Protein AF-A0A7Y5J4I4-F1 (afdb_monomer_lite)

Sequence (490 aa):
MITSNKYSQIALLFSLLIPLLLHSCRKENPEIPDNSFVAFSLREAQQILQSPHPEKDSALQQLGGITRVVGTVIDRENQDIILIGKKSSQLPTARFDDLLIALRSRFVHNDLPMVSIDAPSDPNYPEQQEVRFGGKIENTPFGNDFLQADILLKKYSLEIERQIQQVDSYRKLLLNHEIGQLQKQGITVTNTRIIDPEELTTFQGKSLASEGSIQSRFWFNYRDPYKVRTDGTVFCILSLDLVVIKETKNSTRQATKTVNSMGPDDQFSQLFSNNYYALCKHFPVLQRLKLLFDLVALAEGLKGIRDLPQIDYLLHDCPVQKLETPKTYNLIKRCTALRRSDGKTSLVQLSGGIEPSVELEFLNAGNISYLQKFVLNSRPHANALSWQVPISLWDMPNAEGMSEVAAKNTAQKDKSSSGFSINVSQSVVFDRLAVNVSSIGTFQGFPVSKPLEPFKTGGVRMHMVVDSIASFHLVDSLIRVKGRILSDHD

Radius of gyration: 31.09 Å; chains: 1; bounding box: 87×101×101 Å

Secondary structure (DSSP, 8-state):
--SSHHHHHHHHHHHHHHHHHHTTT--PPP-PPTT-EEEEEHHHHHHHHTSS-GGG-HHHHTGGG-SEEEEEEEETTTTEEEEEEE--TTSPPPPHHHHHHHHHHHHTS----EEEEPPPS-TT-TTEEEEEEETT-TTSHHHHHHHHHHHHHHHHHTT-SPPBTTB--HHHHHHHHHHHHHHHTT--EEEEEEE-GGGGGGGTT-EEEEEEEEEEEEEEEEPSSPEEEE-SSEEEEEE--EEEEEEEEE-S--------PPPHHHHHHHHHHHTHHHHTTT-HHHHHHHHHHHHHHHHHHHHT-TTPPP-HIIIIIS--------SEEEPEEEEEEEEETTSEEEEEEEEES----TTSSSGGGT--TTHHHHHHHT-SSTT-S----S-TT---S----------------------EEEEEEEEEEE-S-----TTPEE---PPPPPPPP-------PPP---------------------------

Foldseek 3Di:
DPDDPPVVVVVVVVVVVVVVVVPPDPPPDPPDDAFDKDKAKLVVLVVLLPDPDNPPDPCSQQVNQFQAWWWWFQDPVVLIIITMGHHHPLGDTDGNLLLLLLLLLCPVVVKFWAWAFFQDQDPVCRFKTFIDTHSPCAQAPNNVLRVVVLVVLLCQLQVNDDDDPQADHLVVQVVVVVQVVCVVVVKHFPDKDWDDPVCVVVQFQFFFPDKAKKKKFKHKDWPPPFDWDDPLRIIGRPGTAIFIDMDIDGDDDPDPPDDDDQGSNNSNRFSCRVCLVVVCVVDSSSSVVNRSVSSNVNSNRQVPHPPRRDPVCSNPPRDHDGHHDDRIATKDKIWMWGQIPVQKIKIKIKIFTHDPPVVPPVVVVDDDPCVVVQVVVQQPDPPDPDDDRPPVPDDDPDDDDDDDDDDDDDDDDDDDDDGYMMMMMMIMGHDDDDDPDPDTDGPNDTDSDHGDDGDPPPDDDDDDDDPPDDDDDDDDDDDDDDDDDDDDDD

Structure (mmCIF, N/CA/C/O backbone):
data_AF-A0A7Y5J4I4-F1
#
_entry.id   AF-A0A7Y5J4I4-F1
#
loop_
_atom_site.group_PDB
_atom_site.id
_atom_site.type_symbol
_atom_site.label_atom_id
_atom_site.label_alt_id
_atom_site.label_comp_id
_atom_site.label_asym_id
_atom_site.label_entity_id
_atom_site.label_seq_id
_atom_site.pdbx_PDB_ins_code
_atom_site.Cartn_x
_atom_site.Cartn_y
_atom_site.Cartn_z
_atom_site.occupancy
_atom_site.B_iso_or_equiv
_atom_site.auth_seq_id
_atom_site.auth_comp_id
_atom_site.auth_asym_id
_atom_site.auth_atom_id
_atom_site.pdbx_PDB_model_num
ATOM 1 N N . MET A 1 1 ? -55.796 35.065 53.795 1.00 49.81 1 MET A N 1
ATOM 2 C CA . MET A 1 1 ? -54.633 35.514 52.993 1.00 49.81 1 MET A CA 1
ATOM 3 C C . MET A 1 1 ? -53.377 35.093 53.739 1.00 49.81 1 MET A C 1
ATOM 5 O O . MET A 1 1 ? -53.418 35.151 54.954 1.00 49.81 1 MET A O 1
ATOM 9 N N . ILE A 1 2 ? -52.306 34.685 53.049 1.00 49.62 2 ILE A N 1
ATOM 10 C CA . ILE A 1 2 ? -51.093 34.008 53.577 1.00 49.62 2 ILE A CA 1
ATOM 11 C C . ILE A 1 2 ? -51.226 32.471 53.640 1.00 49.62 2 ILE A C 1
ATOM 13 O O . ILE A 1 2 ? -51.320 31.906 54.716 1.00 49.62 2 ILE A O 1
ATOM 17 N N . THR A 1 3 ? -51.181 31.791 52.488 1.00 50.16 3 THR A N 1
ATOM 18 C CA . THR A 1 3 ? -50.686 30.390 52.387 1.00 50.16 3 THR A CA 1
ATOM 19 C C . THR A 1 3 ? -50.259 29.958 50.973 1.00 50.16 3 THR A C 1
ATOM 21 O O . THR A 1 3 ? -49.630 28.913 50.848 1.00 50.16 3 THR A O 1
ATOM 24 N N . SER A 1 4 ? -50.489 30.728 49.898 1.00 52.44 4 SER A N 1
ATOM 25 C CA . SER A 1 4 ? -50.190 30.244 48.530 1.00 52.44 4 SER A CA 1
ATOM 26 C C . SER A 1 4 ? -48.782 30.543 47.986 1.00 52.44 4 SER A C 1
ATOM 28 O O . SER A 1 4 ? -48.456 30.083 46.897 1.00 52.44 4 SER A O 1
ATOM 30 N N . ASN A 1 5 ? -47.913 31.259 48.712 1.00 55.53 5 ASN A N 1
ATOM 31 C CA . ASN A 1 5 ? -46.656 31.761 48.126 1.00 55.53 5 ASN A CA 1
ATOM 32 C C . ASN A 1 5 ? -45.418 30.858 48.332 1.00 55.53 5 ASN A C 1
ATOM 34 O O . ASN A 1 5 ? -44.372 31.102 47.741 1.00 55.53 5 ASN A O 1
ATOM 38 N N . LYS A 1 6 ? -45.506 29.796 49.149 1.00 54.44 6 LYS A N 1
ATOM 39 C CA . LYS A 1 6 ? -44.345 28.921 49.427 1.00 54.44 6 LYS A CA 1
ATOM 40 C C . LYS A 1 6 ? -44.142 27.807 48.393 1.00 54.44 6 LYS A C 1
ATOM 42 O O . LYS A 1 6 ? -43.004 27.452 48.108 1.00 54.44 6 LYS A O 1
ATOM 47 N N . TYR A 1 7 ? -45.212 27.302 47.776 1.00 56.53 7 TYR A N 1
ATOM 48 C CA . TYR A 1 7 ? -45.102 26.231 46.776 1.00 56.53 7 TYR A CA 1
ATOM 49 C C . TYR A 1 7 ? -44.533 26.722 45.435 1.00 56.53 7 TYR A C 1
ATOM 51 O O . TYR A 1 7 ? -43.788 25.992 44.785 1.00 56.53 7 TYR A O 1
ATOM 59 N N . SER A 1 8 ? -44.787 27.983 45.064 1.00 57.19 8 SER A N 1
ATOM 60 C CA . SER A 1 8 ? -44.249 28.562 43.825 1.00 57.19 8 SER A CA 1
ATOM 61 C C . SER A 1 8 ? -42.736 28.802 43.880 1.00 57.19 8 SER A C 1
ATOM 63 O O . SER A 1 8 ? -42.076 28.695 42.852 1.00 57.19 8 SER A O 1
ATOM 65 N N . GLN A 1 9 ? -42.168 29.096 45.056 1.00 57.22 9 GLN A N 1
ATOM 66 C CA . GLN A 1 9 ? -40.720 29.297 45.198 1.00 57.22 9 GLN A CA 1
ATOM 67 C C . GLN A 1 9 ? -39.941 27.973 45.201 1.00 57.22 9 GLN A C 1
ATOM 69 O O . GLN A 1 9 ? -38.841 27.916 44.659 1.00 57.22 9 GLN A O 1
ATOM 74 N N . ILE A 1 10 ? -40.522 26.893 45.737 1.00 62.12 10 ILE A N 1
ATOM 75 C CA . ILE A 1 10 ? -39.895 25.559 45.730 1.00 62.12 10 ILE A CA 1
ATOM 76 C C . ILE A 1 10 ? -39.908 24.952 44.318 1.00 62.12 10 ILE A C 1
ATOM 78 O O . ILE A 1 10 ? -38.907 24.376 43.894 1.00 62.12 10 ILE A O 1
ATOM 82 N N . ALA A 1 11 ? -40.994 25.135 43.559 1.00 61.78 11 ALA A N 1
ATOM 83 C CA . ALA A 1 11 ? -41.078 24.661 42.176 1.00 61.78 11 ALA A CA 1
ATOM 84 C C . ALA A 1 11 ? -40.064 25.360 41.248 1.00 61.78 11 ALA A C 1
ATOM 86 O O . ALA A 1 11 ? -39.452 24.704 40.407 1.00 61.78 11 ALA A O 1
ATOM 87 N N . LEU A 1 12 ? -39.826 26.664 41.446 1.00 59.31 12 LEU A N 1
ATOM 88 C CA . LEU A 1 12 ? -38.855 27.433 40.658 1.00 59.31 12 LEU A CA 1
ATOM 89 C C . LEU A 1 12 ? -37.398 27.058 40.988 1.00 59.31 12 LEU A C 1
ATOM 91 O O . LEU A 1 12 ? -36.546 27.031 40.102 1.00 59.31 12 LEU A O 1
ATOM 95 N N . LEU A 1 13 ? -37.113 26.717 42.251 1.00 55.38 13 LEU A N 1
ATOM 96 C CA . LEU A 1 13 ? -35.808 26.200 42.676 1.00 55.38 13 LEU A CA 1
ATOM 97 C C . LEU A 1 13 ? -35.530 24.808 42.094 1.00 55.38 13 LEU A C 1
ATOM 99 O O . LEU A 1 13 ? -34.422 24.563 41.624 1.00 55.38 13 LEU A O 1
ATOM 103 N N . PHE A 1 14 ? -36.532 23.924 42.039 1.00 55.47 14 PHE A N 1
ATOM 104 C CA . PHE A 1 14 ? -36.385 22.607 41.410 1.00 55.47 14 PHE A CA 1
ATOM 105 C C . PHE A 1 14 ? -36.220 22.690 39.883 1.00 55.47 14 PHE A C 1
ATOM 107 O O . PHE A 1 14 ? -35.389 21.971 39.333 1.00 55.47 14 PHE A O 1
ATOM 114 N N . SER A 1 15 ? -36.918 23.597 39.187 1.00 56.69 15 SER A N 1
ATOM 115 C CA . SER A 1 15 ? -36.756 23.749 37.730 1.00 56.69 15 SER A CA 1
ATOM 116 C C . SER A 1 15 ? -35.413 24.363 37.316 1.00 56.69 15 SER A C 1
ATOM 118 O O . SER A 1 15 ? -34.986 24.161 36.185 1.00 56.69 15 SER A O 1
ATOM 120 N N . LEU A 1 16 ? -34.741 25.100 38.211 1.00 54.69 16 LEU A N 1
ATOM 121 C CA . LEU A 1 16 ? -33.394 25.646 37.988 1.00 54.69 16 LEU A CA 1
ATOM 122 C C . LEU A 1 16 ? -32.276 24.671 38.393 1.00 54.69 16 LEU A C 1
ATOM 124 O O . LEU A 1 16 ? -31.217 24.680 37.770 1.00 54.69 16 LEU A O 1
ATOM 128 N N . LEU A 1 17 ? -32.504 23.795 39.377 1.00 52.62 17 LEU A N 1
ATOM 129 C CA . LEU A 1 17 ? -31.521 22.790 39.807 1.00 52.62 17 LEU A CA 1
ATOM 130 C C . LEU A 1 17 ? -31.444 21.568 38.881 1.00 52.62 17 LEU A C 1
ATOM 132 O O . LEU A 1 17 ? -30.365 21.003 38.725 1.00 52.62 17 LEU A O 1
ATOM 136 N N . ILE A 1 18 ? -32.541 21.174 38.225 1.00 57.69 18 ILE A N 1
ATOM 137 C CA . ILE A 1 18 ? -32.552 20.009 37.320 1.00 57.69 18 ILE A CA 1
ATOM 138 C C . ILE A 1 18 ? -31.645 20.212 36.081 1.00 57.69 18 ILE A C 1
ATOM 140 O O . ILE A 1 18 ? -30.859 19.312 35.787 1.00 57.69 18 ILE A O 1
ATOM 144 N N . PRO A 1 19 ? -31.629 21.375 35.392 1.00 53.34 19 PRO A N 1
ATOM 145 C CA . PRO A 1 19 ? -30.684 21.626 34.298 1.00 53.34 19 PRO A CA 1
ATOM 146 C C . PRO A 1 19 ? -29.224 21.729 34.759 1.00 53.34 19 PRO A C 1
ATOM 148 O O . PRO A 1 19 ? -28.327 21.355 34.008 1.00 53.34 19 PRO A O 1
ATOM 151 N N . LEU A 1 20 ? -28.981 22.212 35.985 1.00 50.25 20 LEU A N 1
ATOM 152 C CA . LEU A 1 20 ? -27.644 22.355 36.579 1.00 50.25 20 LEU A CA 1
ATOM 153 C C . LEU A 1 20 ? -27.063 21.014 37.057 1.00 50.25 20 LEU A C 1
ATOM 155 O O . LEU A 1 20 ? -25.856 20.807 36.962 1.00 50.25 20 LEU A O 1
ATOM 159 N N . LEU A 1 21 ? -27.909 20.075 37.493 1.00 49.62 21 LEU A N 1
ATOM 160 C CA . LEU A 1 21 ? -27.509 18.696 37.795 1.00 49.62 21 LEU A CA 1
ATOM 161 C C . LEU A 1 21 ? -27.343 17.843 36.525 1.00 49.62 21 LEU A C 1
ATOM 163 O O . LEU A 1 21 ? -26.492 16.960 36.507 1.00 49.62 21 LEU A O 1
ATOM 167 N N . LEU A 1 22 ? -28.068 18.151 35.442 1.00 50.56 22 LEU A N 1
ATOM 168 C CA . LEU A 1 22 ? -27.875 17.528 34.122 1.00 50.56 22 LEU A CA 1
ATOM 169 C C . LEU A 1 22 ? -26.724 18.149 33.303 1.00 50.56 22 LEU A C 1
ATOM 171 O O . LEU A 1 22 ? -26.279 17.545 32.332 1.00 50.56 22 LEU A O 1
ATOM 175 N N . HIS A 1 23 ? -26.210 19.322 33.695 1.00 46.72 23 HIS A N 1
ATOM 176 C CA . HIS A 1 23 ? -24.956 19.890 33.171 1.00 46.72 23 HIS A CA 1
ATOM 177 C C . HIS A 1 23 ? -23.703 19.351 33.881 1.00 46.72 23 HIS A C 1
ATOM 179 O O . HIS A 1 23 ? -22.582 19.715 33.518 1.00 46.72 23 HIS A O 1
ATOM 185 N N . SER A 1 24 ? -23.868 18.489 34.889 1.00 41.81 24 SER A N 1
ATOM 186 C CA . SER A 1 24 ? -22.750 17.915 35.625 1.00 41.81 24 SER A CA 1
ATOM 187 C C . SER A 1 24 ? -22.128 16.745 34.858 1.00 41.81 24 SER A C 1
ATOM 189 O O . SER A 1 24 ? -22.799 15.782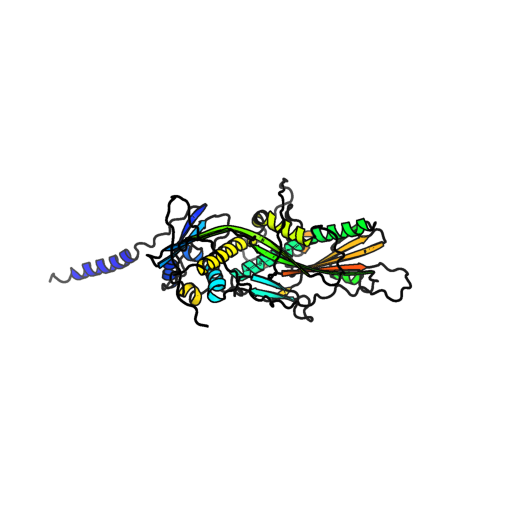 34.497 1.00 41.81 24 SER A O 1
ATOM 191 N N . CYS A 1 25 ? -20.814 16.847 34.655 1.00 44.97 25 CYS A N 1
ATOM 192 C CA . CYS A 1 25 ? -19.912 15.805 34.164 1.00 44.97 25 CYS A CA 1
ATOM 193 C C . CYS A 1 25 ? -19.957 15.473 32.665 1.00 44.97 25 CYS A C 1
ATOM 195 O O . CYS A 1 25 ? -19.840 14.307 32.290 1.00 44.97 25 CYS A O 1
ATOM 197 N N . ARG A 1 26 ? -19.896 16.480 31.783 1.00 48.59 26 ARG A N 1
ATOM 198 C CA . ARG A 1 26 ? -19.100 16.279 30.559 1.00 48.59 26 ARG A CA 1
ATOM 199 C C . ARG A 1 26 ? -17.630 16.246 30.992 1.00 48.59 26 ARG A C 1
ATOM 201 O O . ARG A 1 26 ? -16.970 17.277 31.009 1.00 48.59 26 ARG A O 1
ATOM 208 N N . LYS A 1 27 ? -17.168 15.088 31.488 1.00 53.69 27 LYS A N 1
ATOM 209 C CA . LYS A 1 27 ? -15.754 14.841 31.799 1.00 53.69 27 LYS A CA 1
ATOM 210 C C . LYS A 1 27 ? -14.982 15.161 30.525 1.00 53.69 27 LYS A C 1
ATOM 212 O O . LYS A 1 27 ? -15.110 14.437 29.542 1.00 53.69 27 LYS A O 1
ATOM 217 N N . GLU A 1 28 ? -14.238 16.261 30.518 1.00 58.38 28 GLU A N 1
ATOM 218 C CA . GLU A 1 28 ? -13.196 16.439 29.516 1.00 58.38 28 GLU A CA 1
ATOM 219 C C . GLU A 1 28 ? -12.287 15.217 29.636 1.00 58.38 28 GLU A C 1
ATOM 221 O O . GLU A 1 28 ? -11.793 14.907 30.725 1.00 58.38 28 GLU A O 1
ATOM 226 N N . ASN A 1 29 ? -12.172 14.450 28.550 1.00 63.53 29 ASN A N 1
ATOM 227 C CA . ASN A 1 29 ? -11.291 13.294 28.536 1.00 63.53 29 ASN A CA 1
ATOM 228 C C . ASN A 1 29 ? -9.878 13.810 28.840 1.00 63.53 29 ASN A C 1
ATOM 230 O O . ASN A 1 29 ? -9.415 14.705 28.127 1.00 63.53 29 ASN A O 1
ATOM 234 N N . PRO A 1 30 ? -9.213 13.313 29.902 1.00 69.12 30 PRO A N 1
ATOM 235 C CA . PRO A 1 30 ? -7.895 13.799 30.276 1.00 69.12 30 PRO A CA 1
ATOM 236 C C . PRO A 1 30 ? -6.957 13.664 29.078 1.00 69.12 30 PRO A C 1
ATOM 238 O O . PRO A 1 30 ? -6.924 12.621 28.420 1.00 69.12 30 PRO A O 1
ATOM 241 N N . GLU A 1 31 ? -6.219 14.730 28.775 1.00 81.00 31 GLU A N 1
ATOM 242 C CA . GLU A 1 31 ? -5.296 14.732 27.649 1.00 81.00 31 GLU A CA 1
ATOM 243 C C . GLU A 1 31 ? -4.219 13.666 27.878 1.00 81.00 31 GLU A C 1
ATOM 245 O O . GLU A 1 31 ? -3.405 13.755 28.797 1.00 81.00 31 GLU A O 1
ATOM 250 N N . ILE A 1 32 ? -4.240 12.616 27.055 1.00 80.31 32 ILE A N 1
ATOM 251 C CA . 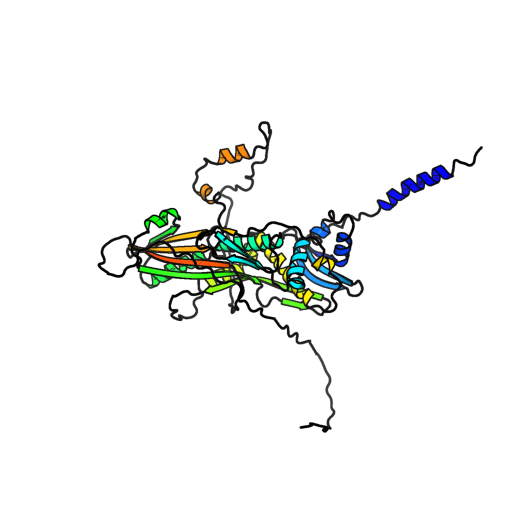ILE A 1 32 ? -3.275 11.525 27.159 1.00 80.31 32 ILE A CA 1
ATOM 252 C C . ILE A 1 32 ? -1.910 12.029 26.658 1.00 80.31 32 ILE A C 1
ATOM 254 O O . ILE A 1 32 ? -1.830 12.422 25.483 1.00 80.31 32 ILE A O 1
ATOM 258 N N . PRO A 1 33 ? -0.840 11.991 27.479 1.00 84.19 33 PRO A N 1
ATOM 259 C CA . PRO A 1 33 ? 0.479 12.472 27.083 1.00 84.19 33 PRO A CA 1
ATOM 260 C C . PRO A 1 33 ? 1.029 11.748 25.856 1.00 84.19 33 PRO A C 1
ATOM 262 O O . PRO A 1 33 ? 0.747 10.567 25.624 1.00 84.19 33 PRO A O 1
ATOM 265 N N . ASP A 1 34 ? 1.865 12.437 25.084 1.00 89.25 34 ASP A N 1
ATOM 266 C CA . ASP A 1 34 ? 2.561 11.809 23.967 1.00 89.25 34 ASP A CA 1
ATOM 267 C C . ASP A 1 34 ? 3.490 10.676 24.442 1.00 89.25 34 ASP A C 1
ATOM 269 O O . ASP A 1 34 ? 4.028 10.712 25.548 1.00 89.25 34 ASP A O 1
ATOM 273 N N . ASN A 1 35 ? 3.690 9.659 23.603 1.00 82.81 35 ASN A N 1
ATOM 274 C CA . ASN A 1 35 ? 4.486 8.458 23.894 1.00 82.81 35 ASN A CA 1
ATOM 275 C C . ASN A 1 35 ? 3.987 7.564 25.043 1.00 82.81 35 ASN A C 1
ATOM 277 O O . ASN A 1 35 ? 4.716 6.657 25.453 1.00 82.81 35 ASN A O 1
ATOM 281 N N . SER A 1 36 ? 2.756 7.754 25.516 1.00 80.12 36 SER A N 1
ATOM 282 C CA . SER A 1 36 ? 2.130 6.894 26.525 1.00 80.12 36 SER A CA 1
ATOM 283 C C . SER A 1 36 ? 1.321 5.741 25.909 1.00 80.12 36 SER A C 1
ATOM 285 O O . SER A 1 36 ? 1.015 5.729 24.709 1.00 80.12 36 SER A O 1
ATOM 287 N N . PHE A 1 37 ? 1.007 4.739 26.736 1.00 84.56 37 PHE A N 1
ATOM 288 C CA . PHE A 1 37 ? 0.092 3.661 26.367 1.00 84.56 37 PHE A CA 1
ATOM 289 C C . PHE A 1 37 ? -1.360 4.082 26.598 1.00 84.56 37 PHE A C 1
ATOM 291 O O . PHE A 1 37 ? -1.683 4.732 27.589 1.00 84.56 37 PHE A O 1
ATOM 298 N N . VAL A 1 38 ? -2.223 3.664 25.681 1.00 88.06 38 VAL A N 1
ATOM 299 C CA . VAL A 1 38 ? -3.660 3.920 25.663 1.00 88.06 38 VAL A CA 1
ATOM 300 C C . VAL A 1 38 ? -4.379 2.583 25.757 1.00 88.06 38 VAL A C 1
ATOM 302 O O . VAL A 1 38 ? -4.048 1.651 25.019 1.00 88.06 38 VAL A O 1
ATOM 305 N N . ALA A 1 39 ? -5.371 2.511 26.640 1.00 88.06 39 ALA A N 1
ATOM 306 C CA . ALA A 1 39 ? -6.365 1.450 26.659 1.00 88.06 39 ALA A CA 1
ATOM 307 C C . ALA A 1 39 ? -7.678 1.994 26.080 1.00 88.06 39 ALA A C 1
ATOM 309 O O . ALA A 1 39 ? -8.097 3.094 26.438 1.00 88.06 39 ALA A O 1
ATOM 310 N N . PHE A 1 40 ? -8.313 1.242 25.185 1.00 93.12 40 PHE A N 1
ATOM 311 C CA . PHE A 1 40 ? -9.547 1.643 24.513 1.00 93.12 40 PHE A CA 1
ATOM 312 C C . PHE A 1 40 ? -10.574 0.508 24.576 1.00 93.12 40 PHE A C 1
ATOM 314 O O . PHE A 1 40 ? -10.338 -0.569 24.032 1.00 93.12 40 PHE A O 1
ATOM 321 N N . SER A 1 41 ? -11.699 0.745 25.251 1.00 95.69 41 SER A N 1
ATOM 322 C CA . SER A 1 41 ? -12.781 -0.232 25.434 1.00 95.69 41 SER A CA 1
ATOM 323 C C . SER A 1 41 ? -13.694 -0.292 24.209 1.00 95.69 41 SER A C 1
ATOM 325 O O . SER A 1 41 ? -14.245 0.731 23.792 1.00 95.69 41 SER A O 1
ATOM 327 N N . LEU A 1 42 ? -13.896 -1.489 23.650 1.00 95.69 42 LEU A N 1
ATOM 328 C CA . LEU A 1 42 ? -14.853 -1.689 22.558 1.00 95.69 42 LEU A CA 1
ATOM 329 C C . LEU A 1 42 ? -16.299 -1.719 23.049 1.00 95.69 42 LEU A C 1
ATOM 331 O O . LEU A 1 42 ? -17.187 -1.271 22.321 1.00 95.69 42 LEU A O 1
ATOM 335 N N . ARG A 1 43 ? -16.545 -2.178 24.281 1.00 95.25 43 ARG A N 1
ATOM 336 C CA . ARG A 1 43 ? -17.873 -2.140 24.900 1.00 95.25 43 ARG A CA 1
ATOM 337 C C . ARG A 1 43 ? -18.365 -0.705 25.063 1.00 95.25 43 ARG A C 1
ATOM 339 O O . ARG A 1 43 ? -19.472 -0.396 24.632 1.00 95.25 43 ARG A O 1
ATOM 346 N N . GLU A 1 44 ? -17.546 0.175 25.640 1.00 93.06 44 GLU A N 1
ATOM 347 C CA . GLU A 1 44 ? -17.916 1.585 25.821 1.00 93.06 44 GLU A CA 1
ATOM 348 C C . GLU A 1 44 ? -18.060 2.296 24.469 1.00 93.06 44 GLU A C 1
ATOM 350 O O . GLU A 1 44 ? -19.016 3.041 24.260 1.00 93.06 44 GLU A O 1
ATOM 355 N N . ALA A 1 45 ? -17.176 2.011 23.503 1.00 93.56 45 ALA A N 1
ATOM 356 C CA . ALA A 1 45 ? -17.306 2.539 22.146 1.00 93.56 45 ALA A CA 1
ATOM 357 C C . ALA A 1 45 ? -18.648 2.146 21.503 1.00 93.56 45 ALA A C 1
ATOM 359 O O . ALA A 1 45 ? -19.335 2.996 20.939 1.00 93.56 45 ALA A O 1
ATOM 360 N N . GLN A 1 46 ? -19.055 0.879 21.632 1.00 93.81 46 GLN A N 1
ATOM 361 C CA . GLN A 1 46 ? -20.343 0.385 21.144 1.00 93.81 46 GLN A CA 1
ATOM 362 C C . GLN A 1 46 ? -21.523 1.091 21.827 1.00 93.81 46 GLN A C 1
ATOM 364 O O . GLN A 1 46 ? -22.451 1.512 21.138 1.00 93.81 46 GLN A O 1
ATOM 369 N N . GLN A 1 47 ? -21.471 1.293 23.147 1.00 91.38 47 GLN A N 1
ATOM 370 C CA . GLN A 1 47 ? -22.510 2.027 23.880 1.00 91.38 47 GLN A CA 1
ATOM 371 C C . GLN A 1 47 ? -22.627 3.487 23.417 1.00 91.38 47 GLN A C 1
ATOM 373 O O . GLN A 1 47 ? -23.735 3.980 23.205 1.00 91.38 47 GLN A O 1
ATOM 378 N N . ILE A 1 48 ? -21.497 4.173 23.205 1.00 90.62 48 ILE A N 1
ATOM 379 C CA . ILE A 1 48 ? -21.480 5.551 22.692 1.00 90.62 48 ILE A CA 1
ATOM 380 C C . ILE A 1 48 ? -22.073 5.602 21.281 1.00 90.62 48 ILE A C 1
ATOM 382 O O . ILE A 1 48 ? -22.906 6.465 21.005 1.00 90.62 48 ILE A O 1
ATOM 386 N N . LEU A 1 49 ? -21.694 4.671 20.402 1.00 91.06 49 LEU A N 1
ATOM 387 C CA . LEU A 1 49 ? -22.180 4.602 19.018 1.00 91.06 49 LEU A CA 1
ATOM 388 C C . LEU A 1 49 ? -23.681 4.322 18.914 1.00 91.06 49 LEU A C 1
ATOM 390 O O . LEU A 1 49 ? -24.314 4.772 17.965 1.00 91.06 49 LEU A O 1
ATOM 394 N N . GLN A 1 50 ? -24.237 3.589 19.877 1.00 90.44 50 GLN A N 1
ATOM 395 C CA . GLN A 1 50 ? -25.670 3.306 19.970 1.00 90.44 50 GLN A CA 1
ATOM 396 C C . GLN A 1 50 ? -26.455 4.436 20.657 1.00 90.44 50 GLN A C 1
ATOM 398 O O . GLN A 1 50 ? -27.687 4.408 20.682 1.00 90.44 50 GLN A O 1
ATOM 403 N N . SER A 1 51 ? -25.769 5.441 21.214 1.00 88.75 51 SER A N 1
ATOM 404 C CA . SER A 1 51 ? -26.418 6.605 21.814 1.00 88.75 51 SER A CA 1
ATOM 405 C C . SER A 1 51 ? -27.000 7.541 20.738 1.00 88.75 51 SER A C 1
ATOM 407 O O . SER A 1 51 ? -26.528 7.545 19.603 1.00 88.75 51 SER A O 1
ATOM 409 N N . PRO A 1 52 ? -27.990 8.395 21.060 1.00 83.19 52 PRO A N 1
ATOM 410 C CA . PRO A 1 52 ? -28.649 9.240 20.058 1.00 83.19 52 PRO A CA 1
ATOM 411 C C . PRO A 1 52 ? -27.760 10.327 19.418 1.00 83.19 52 PRO A C 1
ATOM 413 O O . PRO A 1 52 ? -28.184 10.950 18.450 1.00 83.19 52 PRO A O 1
ATOM 416 N N . HIS A 1 53 ? -26.563 10.603 19.961 1.00 77.81 53 HIS A N 1
ATOM 417 C CA . HIS A 1 53 ? -25.668 11.677 19.492 1.00 77.81 53 HIS A CA 1
ATOM 418 C C . HIS A 1 53 ? -24.181 11.249 19.487 1.00 77.81 53 HIS A C 1
ATOM 420 O O . HIS A 1 53 ? -23.367 11.856 20.190 1.00 77.81 53 HIS A O 1
ATOM 426 N N . PRO A 1 54 ? -23.792 10.234 18.697 1.00 71.75 54 PRO A N 1
ATOM 427 C CA . PRO A 1 54 ? -22.454 9.637 18.758 1.00 71.75 54 PRO A CA 1
ATOM 428 C C . PRO A 1 54 ? -21.355 10.523 18.139 1.00 71.75 54 PRO A C 1
ATOM 430 O O . PRO A 1 54 ? -20.175 10.370 18.443 1.00 71.75 54 PRO A O 1
ATOM 433 N N . GLU A 1 55 ? -21.722 11.479 17.280 1.00 65.12 55 GLU A N 1
ATOM 434 C CA . GLU A 1 55 ? -20.812 12.127 16.320 1.00 65.12 55 GLU A CA 1
ATOM 435 C C . GLU A 1 55 ? -19.787 13.118 16.908 1.00 65.12 55 GLU A C 1
ATOM 437 O O . GLU A 1 55 ? -19.003 13.701 16.161 1.00 65.12 55 GLU A O 1
ATOM 442 N N . LYS A 1 56 ? -19.765 13.342 18.228 1.00 68.94 56 LYS A N 1
ATOM 443 C CA . LYS A 1 56 ? -18.935 14.395 18.847 1.00 68.94 56 LYS A CA 1
ATOM 444 C C . LYS A 1 56 ? -17.782 13.898 19.716 1.00 68.94 56 LYS A C 1
ATOM 446 O O . LYS A 1 56 ? -17.105 14.738 20.310 1.00 68.94 56 LYS A O 1
ATOM 451 N N . ASP A 1 57 ? -17.550 12.592 19.810 1.00 83.75 57 ASP A N 1
ATOM 452 C CA . ASP A 1 57 ? -16.430 12.074 20.597 1.00 83.75 57 ASP A CA 1
ATOM 453 C C . ASP A 1 57 ? -15.183 11.868 19.719 1.00 83.75 57 ASP A C 1
ATOM 455 O O . ASP A 1 57 ? -15.068 10.904 18.958 1.00 83.75 57 ASP A O 1
ATOM 459 N N . SER A 1 58 ? -14.236 12.805 19.813 1.00 85.69 58 SER A N 1
ATOM 460 C CA . SER A 1 58 ? -12.965 12.732 19.087 1.00 85.69 58 SER A CA 1
ATOM 461 C C . SER A 1 58 ? -12.104 11.550 19.535 1.00 85.69 58 SER A C 1
ATOM 463 O O . SER A 1 58 ? -11.379 10.992 18.713 1.00 85.69 58 SER A O 1
ATOM 465 N N . ALA A 1 59 ? -12.199 11.128 20.802 1.00 88.19 59 ALA A N 1
ATOM 466 C CA . ALA A 1 59 ? -11.473 9.967 21.299 1.00 88.19 59 ALA A CA 1
ATOM 467 C C . ALA A 1 59 ? -12.031 8.680 20.686 1.00 88.19 59 ALA A C 1
ATOM 469 O O . ALA A 1 59 ? -11.249 7.810 20.317 1.00 88.19 59 ALA A O 1
ATOM 470 N N . LEU A 1 60 ? -13.347 8.577 20.486 1.00 92.31 60 LEU A N 1
ATOM 471 C CA . LEU A 1 60 ? -13.940 7.473 19.728 1.00 92.31 60 LEU A CA 1
ATOM 472 C C . LEU A 1 60 ? -13.409 7.451 18.290 1.00 92.31 60 LEU A C 1
ATOM 474 O O . LEU A 1 60 ? -12.819 6.456 17.880 1.00 92.31 60 LEU A O 1
ATOM 478 N N . GLN A 1 61 ? -13.542 8.561 17.555 1.00 92.50 61 GLN A N 1
ATOM 479 C CA . GLN A 1 61 ? -13.127 8.653 16.146 1.00 92.50 61 GLN A CA 1
ATOM 480 C C . GLN A 1 61 ? -11.643 8.316 15.934 1.00 92.50 61 GLN A C 1
ATOM 482 O O . GLN A 1 61 ? -11.281 7.740 14.907 1.00 92.50 61 GLN A O 1
ATOM 487 N N . GLN A 1 62 ? -10.798 8.658 16.908 1.00 94.44 62 GLN A N 1
ATOM 488 C CA . GLN A 1 62 ? -9.345 8.501 16.860 1.00 94.44 62 GLN A CA 1
ATOM 489 C C . GLN A 1 62 ? -8.814 7.313 17.680 1.00 94.44 62 GLN A C 1
ATOM 491 O O . GLN A 1 62 ? -7.617 7.269 17.970 1.00 94.44 62 GLN A O 1
ATOM 496 N N . LEU A 1 63 ? -9.672 6.377 18.111 1.00 94.19 63 LEU A N 1
ATOM 497 C CA . LEU A 1 63 ? -9.279 5.220 18.936 1.00 94.19 63 LEU A CA 1
ATOM 498 C C . LEU A 1 63 ? -8.409 5.615 20.147 1.00 94.19 63 LEU A C 1
ATOM 500 O O . LEU A 1 63 ? -7.337 5.063 20.383 1.00 94.19 63 LEU A O 1
ATOM 504 N N . GLY A 1 64 ? -8.820 6.646 20.883 1.00 90.88 64 GLY A N 1
ATOM 505 C CA . GLY A 1 64 ? -8.095 7.187 22.035 1.00 90.88 64 GLY A CA 1
ATOM 506 C C . GLY A 1 64 ? -6.750 7.835 21.685 1.00 90.88 64 GLY A C 1
ATOM 507 O O . GLY A 1 64 ? -5.903 8.013 22.558 1.00 90.88 64 GLY A O 1
ATOM 508 N N . GLY A 1 65 ? -6.513 8.169 20.414 1.00 93.69 65 GLY A N 1
ATOM 509 C CA . GLY A 1 65 ? -5.231 8.679 19.934 1.00 93.69 65 GLY A CA 1
ATOM 510 C C . GLY A 1 65 ? -4.181 7.589 19.701 1.00 93.69 65 GLY A C 1
ATOM 511 O O . GLY A 1 65 ? -3.000 7.914 19.568 1.00 93.69 65 GLY A O 1
ATOM 512 N N . ILE A 1 66 ? -4.571 6.308 19.661 1.00 93.38 66 ILE A N 1
ATOM 513 C CA . ILE A 1 66 ? -3.658 5.205 19.339 1.00 93.38 66 ILE A CA 1
ATOM 514 C C . ILE A 1 66 ? -3.072 5.434 17.945 1.00 93.38 66 ILE A C 1
ATOM 516 O O . ILE A 1 66 ? -3.795 5.605 16.970 1.00 93.38 66 ILE A O 1
ATOM 520 N N . THR A 1 67 ? -1.748 5.403 17.837 1.00 94.19 67 THR A N 1
ATOM 521 C CA . THR A 1 67 ? -1.034 5.493 16.553 1.00 94.19 67 THR A CA 1
ATOM 522 C C . THR A 1 67 ? -0.289 4.205 16.232 1.00 94.19 67 THR A C 1
ATOM 524 O O . THR A 1 67 ? 0.061 3.968 15.079 1.00 94.19 67 THR A O 1
ATOM 527 N N . ARG A 1 68 ? -0.078 3.333 17.230 1.00 92.44 68 ARG A N 1
ATOM 528 C CA . ARG A 1 68 ? 0.402 1.955 17.059 1.00 92.44 68 ARG A CA 1
ATOM 529 C C . ARG A 1 68 ? -0.349 1.003 17.969 1.00 92.44 68 ARG A C 1
ATOM 531 O O . ARG A 1 68 ? -0.411 1.212 19.175 1.00 92.44 68 ARG A O 1
ATOM 538 N N . VAL A 1 69 ? -0.872 -0.065 17.391 1.00 90.69 69 VAL A N 1
ATOM 539 C CA . VAL A 1 69 ? -1.569 -1.118 18.126 1.00 90.69 69 VAL A CA 1
ATOM 540 C C . VAL A 1 69 ? -0.551 -2.117 18.663 1.00 90.69 69 VAL A C 1
ATOM 542 O O . VAL A 1 69 ? 0.377 -2.507 17.956 1.00 90.69 69 VAL A O 1
ATOM 545 N N . VAL A 1 70 ? -0.723 -2.516 19.919 1.00 84.38 70 VAL A N 1
ATOM 546 C CA . VAL A 1 70 ? 0.150 -3.473 20.611 1.00 84.38 70 VAL A CA 1
ATOM 547 C C . VAL A 1 70 ? -0.568 -4.800 20.807 1.00 84.38 70 VAL A C 1
ATOM 549 O O . VAL A 1 70 ? 0.041 -5.856 20.668 1.00 84.38 70 VAL A O 1
ATOM 552 N N . GLY A 1 71 ? -1.864 -4.771 21.104 1.00 83.31 71 GLY A N 1
ATOM 553 C CA . GLY A 1 71 ? -2.618 -5.986 21.370 1.00 83.31 71 GLY A CA 1
ATOM 554 C C . GLY A 1 71 ? -4.001 -5.720 21.941 1.00 83.31 71 GLY A C 1
ATOM 555 O O . GLY A 1 71 ? -4.516 -4.605 21.859 1.00 83.31 71 GLY A O 1
ATOM 556 N N . THR A 1 72 ? -4.582 -6.754 22.539 1.00 91.62 72 THR A N 1
ATOM 557 C CA . THR A 1 72 ? -5.888 -6.722 23.196 1.00 91.62 72 THR A CA 1
ATOM 558 C C . THR A 1 72 ? -5.881 -7.505 24.496 1.00 91.62 72 THR A C 1
ATOM 560 O O . THR A 1 72 ? -5.176 -8.509 24.626 1.00 91.62 72 THR A O 1
ATOM 563 N N . VAL A 1 73 ? -6.740 -7.088 25.420 1.00 88.06 73 VAL A N 1
ATOM 564 C CA . VAL A 1 73 ? -7.109 -7.829 26.627 1.00 88.06 73 VAL A CA 1
ATOM 565 C C . VAL A 1 73 ? -8.601 -8.139 26.562 1.00 88.06 73 VAL A C 1
ATOM 567 O O . VAL A 1 73 ? -9.405 -7.265 26.249 1.00 88.06 73 VAL A O 1
ATOM 570 N N . ILE A 1 74 ? -8.958 -9.389 26.836 1.00 93.56 74 ILE A N 1
ATOM 571 C CA . ILE A 1 74 ? -10.333 -9.870 26.923 1.00 93.56 74 ILE A CA 1
ATOM 572 C C . ILE A 1 74 ? -10.744 -9.856 28.388 1.00 93.56 74 ILE A C 1
ATOM 574 O O . ILE A 1 74 ? -10.293 -10.686 29.182 1.00 93.56 74 ILE A O 1
ATOM 578 N N . ASP A 1 75 ? -11.612 -8.917 28.736 1.00 89.69 75 ASP A N 1
ATOM 579 C CA . ASP A 1 75 ? -12.212 -8.822 30.056 1.00 89.69 75 ASP A CA 1
ATOM 580 C C . ASP A 1 75 ? -13.541 -9.584 30.057 1.00 89.69 75 ASP A C 1
ATOM 582 O O . ASP A 1 75 ? -14.585 -9.084 29.638 1.00 89.69 75 ASP A O 1
ATOM 586 N N . ARG A 1 76 ? -13.495 -10.844 30.501 1.00 89.81 76 ARG A N 1
ATOM 587 C CA . ARG A 1 76 ? -14.677 -11.717 30.540 1.00 89.81 76 ARG A CA 1
ATOM 588 C C . ARG A 1 76 ? -15.674 -11.324 31.623 1.00 89.81 76 ARG A C 1
ATOM 590 O O . ARG A 1 76 ? -16.861 -11.582 31.454 1.00 89.81 76 ARG A O 1
ATOM 597 N N . GLU A 1 77 ? -15.217 -10.737 32.723 1.00 91.50 77 GLU A N 1
ATOM 598 C CA . GLU A 1 77 ? -16.109 -10.320 33.808 1.00 91.50 77 GLU A CA 1
ATOM 599 C C . GLU A 1 77 ? -17.002 -9.174 33.331 1.00 91.50 77 GLU A C 1
ATOM 601 O O . GLU A 1 77 ? -18.219 -9.203 33.504 1.00 91.50 77 GLU A O 1
ATOM 606 N N . ASN A 1 78 ? -16.398 -8.217 32.629 1.00 90.62 78 ASN A N 1
ATOM 607 C CA . ASN A 1 78 ? -17.081 -7.037 32.115 1.00 90.62 78 ASN A CA 1
ATOM 608 C C . ASN A 1 78 ? -17.598 -7.187 30.677 1.00 90.62 78 ASN A C 1
ATOM 610 O O . ASN A 1 78 ? -18.209 -6.247 30.161 1.00 90.62 78 ASN A O 1
ATOM 614 N N . GLN A 1 79 ? -17.381 -8.347 30.047 1.00 94.44 79 GLN A N 1
ATOM 615 C CA . GLN A 1 79 ? -17.741 -8.634 28.654 1.00 94.44 79 GLN A CA 1
ATOM 616 C C . GLN A 1 79 ? -17.196 -7.566 27.691 1.00 94.44 79 GLN A C 1
ATOM 618 O O . GLN A 1 79 ? -17.936 -6.984 26.898 1.00 94.44 79 GLN A O 1
ATOM 623 N N . ASP A 1 80 ? -15.893 -7.295 27.776 1.00 94.50 80 ASP A N 1
ATOM 624 C CA . ASP A 1 80 ? -15.232 -6.245 27.004 1.00 94.50 80 ASP A CA 1
ATOM 625 C C . ASP A 1 80 ? -13.956 -6.734 26.306 1.00 94.50 80 ASP A C 1
ATOM 627 O O . ASP A 1 80 ? -13.249 -7.635 26.765 1.00 94.50 80 ASP A O 1
ATOM 631 N N . ILE A 1 81 ? -13.659 -6.101 25.177 1.00 95.88 81 ILE A N 1
ATOM 632 C CA . ILE A 1 81 ? -12.394 -6.213 24.464 1.00 95.88 81 ILE A CA 1
ATOM 633 C C . ILE A 1 81 ? -11.704 -4.864 24.601 1.00 95.88 81 ILE A C 1
ATOM 635 O O . ILE A 1 81 ? -12.157 -3.855 24.062 1.00 95.88 81 ILE A O 1
ATOM 639 N N . ILE A 1 82 ? -10.575 -4.855 25.296 1.00 91.69 82 ILE A N 1
ATOM 640 C CA . ILE A 1 82 ? -9.798 -3.646 25.535 1.00 91.69 82 ILE A CA 1
ATOM 641 C C . ILE A 1 82 ? -8.608 -3.657 24.585 1.00 91.69 82 ILE A C 1
ATOM 643 O O . ILE A 1 82 ? -7.709 -4.493 24.702 1.00 91.69 82 ILE A O 1
ATOM 647 N N . LEU A 1 83 ? -8.586 -2.724 23.638 1.00 93.56 83 LEU A N 1
ATOM 648 C CA . LEU A 1 83 ? -7.432 -2.502 22.775 1.00 93.56 83 LEU A CA 1
ATOM 649 C C . LEU A 1 83 ? -6.332 -1.804 23.564 1.00 93.56 83 LEU A C 1
ATOM 651 O O . LEU A 1 83 ? -6.594 -0.829 24.265 1.00 93.56 83 LEU A O 1
ATOM 655 N N . ILE A 1 84 ? -5.096 -2.259 23.388 1.00 88.38 84 ILE A N 1
ATOM 656 C CA . ILE A 1 84 ? -3.911 -1.619 23.949 1.00 88.38 84 ILE A CA 1
ATOM 657 C C . ILE A 1 84 ? -3.052 -1.099 22.802 1.00 88.38 84 ILE A C 1
ATOM 659 O O . ILE A 1 84 ? -2.692 -1.839 21.880 1.00 88.38 84 ILE A O 1
ATOM 663 N N . GLY A 1 85 ? -2.694 0.178 22.868 1.00 88.69 85 GLY A N 1
ATOM 664 C CA . GLY A 1 85 ? -1.857 0.828 21.870 1.00 88.69 85 GLY A CA 1
ATOM 665 C C . GLY A 1 85 ? -0.947 1.891 22.465 1.00 88.69 85 GLY A C 1
ATOM 666 O O . GLY A 1 85 ? -1.017 2.206 23.647 1.00 88.69 85 GLY A O 1
ATOM 667 N N . LYS A 1 86 ? -0.069 2.445 21.635 1.00 87.38 86 LYS A N 1
ATOM 668 C CA . LYS A 1 86 ? 0.783 3.586 21.965 1.00 87.38 86 LYS A CA 1
ATOM 669 C C . LYS A 1 86 ? 0.304 4.812 21.194 1.00 87.38 86 LYS A C 1
ATOM 671 O O . LYS A 1 86 ? -0.009 4.704 20.006 1.00 87.38 86 LYS A O 1
ATOM 676 N N . LYS A 1 87 ? 0.292 5.967 21.858 1.00 89.88 87 LYS A N 1
ATOM 677 C CA . LYS A 1 87 ? 0.117 7.283 21.235 1.00 89.88 87 LYS A CA 1
ATOM 678 C C . LYS A 1 87 ? 1.484 7.868 20.888 1.00 89.88 87 LYS A C 1
ATOM 680 O O . LYS A 1 87 ? 2.415 7.791 21.685 1.00 89.88 87 LYS A O 1
ATOM 685 N N . SER A 1 88 ? 1.617 8.419 19.689 1.00 91.56 88 SER A N 1
ATOM 686 C CA . SER A 1 88 ? 2.827 9.110 19.237 1.00 91.56 88 SER A CA 1
ATOM 687 C C . SER A 1 88 ? 2.459 10.203 18.243 1.00 91.56 88 SER A C 1
ATOM 689 O O . SER A 1 88 ? 1.951 9.892 17.170 1.00 91.56 88 SER A O 1
ATOM 691 N N . SER A 1 89 ? 2.752 11.458 18.572 1.00 90.75 89 SER A N 1
ATOM 692 C CA . SER A 1 89 ? 2.488 12.645 17.745 1.00 90.75 89 SER A CA 1
ATOM 693 C C . SER A 1 89 ? 3.185 12.617 16.379 1.00 90.75 89 SER A C 1
ATOM 695 O O . SER A 1 89 ? 2.779 13.319 15.459 1.00 90.75 89 SER A O 1
ATOM 697 N N . GLN A 1 90 ? 4.217 11.784 16.235 1.00 91.69 90 GLN A N 1
ATOM 698 C CA . GLN A 1 90 ? 4.997 11.614 15.008 1.00 91.69 90 GLN A CA 1
ATOM 699 C C . GLN A 1 90 ? 4.394 10.594 14.033 1.00 91.69 90 GLN A C 1
ATOM 701 O O . GLN A 1 90 ? 4.925 10.417 12.938 1.00 91.69 90 GLN A O 1
ATOM 706 N N . LEU A 1 91 ? 3.346 9.875 14.440 1.00 92.75 91 LEU A N 1
ATOM 707 C CA . LEU A 1 91 ? 2.743 8.792 13.669 1.00 92.75 91 LEU A CA 1
ATOM 708 C C . LEU A 1 91 ? 1.269 9.091 13.380 1.00 92.75 91 LEU A C 1
ATOM 710 O O . LEU A 1 91 ? 0.609 9.754 14.181 1.00 92.75 91 LEU A O 1
ATOM 714 N N . PRO A 1 92 ? 0.723 8.580 12.263 1.00 94.50 92 PRO A N 1
ATOM 715 C CA . PRO A 1 92 ? -0.685 8.756 11.954 1.00 94.50 92 PRO A CA 1
ATOM 716 C C . PRO A 1 92 ? -1.550 8.074 13.012 1.00 94.50 92 PRO A C 1
ATOM 718 O O . PRO A 1 92 ? -1.297 6.938 13.413 1.00 94.50 92 PRO A O 1
ATOM 721 N N . THR A 1 93 ? -2.594 8.768 13.445 1.00 95.50 93 THR A N 1
ATOM 722 C CA . THR A 1 93 ? -3.577 8.230 14.383 1.00 95.50 93 THR A CA 1
ATOM 723 C C . THR A 1 93 ? -4.468 7.191 13.702 1.00 95.50 93 THR A C 1
ATOM 725 O O . THR A 1 93 ? -4.770 7.284 12.507 1.00 95.50 93 THR A O 1
ATOM 728 N N . ALA A 1 94 ? -4.869 6.170 14.453 1.00 95.25 94 ALA A N 1
ATOM 729 C CA . ALA A 1 94 ? -5.826 5.168 14.015 1.00 95.25 94 ALA A CA 1
ATOM 730 C C . ALA A 1 94 ? -7.229 5.770 13.977 1.00 95.25 94 ALA A C 1
ATOM 732 O O . ALA A 1 94 ? -7.626 6.484 14.894 1.00 95.25 94 ALA A O 1
ATOM 733 N N . ARG A 1 95 ? -7.983 5.478 12.916 1.00 96.69 95 ARG A N 1
ATOM 734 C CA . ARG A 1 95 ? -9.398 5.833 12.838 1.00 96.69 95 ARG A CA 1
ATOM 735 C C . ARG A 1 95 ? -10.210 4.654 13.339 1.00 96.69 95 ARG A C 1
ATOM 737 O O . ARG A 1 95 ? -9.872 3.508 13.042 1.00 96.69 95 ARG A O 1
ATOM 744 N N . PHE A 1 96 ? -11.310 4.929 14.026 1.00 96.81 96 PHE A N 1
ATOM 745 C CA . PHE A 1 96 ? -12.244 3.882 14.441 1.00 96.81 96 PHE A CA 1
ATOM 746 C C . PHE A 1 96 ? -12.714 3.026 13.259 1.00 96.81 96 PHE A C 1
ATOM 748 O O . PHE A 1 96 ? -12.689 1.799 13.320 1.00 96.81 96 PHE A O 1
ATOM 755 N N . ASP A 1 97 ? -13.015 3.670 12.134 1.00 96.50 97 ASP A N 1
ATOM 756 C CA . ASP A 1 97 ? -13.408 3.006 10.893 1.00 96.50 97 ASP A CA 1
ATOM 757 C C . ASP A 1 97 ? -12.365 2.011 10.383 1.00 96.50 97 ASP A C 1
ATOM 759 O O . ASP A 1 97 ? -12.728 0.982 9.816 1.00 96.50 97 ASP A O 1
ATOM 763 N N . ASP A 1 98 ? -11.073 2.265 10.616 1.00 97.56 98 ASP A N 1
ATOM 764 C CA . ASP A 1 98 ? -10.031 1.335 10.185 1.00 97.56 98 ASP A CA 1
ATOM 765 C C . ASP A 1 98 ? -10.118 0.009 10.932 1.00 97.56 98 ASP A C 1
ATOM 767 O O . ASP A 1 98 ? -9.935 -1.056 10.343 1.00 97.56 98 ASP A O 1
ATOM 771 N N . LEU A 1 99 ? -10.400 0.083 12.236 1.00 97.94 99 LEU A N 1
ATOM 772 C CA . LEU A 1 99 ? -10.614 -1.089 13.067 1.00 97.94 99 LEU A CA 1
ATOM 773 C C . LEU A 1 99 ? -11.855 -1.849 12.596 1.00 97.94 99 LEU A C 1
ATOM 775 O O . LEU A 1 99 ? -11.783 -3.065 12.437 1.00 97.94 99 LEU A O 1
ATOM 779 N N . LEU A 1 100 ? -12.966 -1.152 12.335 1.00 97.69 100 LEU A N 1
ATOM 780 C CA . LEU A 1 100 ? -14.197 -1.778 11.841 1.00 97.69 100 LEU A CA 1
ATOM 781 C C . LEU A 1 100 ? -13.960 -2.522 10.525 1.00 97.69 100 LEU A C 1
ATOM 783 O O . LEU A 1 100 ? -14.377 -3.670 10.376 1.00 97.69 100 LEU A O 1
ATOM 787 N N . ILE A 1 101 ? -13.260 -1.892 9.581 1.00 97.94 101 ILE A N 1
ATOM 788 C CA . ILE A 1 101 ? -12.951 -2.489 8.280 1.00 97.94 101 ILE A CA 1
ATOM 789 C C . ILE A 1 101 ? -12.024 -3.695 8.449 1.00 97.94 101 ILE A C 1
ATOM 791 O O . ILE A 1 101 ? -12.295 -4.748 7.869 1.00 97.94 101 ILE A O 1
ATOM 795 N N . ALA A 1 102 ? -10.979 -3.597 9.277 1.00 96.81 102 ALA A N 1
ATOM 796 C CA . ALA A 1 102 ? -10.083 -4.718 9.559 1.00 96.81 102 ALA A CA 1
ATOM 797 C C . ALA A 1 102 ? -10.829 -5.904 10.200 1.00 96.81 102 ALA A C 1
ATOM 799 O O . ALA A 1 102 ? -10.681 -7.043 9.746 1.00 96.81 102 ALA A O 1
ATOM 800 N N . LEU A 1 103 ? -11.682 -5.641 11.197 1.00 97.38 103 LEU A N 1
ATOM 801 C CA . LEU A 1 103 ? -12.533 -6.650 11.831 1.00 97.38 103 LEU A CA 1
ATOM 802 C C . LEU A 1 103 ? -13.464 -7.306 10.809 1.00 97.38 103 LEU A C 1
ATOM 804 O O . LEU A 1 103 ? -13.470 -8.529 10.697 1.00 97.38 103 LEU A O 1
ATOM 808 N N . ARG A 1 104 ? -14.196 -6.528 10.006 1.00 97.75 104 ARG A N 1
ATOM 809 C CA . ARG A 1 104 ? -15.132 -7.055 8.995 1.00 97.75 104 ARG A CA 1
ATOM 810 C C . ARG A 1 104 ? -14.437 -7.881 7.926 1.00 97.75 104 ARG A C 1
ATOM 812 O O . ARG A 1 104 ? -14.910 -8.968 7.596 1.00 97.75 104 ARG A O 1
ATOM 819 N N . SER A 1 105 ? -13.284 -7.419 7.450 1.00 92.56 105 SER A N 1
ATOM 820 C CA . SER A 1 105 ? -12.457 -8.158 6.490 1.00 92.56 105 SER A CA 1
ATOM 821 C C . SER A 1 105 ? -12.157 -9.568 7.008 1.00 92.56 105 SER A C 1
ATOM 823 O O . SER A 1 105 ? -12.363 -10.556 6.303 1.00 92.56 105 SER A O 1
ATOM 825 N N . ARG A 1 106 ? -11.746 -9.688 8.279 1.00 93.31 106 ARG A N 1
ATOM 826 C CA . ARG A 1 106 ? -11.337 -10.973 8.866 1.00 93.31 106 ARG A CA 1
ATOM 827 C C . ARG A 1 106 ? -12.489 -11.825 9.393 1.00 93.31 106 ARG A C 1
ATOM 829 O O . ARG A 1 106 ? -12.482 -13.035 9.151 1.00 93.31 106 ARG A O 1
ATOM 836 N N . PHE A 1 107 ? -13.457 -11.240 10.091 1.00 94.81 107 PHE A N 1
ATOM 837 C CA . PHE A 1 107 ? -14.573 -11.957 10.717 1.00 94.81 107 PHE A CA 1
ATOM 838 C C . PHE A 1 107 ? -15.707 -12.244 9.736 1.00 94.81 107 PHE A C 1
ATOM 840 O O . PHE A 1 107 ? -16.147 -13.384 9.636 1.00 94.81 107 PHE A O 1
ATOM 847 N N . VAL A 1 108 ? -16.159 -11.227 8.999 1.00 95.38 108 VAL A N 1
ATOM 848 C CA . VAL A 1 108 ? -17.349 -11.329 8.142 1.00 95.38 108 VAL A CA 1
ATOM 849 C C . VAL A 1 108 ? -16.986 -11.887 6.772 1.00 95.38 108 VAL A C 1
ATOM 851 O O . VAL A 1 108 ? -17.658 -12.779 6.261 1.00 95.38 108 VAL A O 1
ATOM 854 N N . HIS A 1 109 ? -15.909 -11.383 6.173 1.00 92.62 109 HIS A N 1
ATOM 855 C CA . HIS A 1 109 ? -15.525 -11.761 4.811 1.00 92.62 109 HIS A CA 1
ATOM 856 C C . HIS A 1 109 ? -14.500 -12.893 4.764 1.00 92.62 109 HIS A C 1
ATOM 858 O O . HIS A 1 109 ? -14.337 -13.518 3.718 1.00 92.62 109 HIS A O 1
ATOM 864 N N . ASN A 1 110 ? -13.842 -13.190 5.892 1.00 90.31 110 ASN A N 1
ATOM 865 C CA . ASN A 1 110 ? -12.761 -14.172 5.976 1.00 90.31 110 ASN A CA 1
ATOM 866 C C . ASN A 1 110 ? -11.670 -13.946 4.909 1.00 90.31 110 ASN A C 1
ATOM 868 O O . ASN A 1 110 ? -11.063 -14.890 4.408 1.00 90.31 110 ASN A O 1
ATOM 872 N N . ASP A 1 111 ? -11.406 -12.685 4.578 1.00 84.62 111 ASP A N 1
ATOM 873 C CA . ASP A 1 111 ? -10.526 -12.291 3.485 1.00 84.62 111 ASP A CA 1
ATOM 874 C C . ASP A 1 111 ? -9.506 -11.251 3.961 1.00 84.62 111 ASP A C 1
ATOM 876 O O . ASP A 1 111 ? -9.713 -10.557 4.961 1.00 84.62 111 ASP A O 1
ATOM 880 N N . LEU A 1 112 ? -8.317 -11.257 3.369 1.00 82.56 112 LEU A N 1
ATOM 881 C CA . LEU A 1 112 ? -7.251 -10.339 3.755 1.00 82.56 112 LEU A CA 1
ATOM 882 C C . LEU A 1 112 ? -7.419 -9.042 2.967 1.00 82.56 112 LEU A C 1
ATOM 884 O O . LEU A 1 112 ? -7.573 -9.098 1.746 1.00 82.56 112 LEU A O 1
ATOM 888 N N . PRO A 1 113 ? -7.345 -7.874 3.627 1.00 86.62 113 PRO A N 1
ATOM 889 C CA . PRO A 1 113 ? -7.285 -6.615 2.912 1.00 86.62 113 PRO A CA 1
ATOM 890 C C . PRO A 1 113 ? -6.120 -6.588 1.933 1.00 86.62 113 PRO A C 1
ATOM 892 O O . PRO A 1 113 ? -4.971 -6.832 2.304 1.00 86.62 113 PRO A O 1
ATOM 895 N N . MET A 1 114 ? -6.427 -6.279 0.682 1.00 84.19 114 MET A N 1
ATOM 896 C CA . MET A 1 114 ? -5.429 -6.130 -0.366 1.00 84.19 114 MET A CA 1
ATOM 897 C C . MET A 1 114 ? -5.924 -5.176 -1.439 1.00 84.19 114 MET A C 1
ATOM 899 O O . MET A 1 114 ? -7.128 -4.991 -1.628 1.00 84.19 114 MET A O 1
ATOM 903 N N . VAL A 1 115 ? -4.974 -4.621 -2.179 1.00 83.50 115 VAL A N 1
ATOM 904 C CA . VAL A 1 115 ? -5.227 -3.875 -3.404 1.00 83.50 115 VAL A CA 1
ATOM 905 C C . VAL A 1 115 ? -4.252 -4.354 -4.475 1.00 83.50 115 VAL A C 1
ATOM 907 O O . VAL A 1 115 ? -3.120 -4.722 -4.164 1.00 83.50 115 VAL A O 1
ATOM 910 N N . SER A 1 116 ? -4.692 -4.359 -5.727 1.00 78.56 116 SER A N 1
ATOM 911 C CA . SER A 1 116 ? -3.824 -4.532 -6.889 1.00 78.56 116 SER A CA 1
ATOM 912 C C . SER A 1 116 ? -4.254 -3.576 -7.990 1.00 78.56 116 SER A C 1
ATOM 914 O O . SER A 1 116 ? -5.449 -3.402 -8.230 1.00 78.56 116 SER A O 1
ATOM 916 N N . ILE A 1 117 ? -3.282 -2.990 -8.685 1.00 78.88 117 ILE A N 1
ATOM 917 C CA . ILE A 1 117 ? -3.499 -2.329 -9.974 1.00 78.88 117 ILE A CA 1
ATOM 918 C C . ILE A 1 117 ? -2.955 -3.262 -11.052 1.00 78.88 117 ILE A C 1
ATOM 920 O O . ILE A 1 117 ? -1.731 -3.381 -11.240 1.00 78.88 117 ILE A O 1
ATOM 924 N N . ASP A 1 118 ? -3.879 -3.938 -11.727 1.00 70.44 118 ASP A N 1
ATOM 925 C CA . ASP A 1 118 ? -3.598 -4.996 -12.687 1.00 70.44 118 ASP A CA 1
ATOM 926 C C . ASP A 1 118 ? -3.365 -4.443 -14.096 1.00 70.44 118 ASP A C 1
ATOM 928 O O . ASP A 1 118 ? -3.653 -3.291 -14.402 1.00 70.44 118 ASP A O 1
ATOM 932 N N . ALA A 1 119 ? -2.773 -5.247 -14.978 1.00 66.31 119 ALA A N 1
ATOM 933 C CA . ALA A 1 119 ? -2.671 -4.879 -16.389 1.00 66.31 119 ALA A CA 1
ATOM 934 C C . ALA A 1 119 ? -4.075 -4.642 -16.991 1.00 66.31 119 ALA A C 1
ATOM 936 O O . ALA A 1 119 ? -5.042 -5.227 -16.492 1.00 66.31 119 ALA A O 1
ATOM 937 N N . PRO A 1 120 ? -4.190 -3.830 -18.058 1.00 65.44 120 PRO A N 1
ATOM 938 C CA . PRO A 1 120 ? -5.458 -3.603 -18.741 1.00 65.44 120 PRO A CA 1
ATOM 939 C C . PRO A 1 120 ? -6.138 -4.926 -19.078 1.00 65.44 120 PRO A C 1
ATOM 941 O O . PRO A 1 120 ? -5.510 -5.821 -19.651 1.00 65.44 120 PRO A O 1
ATOM 944 N N . SER A 1 121 ? -7.406 -5.060 -18.699 1.00 64.50 121 SER A N 1
ATOM 945 C CA . SER A 1 121 ? -8.236 -6.205 -19.074 1.00 64.50 121 SER A CA 1
ATOM 946 C C . SER A 1 121 ? -8.873 -6.016 -20.454 1.00 64.50 121 SER A C 1
ATOM 948 O O . SER A 1 121 ? -9.113 -7.007 -21.145 1.00 64.50 121 SER A O 1
ATOM 950 N N . ASP A 1 122 ? -9.068 -4.765 -20.885 1.00 66.31 122 ASP A N 1
ATOM 951 C CA . ASP A 1 122 ? -9.629 -4.413 -22.190 1.00 66.31 122 ASP A CA 1
ATOM 952 C C . ASP A 1 122 ? -8.522 -4.069 -23.212 1.00 66.31 122 ASP A C 1
ATOM 954 O O . ASP A 1 122 ? -7.795 -3.087 -23.029 1.00 66.31 122 ASP A O 1
ATOM 958 N N . PRO A 1 123 ? -8.387 -4.828 -24.316 1.00 62.03 123 PRO A N 1
ATOM 959 C CA . PRO A 1 123 ? -7.429 -4.519 -25.376 1.00 62.03 123 PRO A CA 1
ATOM 960 C C . PRO A 1 123 ? -7.719 -3.200 -26.113 1.00 62.03 123 PRO A C 1
ATOM 962 O O . PRO A 1 123 ? -6.811 -2.671 -26.752 1.00 62.03 123 PRO A O 1
ATOM 965 N N . ASN A 1 124 ? -8.940 -2.659 -26.031 1.00 59.47 124 ASN A N 1
ATOM 966 C CA . ASN A 1 124 ? -9.304 -1.370 -26.629 1.00 59.47 124 ASN A CA 1
ATOM 967 C C . ASN A 1 124 ? -8.819 -0.177 -25.797 1.00 59.47 124 ASN A C 1
ATOM 969 O O . ASN A 1 124 ? -8.645 0.915 -26.336 1.00 59.47 124 ASN A O 1
ATOM 973 N N . TYR A 1 125 ? -8.559 -0.391 -24.504 1.00 58.22 125 TYR A N 1
ATOM 974 C CA . TYR A 1 125 ? -8.048 0.624 -23.586 1.00 58.22 125 TYR A CA 1
ATOM 975 C C . TYR A 1 125 ? -6.760 0.126 -22.918 1.00 58.22 125 TYR A C 1
ATOM 977 O O . TYR A 1 125 ? -6.711 -0.023 -21.698 1.00 58.22 125 TYR A O 1
ATOM 985 N N . PRO A 1 126 ? -5.674 -0.095 -23.688 1.00 64.06 126 PRO A N 1
ATOM 986 C CA . PRO A 1 126 ? -4.416 -0.658 -23.183 1.00 64.06 126 PRO A CA 1
ATOM 987 C C . PRO A 1 126 ? -3.675 0.271 -22.209 1.00 64.06 126 PRO A C 1
ATOM 989 O O . PRO A 1 126 ? -2.592 -0.059 -21.726 1.00 64.06 126 PRO A O 1
ATOM 992 N N . GLU A 1 127 ? -4.223 1.453 -21.950 1.00 71.50 127 GLU A N 1
ATOM 993 C CA . GLU A 1 127 ? -3.693 2.420 -20.998 1.00 71.50 127 GLU A CA 1
ATOM 994 C C . GLU A 1 127 ? -4.523 2.487 -19.720 1.00 71.50 127 GLU A C 1
ATOM 996 O O . GLU A 1 127 ? -4.035 3.039 -18.746 1.00 71.50 127 GLU A O 1
ATOM 1001 N N . GLN A 1 128 ? -5.718 1.883 -19.679 1.00 76.31 128 GLN A N 1
ATOM 1002 C CA . GLN A 1 128 ? -6.532 1.806 -18.471 1.00 76.31 128 GLN A CA 1
ATOM 1003 C C . GLN A 1 128 ? -6.365 0.460 -17.781 1.00 76.31 128 GLN A C 1
ATOM 1005 O O . GLN A 1 128 ? -6.628 -0.608 -18.323 1.00 76.31 128 GLN A O 1
ATOM 1010 N N . GLN A 1 129 ? -5.947 0.532 -16.536 1.00 76.69 129 GLN A N 1
ATOM 1011 C CA . GLN A 1 129 ? -5.694 -0.582 -15.652 1.00 76.69 129 GLN A CA 1
ATOM 1012 C C . GLN A 1 129 ? -6.798 -0.724 -14.639 1.00 76.69 129 GLN A C 1
ATOM 1014 O O . GLN A 1 129 ? -7.341 0.264 -14.161 1.00 76.69 129 GLN A O 1
ATOM 1019 N N . GLU A 1 130 ? -7.106 -1.962 -14.293 1.00 81.94 130 GLU A N 1
ATOM 1020 C CA . GLU A 1 130 ? -8.158 -2.268 -13.340 1.00 81.94 130 GLU A CA 1
ATOM 1021 C C . GLU A 1 130 ? -7.599 -2.232 -11.916 1.00 81.94 130 GLU A C 1
ATOM 1023 O O . GLU A 1 130 ? -6.589 -2.876 -11.615 1.00 81.94 130 GLU A O 1
ATOM 1028 N N . VAL A 1 131 ? -8.264 -1.482 -11.038 1.00 85.62 131 VAL A N 1
ATOM 1029 C CA . VAL A 1 131 ? -7.984 -1.483 -9.602 1.00 85.62 131 VAL A CA 1
ATOM 1030 C C . VAL A 1 131 ? -8.889 -2.514 -8.946 1.00 85.62 131 VAL A C 1
ATOM 1032 O O . VAL A 1 131 ? -10.115 -2.431 -9.036 1.00 85.62 131 VAL A O 1
ATOM 1035 N N . ARG A 1 132 ? -8.286 -3.482 -8.262 1.00 82.88 132 ARG A N 1
ATOM 1036 C CA . ARG A 1 132 ? -8.999 -4.549 -7.562 1.00 82.88 132 ARG A CA 1
ATOM 1037 C C . ARG A 1 132 ? -8.713 -4.502 -6.077 1.00 82.88 132 ARG A C 1
ATOM 1039 O O . ARG A 1 132 ? -7.575 -4.298 -5.666 1.00 82.88 132 ARG A O 1
ATOM 1046 N N . PHE A 1 133 ? -9.751 -4.745 -5.291 1.00 86.06 133 PHE A N 1
ATOM 1047 C CA . PHE A 1 133 ? -9.692 -4.782 -3.837 1.00 86.06 133 PHE A CA 1
ATOM 1048 C C . PHE A 1 133 ? -10.094 -6.173 -3.339 1.00 86.06 133 PHE A C 1
ATOM 1050 O O . PHE A 1 133 ? -11.025 -6.781 -3.869 1.00 86.06 133 PHE A O 1
ATOM 1057 N N . GLY A 1 134 ? -9.392 -6.665 -2.322 1.00 82.44 134 GLY A N 1
ATOM 1058 C CA . GLY A 1 134 ? -9.778 -7.833 -1.525 1.00 82.44 134 GLY A CA 1
ATOM 1059 C C . GLY A 1 134 ? -10.059 -7.421 -0.082 1.00 82.44 134 GLY A C 1
ATOM 1060 O O . GLY A 1 134 ? -9.665 -6.338 0.353 1.00 82.44 134 GLY A O 1
ATOM 1061 N N . GLY A 1 135 ? -10.786 -8.251 0.662 1.00 85.69 135 GLY A N 1
ATOM 1062 C CA . GLY A 1 135 ? -11.195 -7.944 2.035 1.00 85.69 135 GLY A CA 1
ATOM 1063 C C . GLY A 1 135 ? -12.402 -7.010 2.157 1.00 85.69 135 GLY A C 1
ATOM 1064 O O . GLY A 1 135 ? -12.747 -6.635 3.270 1.00 85.69 135 GLY A O 1
ATOM 1065 N N . LYS A 1 136 ? -13.066 -6.647 1.049 1.00 93.69 136 LYS A N 1
ATOM 1066 C CA . LYS A 1 136 ? -14.178 -5.672 1.029 1.00 93.69 136 LYS A CA 1
ATOM 1067 C C . LYS A 1 136 ? -13.788 -4.281 1.533 1.00 93.69 136 LYS A C 1
ATOM 1069 O O . LYS A 1 136 ? -14.553 -3.616 2.228 1.00 93.69 136 LYS A O 1
ATOM 1074 N N . ILE A 1 137 ? -12.582 -3.848 1.176 1.00 93.75 137 ILE A N 1
ATOM 1075 C CA . ILE A 1 137 ? -12.057 -2.529 1.543 1.00 93.75 137 ILE A CA 1
ATOM 1076 C C . ILE A 1 137 ? -12.331 -1.459 0.476 1.00 93.75 137 ILE A C 1
ATOM 1078 O O . ILE A 1 137 ? -12.037 -0.287 0.709 1.00 93.75 137 ILE A O 1
ATOM 1082 N N . GLU A 1 138 ? -12.884 -1.822 -0.685 1.00 93.50 138 GLU A N 1
ATOM 1083 C CA . GLU A 1 138 ? -13.287 -0.864 -1.714 1.00 93.50 138 GLU A CA 1
ATOM 1084 C C . GLU A 1 138 ? -14.289 0.165 -1.178 1.00 93.50 138 GLU A C 1
ATOM 1086 O O . GLU A 1 138 ? -15.143 -0.131 -0.345 1.00 93.50 138 GLU A O 1
ATOM 1091 N N . ASN A 1 139 ? -14.222 1.386 -1.703 1.00 95.94 139 ASN A N 1
ATOM 1092 C CA . ASN A 1 139 ? -15.065 2.510 -1.297 1.00 95.94 139 ASN A CA 1
ATOM 1093 C C . ASN A 1 139 ? -14.933 2.907 0.185 1.00 95.94 139 ASN A C 1
ATOM 1095 O O . ASN A 1 139 ? -15.878 3.438 0.779 1.00 95.94 139 ASN A O 1
ATOM 1099 N N . THR A 1 140 ? -13.762 2.674 0.781 1.00 96.56 140 THR A N 1
ATOM 1100 C CA . THR A 1 140 ? -13.453 3.092 2.150 1.00 96.56 140 THR A CA 1
ATOM 1101 C C . THR A 1 140 ? -12.144 3.883 2.217 1.00 96.56 140 THR A C 1
ATOM 1103 O O . THR A 1 140 ? -11.244 3.677 1.393 1.00 96.56 140 THR A O 1
ATOM 1106 N N . PRO A 1 141 ? -11.968 4.741 3.238 1.00 95.94 141 PRO A N 1
ATOM 1107 C CA . PRO A 1 141 ? -10.678 5.361 3.519 1.00 95.94 141 PRO A CA 1
ATOM 1108 C C . PRO A 1 141 ? -9.542 4.352 3.755 1.00 95.94 141 PRO A C 1
ATOM 1110 O O . PRO A 1 141 ? -8.393 4.643 3.433 1.00 95.94 141 PRO A O 1
ATOM 1113 N N . PHE A 1 142 ? -9.848 3.159 4.276 1.00 96.69 142 PHE A N 1
ATOM 1114 C CA . PHE A 1 142 ? -8.885 2.067 4.456 1.00 96.69 142 PHE A CA 1
ATOM 1115 C C . PHE A 1 142 ? -8.396 1.523 3.107 1.00 96.69 142 PHE A C 1
ATOM 1117 O O . PHE A 1 142 ? -7.195 1.383 2.891 1.00 96.69 142 PHE A O 1
ATOM 1124 N N . GLY A 1 143 ? -9.317 1.262 2.173 1.00 94.44 143 GLY A N 1
ATOM 1125 C CA . GLY A 1 143 ? -8.978 0.826 0.818 1.00 94.44 143 GLY A CA 1
ATOM 1126 C C . GLY A 1 143 ? -8.198 1.881 0.046 1.00 94.44 143 GLY A C 1
ATOM 1127 O O . GLY A 1 143 ? -7.230 1.547 -0.635 1.00 94.44 143 GLY A O 1
ATOM 1128 N N . ASN A 1 144 ? -8.551 3.160 0.202 1.00 95.00 144 ASN A N 1
ATOM 1129 C CA . ASN A 1 144 ? -7.775 4.244 -0.392 1.00 95.00 144 ASN A CA 1
ATOM 1130 C C . ASN A 1 144 ? -6.342 4.290 0.159 1.00 95.00 144 ASN A C 1
ATOM 1132 O O . ASN A 1 144 ? -5.414 4.413 -0.629 1.00 95.00 144 ASN A O 1
ATOM 1136 N N . ASP A 1 145 ? -6.134 4.141 1.471 1.00 94.75 145 ASP A N 1
ATOM 1137 C CA . ASP A 1 145 ? -4.787 4.118 2.063 1.00 94.75 145 ASP A CA 1
ATOM 1138 C C . ASP A 1 145 ? -3.935 2.956 1.501 1.00 94.75 145 ASP A C 1
ATOM 1140 O O . ASP A 1 145 ? -2.755 3.146 1.192 1.00 94.75 145 ASP A O 1
ATOM 1144 N N . PHE A 1 146 ? -4.536 1.775 1.291 1.00 90.62 146 PHE A N 1
ATOM 1145 C CA . PHE A 1 146 ? -3.889 0.654 0.594 1.00 90.62 146 PHE A CA 1
ATOM 1146 C C . PHE A 1 146 ? -3.527 1.019 -0.846 1.00 90.62 146 PHE A C 1
ATOM 1148 O O . PHE A 1 146 ? -2.386 0.815 -1.265 1.00 90.62 146 PHE A O 1
ATOM 1155 N N . LEU A 1 147 ? -4.480 1.585 -1.592 1.00 90.31 147 LEU A N 1
ATOM 1156 C CA . LEU A 1 147 ? -4.271 2.013 -2.971 1.00 90.31 147 LEU A CA 1
ATOM 1157 C C . LEU A 1 147 ? -3.132 3.033 -3.063 1.00 90.31 147 LEU A C 1
ATOM 1159 O O . LEU A 1 147 ? -2.235 2.860 -3.875 1.00 90.31 147 LEU A O 1
ATOM 1163 N N . GLN A 1 148 ? -3.102 4.054 -2.204 1.00 89.62 148 GLN A N 1
ATOM 1164 C CA . GLN A 1 148 ? -2.035 5.057 -2.209 1.00 89.62 148 GLN A CA 1
ATOM 1165 C C . GLN A 1 148 ? -0.653 4.445 -1.932 1.00 89.62 148 GLN A C 1
ATOM 1167 O O . GLN A 1 148 ? 0.344 4.897 -2.499 1.00 89.62 148 GLN A O 1
ATOM 1172 N N . ALA A 1 149 ? -0.569 3.409 -1.092 1.00 90.62 149 ALA A N 1
ATOM 1173 C CA . ALA A 1 149 ? 0.693 2.722 -0.841 1.00 90.62 149 ALA A CA 1
ATOM 1174 C C . ALA A 1 149 ? 1.160 1.914 -2.062 1.00 90.62 149 ALA A C 1
ATOM 1176 O O . ALA A 1 149 ? 2.324 2.020 -2.452 1.00 90.62 149 ALA A O 1
ATOM 1177 N N . ASP A 1 150 ? 0.258 1.158 -2.696 1.00 87.19 150 ASP A N 1
ATOM 1178 C CA . ASP A 1 150 ? 0.534 0.473 -3.969 1.00 87.19 150 ASP A CA 1
ATOM 1179 C C . ASP A 1 150 ? 0.999 1.476 -5.033 1.00 87.19 150 ASP A C 1
ATOM 1181 O O . ASP A 1 150 ? 1.975 1.248 -5.758 1.00 87.19 150 ASP A O 1
ATOM 1185 N N . ILE A 1 151 ? 0.361 2.653 -5.030 1.00 84.94 151 ILE A N 1
ATOM 1186 C CA . ILE A 1 151 ? 0.685 3.738 -5.938 1.00 84.94 151 ILE A CA 1
ATOM 1187 C C . ILE A 1 151 ? 2.105 4.250 -5.755 1.00 84.94 151 ILE A C 1
ATOM 1189 O O . ILE A 1 151 ? 2.883 4.352 -6.711 1.00 84.94 151 ILE A O 1
ATOM 1193 N N . LEU A 1 152 ? 2.456 4.538 -4.508 1.00 90.44 152 LEU A N 1
ATOM 1194 C CA . LEU A 1 152 ? 3.799 4.939 -4.140 1.00 90.44 152 LEU A CA 1
ATOM 1195 C C . LEU A 1 152 ? 4.830 3.902 -4.593 1.00 90.44 152 LEU A C 1
ATOM 1197 O O . LEU A 1 152 ? 5.816 4.268 -5.226 1.00 90.44 152 LEU A O 1
ATOM 1201 N N . LEU A 1 153 ? 4.611 2.620 -4.296 1.00 89.06 153 LEU A N 1
ATOM 1202 C CA . LEU A 1 153 ? 5.585 1.566 -4.582 1.00 89.06 153 LEU A CA 1
ATOM 1203 C C . LEU A 1 153 ? 5.888 1.465 -6.087 1.00 89.06 153 LEU A C 1
ATOM 1205 O O . LEU A 1 153 ? 7.047 1.340 -6.490 1.00 89.06 153 LEU A O 1
ATOM 1209 N N . LYS A 1 154 ? 4.870 1.633 -6.933 1.00 86.25 154 LYS A N 1
ATOM 1210 C CA . LYS A 1 154 ? 5.031 1.695 -8.391 1.00 86.25 154 LYS A CA 1
ATOM 1211 C C . LYS A 1 154 ? 5.733 2.970 -8.857 1.00 86.25 154 LYS A C 1
ATOM 1213 O O . LYS A 1 154 ? 6.710 2.865 -9.598 1.00 86.25 154 LYS A O 1
ATOM 1218 N N . LYS A 1 155 ? 5.313 4.160 -8.411 1.00 82.94 155 LYS A N 1
ATOM 1219 C CA . LYS A 1 155 ? 5.998 5.421 -8.770 1.00 82.94 155 LYS A CA 1
ATOM 1220 C C . LYS A 1 155 ? 7.467 5.401 -8.347 1.00 82.94 155 LYS A C 1
ATOM 1222 O O . LYS A 1 155 ? 8.337 5.824 -9.108 1.00 82.94 155 LYS A O 1
ATOM 1227 N N . TYR A 1 156 ? 7.750 4.844 -7.172 1.00 89.00 156 TYR A N 1
ATOM 1228 C CA . TYR A 1 156 ? 9.100 4.661 -6.657 1.00 89.00 156 TYR A CA 1
ATOM 1229 C C . TYR A 1 156 ? 9.928 3.753 -7.569 1.00 89.00 156 TYR A C 1
ATOM 1231 O O . TYR A 1 156 ? 11.030 4.117 -7.974 1.00 89.00 156 TYR A O 1
ATOM 1239 N N . SER A 1 157 ? 9.373 2.600 -7.955 1.00 88.19 157 SER A N 1
ATOM 1240 C CA . SER A 1 157 ? 10.047 1.625 -8.822 1.00 88.19 157 SER A CA 1
ATOM 1241 C C . SER A 1 157 ? 10.429 2.180 -10.207 1.00 88.19 157 SER A C 1
ATOM 1243 O O . SER A 1 157 ? 11.384 1.695 -10.817 1.00 88.19 157 SER A O 1
ATOM 1245 N N . LEU A 1 158 ? 9.713 3.210 -10.677 1.00 81.88 158 LEU A N 1
ATOM 1246 C CA . LEU A 1 158 ? 9.868 3.852 -11.987 1.00 81.88 158 LEU A CA 1
ATOM 1247 C C . LEU A 1 158 ? 10.651 5.175 -11.935 1.00 81.88 158 LEU A C 1
ATOM 1249 O O . LEU A 1 158 ? 10.777 5.834 -12.967 1.00 81.88 158 LEU A O 1
ATOM 1253 N N . GLU A 1 159 ? 11.164 5.562 -10.762 1.00 83.94 159 GLU A N 1
ATOM 1254 C CA . GLU A 1 159 ? 11.855 6.845 -10.525 1.00 83.94 159 GLU A CA 1
ATOM 1255 C C . GLU A 1 159 ? 10.999 8.072 -10.846 1.00 83.94 159 GLU A C 1
ATOM 1257 O O . GLU A 1 159 ? 11.484 9.086 -11.339 1.00 83.94 159 GLU A O 1
ATOM 1262 N N . ILE A 1 160 ? 9.699 7.963 -10.587 1.00 80.38 160 ILE A N 1
ATOM 1263 C CA . ILE A 1 160 ? 8.761 9.091 -10.647 1.00 80.38 160 ILE A CA 1
ATOM 1264 C C . ILE A 1 160 ? 8.631 9.738 -9.273 1.00 80.38 160 ILE A C 1
ATOM 1266 O O . ILE A 1 160 ? 8.456 10.946 -9.170 1.00 80.38 160 ILE A O 1
ATOM 1270 N N . GLU A 1 161 ? 8.746 8.935 -8.218 1.00 84.94 161 GLU A N 1
ATOM 1271 C CA . GLU A 1 161 ? 8.767 9.442 -6.853 1.00 84.94 161 GLU A CA 1
ATOM 1272 C C . GLU A 1 161 ? 10.188 9.803 -6.405 1.00 84.94 161 GLU A C 1
ATOM 1274 O O . GLU A 1 161 ? 11.171 9.277 -6.941 1.00 84.94 161 GLU A O 1
ATOM 1279 N N . ARG A 1 162 ? 10.309 10.664 -5.385 1.00 84.62 162 ARG A N 1
ATOM 1280 C CA . ARG A 1 162 ? 11.601 10.987 -4.768 1.00 84.62 162 ARG A CA 1
ATOM 1281 C C . ARG A 1 162 ? 12.337 9.710 -4.347 1.00 84.62 162 ARG A C 1
ATOM 1283 O O . ARG A 1 162 ? 11.854 8.931 -3.531 1.00 84.62 162 ARG A O 1
ATOM 1290 N N . GLN A 1 163 ? 13.547 9.528 -4.858 1.00 90.00 163 GLN A N 1
ATOM 1291 C CA . GLN A 1 163 ? 14.400 8.413 -4.459 1.00 90.00 163 GLN A CA 1
ATOM 1292 C C . GLN A 1 163 ? 15.089 8.718 -3.126 1.00 90.00 163 GLN A C 1
ATOM 1294 O O . GLN A 1 163 ? 15.398 9.873 -2.819 1.00 90.00 163 GLN A O 1
ATOM 1299 N N . ILE A 1 164 ? 15.345 7.674 -2.340 1.00 91.88 164 ILE A N 1
ATOM 1300 C CA . ILE A 1 164 ? 16.162 7.774 -1.127 1.00 91.88 164 ILE A CA 1
ATOM 1301 C C . ILE A 1 164 ? 17.462 7.015 -1.360 1.00 91.88 164 ILE A C 1
ATOM 1303 O O . ILE A 1 164 ? 17.478 6.004 -2.054 1.00 91.88 164 ILE A O 1
ATOM 1307 N N . GLN A 1 165 ? 18.562 7.505 -0.795 1.00 88.50 165 GLN A N 1
ATOM 1308 C CA . GLN A 1 165 ? 19.909 7.042 -1.140 1.00 88.50 165 GLN A CA 1
ATOM 1309 C C . GLN A 1 165 ? 20.121 5.532 -0.928 1.00 88.50 165 GLN A C 1
ATOM 1311 O O . GLN A 1 165 ? 20.907 4.918 -1.641 1.00 88.50 165 GLN A O 1
ATOM 1316 N N . GLN A 1 166 ? 19.431 4.934 0.047 1.00 91.94 166 GLN A N 1
ATOM 1317 C CA . GLN A 1 166 ? 19.588 3.531 0.435 1.00 91.94 166 GLN A CA 1
ATOM 1318 C C . GLN A 1 166 ? 18.700 2.557 -0.356 1.00 91.94 166 GLN A C 1
ATOM 1320 O O . GLN A 1 166 ? 18.823 1.346 -0.168 1.00 91.94 166 GLN A O 1
ATOM 1325 N N . VAL A 1 167 ? 17.788 3.054 -1.197 1.00 93.69 167 VAL A N 1
ATOM 1326 C CA . VAL A 1 167 ? 16.834 2.217 -1.935 1.00 93.69 167 VAL A CA 1
ATOM 1327 C C . VAL A 1 167 ? 16.883 2.598 -3.402 1.00 93.69 167 VAL A C 1
ATOM 1329 O O . VAL A 1 167 ? 16.236 3.537 -3.850 1.00 93.69 167 VAL A O 1
ATOM 1332 N N . ASP A 1 168 ? 17.668 1.844 -4.161 1.00 94.62 168 ASP A N 1
ATOM 1333 C CA . ASP A 1 168 ? 17.658 1.979 -5.609 1.00 94.62 168 ASP A CA 1
ATOM 1334 C C . ASP A 1 168 ? 16.297 1.561 -6.175 1.00 94.62 168 ASP A C 1
ATOM 1336 O O . ASP A 1 168 ? 15.699 0.566 -5.755 1.00 94.62 168 ASP A O 1
ATOM 1340 N N . SER A 1 169 ? 15.820 2.312 -7.164 1.00 92.81 169 SER A N 1
ATOM 1341 C CA . SER A 1 169 ? 14.615 1.967 -7.910 1.00 92.81 169 SER A CA 1
ATOM 1342 C C . SER A 1 169 ? 14.785 0.666 -8.695 1.00 92.81 169 SER A C 1
ATOM 1344 O O . SER A 1 169 ? 15.878 0.314 -9.152 1.00 92.81 169 SER A O 1
ATOM 1346 N N . TYR A 1 170 ? 13.669 -0.018 -8.954 1.00 91.81 170 TYR A N 1
ATOM 1347 C CA . TYR A 1 170 ? 13.672 -1.184 -9.834 1.00 91.81 170 TYR A CA 1
ATOM 1348 C C . TYR A 1 170 ? 14.196 -0.839 -11.237 1.00 91.81 170 TYR A C 1
ATOM 1350 O O . TYR A 1 170 ? 14.984 -1.597 -11.804 1.00 91.81 170 TYR A O 1
ATOM 1358 N N . ARG A 1 171 ? 13.834 0.337 -11.772 1.00 89.62 171 ARG A N 1
ATOM 1359 C CA . ARG A 1 171 ? 14.359 0.858 -13.041 1.00 89.62 171 ARG A CA 1
ATOM 1360 C C . ARG A 1 171 ? 15.884 0.919 -13.051 1.00 89.62 171 ARG A C 1
ATOM 1362 O O . ARG A 1 171 ? 16.500 0.383 -13.970 1.00 89.62 171 ARG A O 1
ATOM 1369 N N . LYS A 1 172 ? 16.497 1.559 -12.056 1.00 91.38 172 LYS A N 1
ATOM 1370 C CA . LYS A 1 172 ? 17.954 1.712 -11.971 1.00 91.38 172 LYS A CA 1
ATOM 1371 C C . LYS A 1 172 ? 18.649 0.359 -11.889 1.00 91.38 172 LYS A C 1
ATOM 1373 O O . LYS A 1 172 ? 19.597 0.112 -12.634 1.00 91.38 172 LYS A O 1
ATOM 1378 N N . LEU A 1 173 ? 18.145 -0.534 -11.037 1.00 93.19 173 LEU A N 1
ATOM 1379 C CA . LEU A 1 173 ? 18.681 -1.888 -10.881 1.00 93.19 173 LEU A CA 1
ATOM 1380 C C . LEU A 1 173 ? 18.594 -2.683 -12.189 1.00 93.19 173 LEU A C 1
ATOM 1382 O O . LEU A 1 173 ? 19.557 -3.347 -12.575 1.00 93.19 173 LEU A O 1
ATOM 1386 N N . LEU A 1 174 ? 17.474 -2.573 -12.907 1.00 89.31 174 LEU A N 1
ATOM 1387 C CA . LEU A 1 174 ? 17.288 -3.217 -14.202 1.00 89.31 174 LEU A CA 1
ATOM 1388 C C . LEU A 1 174 ? 18.247 -2.658 -15.261 1.00 89.31 174 LEU A C 1
ATOM 1390 O O . LEU A 1 174 ? 18.889 -3.428 -15.969 1.00 89.31 174 LEU A O 1
ATOM 1394 N N . LEU A 1 175 ? 18.382 -1.335 -15.368 1.00 88.12 175 LEU A N 1
ATOM 1395 C CA . LEU A 1 175 ? 19.286 -0.718 -16.344 1.00 88.12 175 LEU A CA 1
ATOM 1396 C C . LEU A 1 175 ? 20.743 -1.100 -16.085 1.00 88.12 175 LEU A C 1
ATOM 1398 O O . LEU A 1 175 ? 21.453 -1.465 -17.020 1.00 88.12 175 LEU A O 1
ATOM 1402 N N . ASN A 1 176 ? 21.173 -1.084 -14.824 1.00 92.25 176 ASN A N 1
ATOM 1403 C CA . ASN A 1 176 ? 22.513 -1.524 -14.440 1.00 92.25 176 ASN A CA 1
ATOM 1404 C C . ASN A 1 176 ? 22.743 -2.995 -14.797 1.00 92.25 176 ASN A C 1
ATOM 1406 O O . ASN A 1 176 ? 23.818 -3.354 -15.282 1.00 92.25 176 ASN A O 1
ATOM 1410 N N . HIS A 1 177 ? 21.727 -3.839 -14.603 1.00 90.06 177 HIS A N 1
ATOM 1411 C CA . HIS A 1 177 ? 21.785 -5.234 -15.015 1.00 90.06 177 HIS A CA 1
ATOM 1412 C C . HIS A 1 177 ? 21.978 -5.367 -16.528 1.00 90.06 177 HIS A C 1
ATOM 1414 O O . HIS A 1 177 ? 22.901 -6.055 -16.956 1.00 90.06 177 HIS A O 1
ATOM 1420 N N . GLU A 1 178 ? 21.172 -4.675 -17.335 1.00 86.25 178 GLU A N 1
ATOM 1421 C CA . GLU A 1 178 ? 21.267 -4.719 -18.800 1.00 86.25 178 GLU A CA 1
ATOM 1422 C C . GLU A 1 178 ? 22.608 -4.189 -19.324 1.00 86.25 178 GLU A C 1
ATOM 1424 O O . GLU A 1 178 ? 23.236 -4.817 -20.179 1.00 86.25 178 GLU A O 1
ATOM 1429 N N . ILE A 1 179 ? 23.103 -3.079 -18.769 1.00 89.88 179 ILE A N 1
ATOM 1430 C CA . ILE A 1 179 ? 24.435 -2.546 -19.087 1.00 89.88 179 ILE A CA 1
ATOM 1431 C C . ILE A 1 179 ? 25.511 -3.592 -18.768 1.00 89.88 179 ILE A C 1
ATOM 1433 O O . ILE A 1 179 ? 26.381 -3.854 -19.599 1.00 89.88 179 ILE A O 1
ATOM 1437 N N . GLY A 1 180 ? 25.427 -4.240 -17.604 1.00 90.56 180 GLY A N 1
ATOM 1438 C CA . GLY A 1 180 ? 26.356 -5.297 -17.211 1.00 90.56 180 GLY A CA 1
ATOM 1439 C C . GLY A 1 180 ? 26.313 -6.519 -18.135 1.00 90.56 180 GLY A C 1
ATOM 1440 O O . GLY A 1 180 ? 27.357 -7.113 -18.411 1.00 90.56 180 GLY A O 1
ATOM 1441 N N . GLN A 1 181 ? 25.139 -6.897 -18.655 1.00 86.88 181 GLN A N 1
ATOM 1442 C CA . GLN A 1 181 ? 25.032 -7.982 -19.640 1.00 86.88 181 GLN A CA 1
ATOM 1443 C C . GLN A 1 181 ? 25.667 -7.605 -20.982 1.00 86.88 181 GLN A C 1
ATOM 1445 O O . GLN A 1 181 ? 26.383 -8.421 -21.561 1.00 86.88 181 GLN A O 1
ATOM 1450 N N . LEU A 1 182 ? 25.468 -6.371 -21.456 1.00 86.12 182 LEU A N 1
ATOM 1451 C CA . LEU A 1 182 ? 26.110 -5.873 -22.679 1.00 86.12 182 LEU A CA 1
ATOM 1452 C C . LEU A 1 182 ? 27.638 -5.843 -22.539 1.00 86.12 182 LEU A C 1
ATOM 1454 O O . LEU A 1 182 ? 28.348 -6.316 -23.426 1.00 86.12 182 LEU A O 1
ATOM 1458 N N . GLN A 1 183 ? 28.153 -5.384 -21.398 1.00 90.62 183 GLN A N 1
ATOM 1459 C CA . GLN A 1 183 ? 29.595 -5.349 -21.135 1.00 90.62 183 GLN A CA 1
ATOM 1460 C C . GLN A 1 183 ? 30.227 -6.745 -21.148 1.00 90.62 183 GLN A C 1
ATOM 1462 O O . GLN A 1 183 ? 31.301 -6.925 -21.719 1.00 90.62 183 GLN A O 1
ATOM 1467 N N . LYS A 1 184 ? 29.545 -7.760 -20.599 1.00 90.56 184 LYS A N 1
ATOM 1468 C CA . LYS A 1 184 ? 29.993 -9.166 -20.675 1.00 90.56 184 LYS A CA 1
ATOM 1469 C C . LYS A 1 184 ? 30.075 -9.694 -22.109 1.00 90.56 184 LYS A C 1
ATOM 1471 O O . LYS A 1 184 ? 30.820 -10.633 -22.364 1.00 90.56 184 LYS A O 1
ATOM 1476 N N . GLN A 1 185 ? 29.331 -9.094 -23.034 1.00 88.88 185 GLN A N 1
ATOM 1477 C CA . GLN A 1 185 ? 29.378 -9.392 -24.467 1.00 88.88 185 GLN A CA 1
ATOM 1478 C C . GLN A 1 185 ? 30.417 -8.539 -25.220 1.00 88.88 185 GLN A C 1
ATOM 1480 O O . GLN A 1 185 ? 30.471 -8.593 -26.446 1.00 88.88 185 GLN A O 1
ATOM 1485 N N . GLY A 1 186 ? 31.225 -7.735 -24.518 1.00 92.38 186 GLY A N 1
ATOM 1486 C CA . GLY A 1 186 ? 32.187 -6.811 -25.127 1.00 92.38 186 GLY A CA 1
ATOM 1487 C C . GLY A 1 186 ? 31.547 -5.558 -25.735 1.00 92.38 186 GLY A C 1
ATOM 1488 O O . GLY A 1 186 ? 32.187 -4.870 -26.527 1.00 92.38 186 GLY A O 1
ATOM 1489 N N . ILE A 1 187 ? 30.290 -5.258 -25.392 1.00 90.50 187 ILE A N 1
ATOM 1490 C CA . ILE A 1 187 ? 29.552 -4.096 -25.893 1.00 90.50 187 ILE A CA 1
ATOM 1491 C C . ILE A 1 187 ? 29.485 -3.032 -24.799 1.00 90.50 187 ILE A C 1
ATOM 1493 O O . ILE A 1 187 ? 28.929 -3.255 -23.723 1.00 90.50 187 ILE A O 1
ATOM 1497 N N . THR A 1 188 ? 29.995 -1.839 -25.090 1.00 92.56 188 THR A N 1
ATOM 1498 C CA . THR A 1 188 ? 29.958 -0.709 -24.157 1.00 92.56 188 THR A CA 1
ATOM 1499 C C . THR A 1 188 ? 28.742 0.165 -24.439 1.00 92.56 188 THR A C 1
ATOM 1501 O O . THR A 1 188 ? 28.456 0.493 -25.592 1.00 92.56 188 THR A O 1
ATOM 1504 N N . VAL A 1 189 ? 28.033 0.578 -23.388 1.00 91.12 189 VAL A N 1
ATOM 1505 C CA . VAL A 1 189 ? 26.977 1.595 -23.489 1.00 91.12 189 VAL A CA 1
ATOM 1506 C C . VAL A 1 189 ? 27.626 2.975 -23.459 1.00 91.12 189 VAL A C 1
ATOM 1508 O O . VAL A 1 189 ? 28.287 3.331 -22.489 1.00 91.12 189 VAL A O 1
ATOM 1511 N N . THR A 1 190 ? 27.469 3.734 -24.542 1.00 90.62 190 THR A N 1
ATOM 1512 C CA . THR A 1 190 ? 28.084 5.057 -24.726 1.00 90.62 190 THR A CA 1
ATOM 1513 C C . THR A 1 190 ? 27.192 6.191 -24.234 1.00 90.62 190 THR A C 1
ATOM 1515 O O . THR A 1 190 ? 27.693 7.256 -23.888 1.00 90.62 190 THR A O 1
ATOM 1518 N N . ASN A 1 191 ? 25.874 5.980 -24.208 1.00 89.38 191 ASN A N 1
ATOM 1519 C CA . ASN A 1 191 ? 24.906 6.953 -23.715 1.00 89.38 191 ASN A CA 1
ATOM 1520 C C . ASN A 1 191 ? 23.627 6.245 -23.240 1.00 89.38 191 ASN A C 1
ATOM 1522 O O . ASN A 1 191 ? 23.147 5.323 -23.903 1.00 89.38 191 ASN A O 1
ATOM 1526 N N . THR A 1 192 ? 23.064 6.728 -22.135 1.00 86.25 192 THR A N 1
ATOM 1527 C CA . THR A 1 192 ? 21.778 6.308 -21.577 1.00 86.25 192 THR A CA 1
ATOM 1528 C C . THR A 1 192 ? 20.857 7.519 -21.518 1.00 86.25 192 THR A C 1
ATOM 1530 O O . THR A 1 192 ? 21.180 8.503 -20.855 1.00 86.25 192 THR A O 1
ATOM 1533 N N . ARG A 1 193 ? 19.692 7.451 -22.170 1.00 86.81 193 ARG A N 1
ATOM 1534 C CA . ARG A 1 193 ? 18.711 8.548 -22.164 1.00 86.81 193 ARG A CA 1
ATOM 1535 C C . ARG A 1 193 ? 17.292 8.030 -21.970 1.00 86.81 193 ARG A C 1
ATOM 1537 O O . ARG A 1 193 ? 16.924 7.020 -22.567 1.00 86.81 193 ARG A O 1
ATOM 1544 N N . ILE A 1 194 ? 16.500 8.729 -21.159 1.00 81.06 194 ILE A N 1
ATOM 1545 C CA . ILE A 1 194 ? 15.046 8.526 -21.105 1.00 81.06 194 ILE A CA 1
ATOM 1546 C C . ILE A 1 194 ? 14.447 9.029 -22.420 1.00 81.06 194 ILE A C 1
ATOM 1548 O O . ILE A 1 194 ? 14.842 10.083 -22.916 1.00 81.06 194 ILE A O 1
ATOM 1552 N N . ILE A 1 195 ? 13.549 8.238 -22.996 1.00 78.31 195 ILE A N 1
ATOM 1553 C CA . ILE A 1 195 ? 12.863 8.552 -24.245 1.00 78.31 195 ILE A CA 1
ATOM 1554 C C . ILE A 1 195 ? 11.403 8.850 -23.927 1.00 78.31 195 ILE A C 1
ATOM 1556 O O . ILE A 1 195 ? 10.745 8.039 -23.266 1.00 78.31 195 ILE A O 1
ATOM 1560 N N . ASP A 1 196 ? 10.911 9.972 -24.441 1.00 75.12 196 ASP A N 1
ATOM 1561 C CA . ASP A 1 196 ? 9.500 10.331 -24.359 1.00 75.12 196 ASP A CA 1
ATOM 1562 C C . ASP A 1 196 ? 8.651 9.444 -25.284 1.00 75.12 196 ASP A C 1
ATOM 1564 O O . ASP A 1 196 ? 9.128 9.017 -26.341 1.00 75.12 196 ASP A O 1
ATOM 1568 N N . PRO A 1 197 ? 7.383 9.157 -24.941 1.00 72.69 197 PRO A N 1
ATOM 1569 C CA . PRO A 1 197 ? 6.534 8.282 -25.750 1.00 72.69 197 PRO A CA 1
ATOM 1570 C C . PRO A 1 197 ? 6.443 8.680 -27.231 1.00 72.69 197 PRO A C 1
ATOM 1572 O O . PRO A 1 197 ? 6.433 7.808 -28.097 1.00 72.69 197 PRO A O 1
ATOM 1575 N N . GLU A 1 198 ? 6.437 9.978 -27.541 1.00 75.12 198 GLU A N 1
ATOM 1576 C CA . GLU A 1 198 ? 6.375 10.488 -28.918 1.00 75.12 198 GLU A CA 1
ATOM 1577 C C . GLU A 1 198 ? 7.619 10.117 -29.735 1.00 75.12 198 GLU A C 1
ATOM 1579 O O . GLU A 1 198 ? 7.523 9.743 -30.906 1.00 75.12 198 GLU A O 1
ATOM 1584 N N . GLU A 1 199 ? 8.796 10.132 -29.110 1.00 77.56 199 GLU A N 1
ATOM 1585 C CA . GLU A 1 199 ? 10.055 9.787 -29.765 1.00 77.56 199 GLU A CA 1
ATOM 1586 C C . GLU A 1 199 ? 10.163 8.291 -30.102 1.00 77.56 199 GLU A C 1
ATOM 1588 O O . GLU A 1 199 ? 10.955 7.915 -30.971 1.00 77.56 199 GLU A O 1
ATOM 1593 N N . LEU A 1 200 ? 9.360 7.418 -29.477 1.00 79.38 200 LEU A N 1
ATOM 1594 C CA . LEU A 1 200 ? 9.318 5.990 -29.828 1.00 79.38 200 LEU A CA 1
ATOM 1595 C C . LEU A 1 200 ? 8.925 5.768 -31.293 1.00 79.38 200 LEU A C 1
ATOM 1597 O O . LEU A 1 200 ? 9.366 4.790 -31.904 1.00 79.38 200 LEU A O 1
ATOM 1601 N N . THR A 1 201 ? 8.154 6.690 -31.878 1.00 82.31 201 THR A N 1
ATOM 1602 C CA . THR A 1 201 ? 7.774 6.649 -33.298 1.00 82.31 201 THR A CA 1
ATOM 1603 C C . THR A 1 201 ? 8.990 6.687 -34.224 1.00 82.31 201 THR A C 1
ATOM 1605 O O . THR A 1 201 ? 8.983 6.052 -35.275 1.00 82.31 201 THR A O 1
ATOM 1608 N N . THR A 1 202 ? 10.096 7.312 -33.801 1.00 85.56 202 THR A N 1
ATOM 1609 C CA . THR A 1 202 ? 11.346 7.371 -34.580 1.00 85.56 202 THR A CA 1
ATOM 1610 C C . THR A 1 202 ? 12.025 6.008 -34.746 1.00 85.56 202 THR A C 1
ATOM 1612 O O . THR A 1 202 ? 12.905 5.852 -35.598 1.00 85.56 202 THR A O 1
ATOM 1615 N N . PHE A 1 203 ? 11.630 5.010 -33.950 1.00 84.25 203 PHE A N 1
ATOM 1616 C CA . PHE A 1 203 ? 12.120 3.637 -34.045 1.00 84.25 203 PHE A CA 1
ATOM 1617 C C . PHE A 1 203 ? 11.190 2.719 -34.845 1.00 84.25 203 PHE A C 1
ATOM 1619 O O . PHE A 1 203 ? 11.603 1.611 -35.192 1.00 84.25 203 PHE A O 1
ATOM 1626 N N . GLN A 1 204 ? 9.961 3.146 -35.156 1.00 84.06 204 GLN A N 1
ATOM 1627 C CA . GLN A 1 204 ? 9.002 2.320 -35.891 1.00 84.06 204 GLN A CA 1
ATOM 1628 C C . GLN A 1 204 ? 9.542 1.943 -37.276 1.00 84.06 204 GLN A C 1
ATOM 1630 O O . GLN A 1 204 ? 10.134 2.754 -37.989 1.00 84.06 204 GLN A O 1
ATOM 1635 N N . GLY A 1 205 ? 9.376 0.673 -37.646 1.00 82.81 205 GLY A N 1
ATOM 1636 C CA . GLY A 1 205 ? 9.846 0.137 -38.924 1.00 82.81 205 GLY A CA 1
ATOM 1637 C C . GLY A 1 205 ? 11.355 -0.131 -39.001 1.00 82.81 205 GLY A C 1
ATOM 1638 O O . GLY A 1 205 ? 11.819 -0.666 -40.010 1.00 82.81 205 GLY A O 1
ATOM 1639 N N . LYS A 1 206 ? 12.141 0.187 -37.960 1.00 85.44 206 LYS A N 1
ATOM 1640 C CA . LYS A 1 206 ? 13.555 -0.212 -37.888 1.00 85.44 206 LYS A CA 1
ATOM 1641 C C . LYS A 1 206 ? 13.679 -1.714 -37.627 1.00 85.44 206 LYS A C 1
ATOM 1643 O O . LYS A 1 206 ? 12.833 -2.311 -36.968 1.00 85.44 206 LYS A O 1
ATOM 1648 N N . SER A 1 207 ? 14.743 -2.332 -38.132 1.00 82.25 207 SER A N 1
ATOM 1649 C CA . SER A 1 207 ? 15.036 -3.750 -37.900 1.00 82.25 207 SER A CA 1
ATOM 1650 C C . SER A 1 207 ? 15.174 -4.065 -36.405 1.00 82.25 207 SER A C 1
ATOM 1652 O O . SER A 1 207 ? 15.721 -3.260 -35.649 1.00 82.25 207 SER A O 1
ATOM 1654 N N . LEU A 1 208 ? 14.718 -5.250 -36.000 1.00 80.56 208 LEU A N 1
ATOM 1655 C CA . LEU A 1 208 ? 14.741 -5.753 -34.627 1.00 80.56 208 LEU A CA 1
ATOM 1656 C C . LEU A 1 208 ? 15.660 -6.979 -34.531 1.00 80.56 208 LEU A C 1
ATOM 1658 O O . LEU A 1 208 ? 15.471 -7.963 -35.242 1.00 80.56 208 LEU A O 1
ATOM 1662 N N . ALA A 1 209 ? 16.669 -6.915 -33.661 1.00 77.06 209 ALA A N 1
ATOM 1663 C CA . ALA A 1 209 ? 17.645 -7.992 -33.466 1.00 77.06 209 ALA A CA 1
ATOM 1664 C C . ALA A 1 209 ? 17.147 -9.045 -32.476 1.00 77.06 209 ALA A C 1
ATOM 1666 O O . ALA A 1 209 ? 17.409 -10.236 -32.620 1.00 77.06 209 ALA A O 1
ATOM 1667 N N . SER A 1 210 ? 16.489 -8.574 -31.423 1.00 78.12 210 SER A N 1
ATOM 1668 C CA . SER A 1 210 ? 15.960 -9.398 -30.352 1.00 78.12 210 SER A CA 1
ATOM 1669 C C . SER A 1 210 ? 14.887 -8.634 -29.596 1.00 78.12 210 SER A C 1
ATOM 1671 O O . SER A 1 210 ? 14.898 -7.401 -29.532 1.00 78.12 210 SER A O 1
ATOM 1673 N N . GLU A 1 211 ? 13.981 -9.398 -29.002 1.00 74.88 211 GLU A N 1
ATOM 1674 C CA . GLU A 1 211 ? 12.939 -8.904 -28.120 1.00 74.88 211 GLU A CA 1
ATOM 1675 C C . GLU A 1 211 ? 12.831 -9.820 -26.903 1.00 74.88 211 GLU A C 1
ATOM 1677 O O . GLU A 1 211 ? 13.116 -11.020 -26.973 1.00 74.88 211 GLU A O 1
ATOM 1682 N N . GLY A 1 212 ? 12.452 -9.259 -25.765 1.00 75.19 212 GLY A N 1
ATOM 1683 C CA . GLY A 1 212 ? 12.115 -10.036 -24.586 1.00 75.19 212 GLY A CA 1
ATOM 1684 C C . GLY A 1 212 ? 11.205 -9.254 -23.661 1.00 75.19 212 GLY A C 1
ATOM 1685 O O . GLY A 1 212 ? 11.311 -8.035 -23.566 1.00 75.19 212 GLY A O 1
ATOM 1686 N N . SER A 1 213 ? 10.344 -9.968 -22.949 1.00 71.00 213 SER A N 1
ATOM 1687 C CA . SER A 1 213 ? 9.521 -9.402 -21.890 1.00 71.00 213 SER A CA 1
ATOM 1688 C C . SER A 1 213 ? 9.700 -10.197 -20.603 1.00 71.00 213 SER A C 1
ATOM 1690 O O . SER A 1 213 ? 9.764 -11.428 -20.621 1.00 71.00 213 SER A O 1
ATOM 1692 N N . ILE A 1 214 ? 9.776 -9.488 -19.484 1.00 70.88 214 ILE A N 1
ATOM 1693 C CA . ILE A 1 214 ? 9.794 -10.048 -18.133 1.00 70.88 214 ILE A CA 1
ATOM 1694 C C . ILE A 1 214 ? 8.710 -9.323 -17.348 1.00 70.88 214 ILE A C 1
ATOM 1696 O O . ILE A 1 214 ? 8.596 -8.105 -17.440 1.00 70.88 214 ILE A O 1
ATOM 1700 N N . GLN A 1 215 ? 7.916 -10.049 -16.571 1.00 71.12 215 GLN A N 1
ATOM 1701 C CA . GLN A 1 215 ? 6.943 -9.442 -15.672 1.00 71.12 215 GLN A CA 1
ATOM 1702 C C . GLN A 1 215 ? 7.333 -9.743 -14.230 1.00 71.12 215 GLN A C 1
ATOM 1704 O O . GLN A 1 215 ? 7.408 -10.907 -13.831 1.00 71.12 215 GLN A O 1
ATOM 1709 N N . SER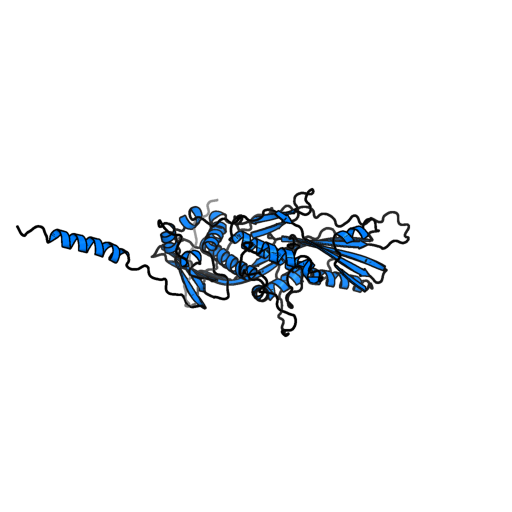 A 1 216 ? 7.538 -8.681 -13.459 1.00 77.75 216 SER A N 1
ATOM 1710 C CA . SER A 1 216 ? 7.824 -8.749 -12.030 1.00 77.75 216 SER A CA 1
ATOM 1711 C C . SER A 1 216 ? 6.691 -8.096 -11.269 1.00 77.75 216 SER A C 1
ATOM 1713 O O . SER A 1 216 ? 6.329 -6.952 -11.534 1.00 77.75 216 SER A O 1
ATOM 1715 N N . ARG A 1 217 ? 6.111 -8.825 -10.328 1.00 73.94 217 ARG A N 1
ATOM 1716 C CA . ARG A 1 217 ? 5.106 -8.323 -9.406 1.00 73.94 217 ARG A CA 1
ATOM 1717 C C . ARG A 1 217 ? 5.739 -8.002 -8.071 1.00 73.94 217 ARG A C 1
ATOM 1719 O O . ARG A 1 217 ? 6.597 -8.756 -7.632 1.00 73.94 217 ARG A O 1
ATOM 1726 N N . PHE A 1 218 ? 5.311 -6.914 -7.447 1.00 82.50 218 PHE A N 1
ATOM 1727 C CA . PHE A 1 218 ? 5.712 -6.541 -6.097 1.00 82.50 218 PHE A CA 1
ATOM 1728 C C . PHE A 1 218 ? 4.467 -6.273 -5.263 1.00 82.50 218 PHE A C 1
ATOM 1730 O O . PHE A 1 218 ? 3.420 -5.951 -5.814 1.00 82.50 218 PHE A O 1
ATOM 1737 N N . TRP A 1 219 ? 4.536 -6.443 -3.950 1.00 81.19 219 TRP A N 1
ATOM 1738 C CA . TRP A 1 219 ? 3.466 -5.999 -3.058 1.00 81.19 219 TRP A CA 1
ATOM 1739 C C . TRP A 1 219 ? 3.934 -5.928 -1.621 1.00 81.19 219 TRP A C 1
ATOM 1741 O O . TRP A 1 219 ? 4.894 -6.593 -1.228 1.00 81.19 219 TRP A O 1
ATOM 1751 N N . PHE A 1 220 ? 3.219 -5.131 -0.835 1.00 86.56 220 PHE A N 1
ATOM 1752 C CA . PHE A 1 220 ? 3.408 -5.098 0.602 1.00 86.56 220 PHE A CA 1
ATOM 1753 C C . PHE A 1 220 ? 2.875 -6.367 1.246 1.00 86.56 220 PHE A C 1
ATOM 1755 O O . PHE A 1 220 ? 1.761 -6.814 0.977 1.00 86.56 220 PHE A O 1
ATOM 1762 N N . ASN A 1 221 ? 3.674 -6.916 2.142 1.00 84.75 221 ASN A N 1
ATOM 1763 C CA . ASN A 1 221 ? 3.285 -7.993 3.025 1.00 84.75 221 ASN A CA 1
ATOM 1764 C C . ASN A 1 221 ? 3.951 -7.782 4.388 1.00 84.75 221 ASN A C 1
ATOM 1766 O O . ASN A 1 221 ? 4.792 -6.898 4.546 1.00 84.75 221 ASN A O 1
ATOM 1770 N N . TYR A 1 222 ? 3.600 -8.587 5.380 1.00 81.56 222 TYR A N 1
ATOM 1771 C CA . TYR A 1 222 ? 4.388 -8.680 6.600 1.00 81.56 222 TYR A CA 1
ATOM 1772 C C . TYR A 1 222 ? 5.531 -9.687 6.425 1.00 81.56 222 TYR A C 1
ATOM 1774 O O . TYR A 1 222 ? 5.451 -10.637 5.645 1.00 81.56 222 TYR A O 1
ATOM 1782 N N . ARG A 1 223 ? 6.620 -9.478 7.165 1.00 82.56 223 ARG A N 1
ATOM 1783 C CA . ARG A 1 223 ? 7.727 -10.425 7.257 1.00 82.56 223 ARG A CA 1
ATOM 1784 C C . ARG A 1 223 ? 7.246 -11.670 7.994 1.00 82.56 223 ARG A C 1
ATOM 1786 O O . ARG A 1 223 ? 6.816 -11.574 9.139 1.00 82.56 223 ARG A O 1
ATOM 1793 N N . ASP A 1 224 ? 7.337 -12.820 7.343 1.00 75.81 224 ASP A N 1
ATOM 1794 C CA . ASP A 1 224 ? 7.031 -14.120 7.941 1.00 75.81 224 ASP A CA 1
ATOM 1795 C C . ASP A 1 224 ? 8.301 -14.719 8.589 1.00 75.81 224 ASP A C 1
ATOM 1797 O O . ASP A 1 224 ? 9.367 -14.653 7.980 1.00 75.81 224 ASP A O 1
ATOM 1801 N N . PRO A 1 225 ? 8.254 -15.297 9.799 1.00 77.00 225 PRO A N 1
ATOM 1802 C CA . PRO A 1 225 ? 7.165 -15.191 10.759 1.00 77.00 225 PRO A CA 1
ATOM 1803 C C . PRO A 1 225 ? 7.110 -13.801 11.395 1.00 77.00 225 PRO A C 1
ATOM 1805 O O . PRO A 1 225 ? 8.122 -13.269 11.861 1.00 77.00 225 PRO A O 1
ATOM 1808 N N . TYR A 1 226 ? 5.900 -13.251 11.492 1.00 75.56 226 TYR A N 1
ATOM 1809 C CA . TYR A 1 226 ? 5.619 -12.189 12.451 1.00 75.56 226 TYR A CA 1
ATOM 1810 C C . TYR A 1 226 ? 5.386 -12.839 13.820 1.00 75.56 226 TYR A C 1
ATOM 1812 O O . TYR A 1 226 ? 4.967 -13.994 13.919 1.00 75.56 226 TYR A O 1
ATOM 1820 N N . LYS A 1 227 ? 5.722 -12.133 14.899 1.00 77.12 227 LYS A N 1
ATOM 1821 C CA . LYS A 1 227 ? 5.690 -12.695 16.252 1.00 77.12 227 LYS A CA 1
ATOM 1822 C C . LYS A 1 227 ? 4.477 -12.166 16.987 1.00 77.12 227 LYS A C 1
ATOM 1824 O O . LYS A 1 227 ? 4.336 -10.957 17.171 1.00 77.12 227 LYS A O 1
ATOM 1829 N N . VAL A 1 228 ? 3.653 -13.087 17.461 1.00 80.44 228 VAL A N 1
ATOM 1830 C CA . VAL A 1 228 ? 2.519 -12.809 18.339 1.00 80.44 228 VAL A CA 1
ATOM 1831 C C . VAL A 1 228 ? 2.582 -13.702 19.568 1.00 80.44 228 VAL A C 1
ATOM 1833 O O . VAL A 1 228 ? 3.231 -14.748 19.558 1.00 80.44 228 VAL A O 1
ATOM 1836 N N . ARG A 1 229 ? 1.906 -13.289 20.636 1.00 75.75 229 ARG A N 1
ATOM 1837 C CA . ARG A 1 229 ? 1.665 -14.118 21.817 1.00 75.75 229 ARG A CA 1
ATOM 1838 C C . ARG A 1 229 ? 0.188 -14.067 22.164 1.00 75.75 229 ARG A C 1
ATOM 1840 O O . ARG A 1 229 ? -0.412 -12.996 22.140 1.00 75.75 229 ARG A O 1
ATOM 1847 N N . THR A 1 230 ? -0.366 -15.218 22.520 1.00 83.44 230 THR A N 1
ATOM 1848 C CA . THR A 1 230 ? -1.705 -15.313 23.090 1.00 83.44 230 THR A CA 1
ATOM 1849 C C . THR A 1 230 ? -1.760 -16.384 24.170 1.00 83.44 230 THR A C 1
ATOM 1851 O O . THR A 1 230 ? -1.032 -17.372 24.094 1.00 83.44 230 THR A O 1
ATOM 1854 N N . ASP A 1 231 ? -2.603 -16.167 25.173 1.00 76.44 231 ASP A N 1
ATOM 1855 C CA . ASP A 1 231 ? -2.944 -17.123 26.235 1.00 76.44 231 ASP A CA 1
ATOM 1856 C C . ASP A 1 231 ? -4.468 -17.365 26.330 1.00 76.44 231 ASP A C 1
ATOM 1858 O O . ASP A 1 231 ? -4.956 -17.984 27.273 1.00 76.44 231 ASP A O 1
ATOM 1862 N N . GLY A 1 232 ? -5.228 -16.890 25.336 1.00 80.06 232 GLY A N 1
ATOM 1863 C CA . GLY A 1 232 ? -6.687 -16.983 25.282 1.00 80.06 232 GLY A CA 1
ATOM 1864 C C . GLY A 1 232 ? -7.441 -15.832 25.957 1.00 80.06 232 GLY A C 1
ATOM 1865 O O . GLY A 1 232 ? -8.636 -15.693 25.707 1.00 80.06 232 GLY A O 1
ATOM 1866 N N . THR A 1 233 ? -6.786 -14.992 26.763 1.00 80.56 233 THR A N 1
ATOM 1867 C CA . THR A 1 233 ? -7.367 -13.743 27.300 1.00 80.56 233 THR A CA 1
ATOM 1868 C C . THR A 1 233 ? -6.576 -12.510 26.890 1.00 80.56 233 THR A C 1
ATOM 1870 O O . THR A 1 233 ? -7.097 -11.402 26.926 1.00 80.56 233 THR A O 1
ATOM 1873 N N . VAL A 1 234 ? -5.338 -12.680 26.447 1.00 79.25 234 VAL A N 1
ATOM 1874 C CA . VAL A 1 234 ? -4.490 -11.626 25.908 1.00 79.25 234 VAL A CA 1
ATOM 1875 C C . VAL A 1 234 ? -4.051 -12.021 24.504 1.00 79.25 234 VAL A C 1
ATOM 1877 O O . VAL A 1 234 ? -3.735 -13.180 24.227 1.00 79.25 234 VAL A O 1
ATOM 1880 N N . PHE A 1 235 ? -4.009 -11.046 23.601 1.00 84.44 235 PHE A N 1
ATOM 1881 C CA . PHE A 1 235 ? -3.338 -11.157 22.309 1.00 84.44 235 PHE A CA 1
ATOM 1882 C C . PHE A 1 235 ? -2.365 -9.992 22.168 1.00 84.44 235 PHE A C 1
ATOM 1884 O O . PHE A 1 235 ? -2.734 -8.847 22.403 1.00 84.44 235 PHE A O 1
ATOM 1891 N N . CYS A 1 236 ? -1.118 -10.263 21.799 1.00 79.69 236 CYS A N 1
ATOM 1892 C CA . CYS A 1 236 ? -0.076 -9.248 21.694 1.00 79.69 236 CYS A CA 1
ATOM 1893 C C . CYS A 1 236 ? 0.739 -9.427 20.413 1.00 79.69 236 CYS A C 1
ATOM 1895 O O . CYS A 1 236 ? 1.202 -10.530 20.110 1.00 79.69 236 CYS A O 1
ATOM 1897 N N . ILE A 1 237 ? 0.946 -8.328 19.692 1.00 81.38 237 ILE A N 1
ATOM 1898 C CA . ILE A 1 237 ? 1.820 -8.224 18.528 1.00 81.38 237 ILE A CA 1
ATOM 1899 C C . ILE A 1 237 ? 3.223 -7.882 19.039 1.00 81.38 237 ILE A C 1
ATOM 1901 O O . ILE A 1 237 ? 3.511 -6.743 19.399 1.00 81.38 237 ILE A O 1
ATOM 1905 N N . LEU A 1 238 ? 4.111 -8.877 19.076 1.00 73.25 238 LEU A N 1
ATOM 1906 C CA . LEU A 1 238 ? 5.492 -8.703 19.539 1.00 73.25 238 LEU A CA 1
ATOM 1907 C C . LEU A 1 238 ? 6.373 -8.081 18.452 1.00 73.25 238 LEU A C 1
ATOM 1909 O O . LEU A 1 238 ? 7.228 -7.248 18.741 1.00 73.25 238 LEU A O 1
ATOM 1913 N N . SER A 1 239 ? 6.179 -8.496 17.199 1.00 80.88 239 SER A N 1
ATOM 1914 C CA . SER A 1 239 ? 6.836 -7.889 16.043 1.00 80.88 239 SER A CA 1
ATOM 1915 C C . SER A 1 239 ? 6.053 -8.165 14.767 1.00 80.88 239 SER A C 1
ATOM 1917 O O . SER A 1 239 ? 5.792 -9.322 14.442 1.00 80.88 239 SER A O 1
ATOM 1919 N N . LEU A 1 240 ? 5.752 -7.113 14.014 1.00 82.19 240 LEU A N 1
ATOM 1920 C CA . LEU A 1 240 ? 5.192 -7.189 12.671 1.00 82.19 240 LEU A CA 1
ATOM 1921 C C . LEU A 1 240 ? 5.926 -6.152 11.837 1.00 82.19 240 LEU A C 1
ATOM 1923 O O . LEU A 1 240 ? 5.706 -4.960 12.030 1.00 82.19 240 LEU A O 1
ATOM 1927 N N . ASP A 1 241 ? 6.808 -6.600 10.953 1.00 87.06 241 ASP A N 1
ATOM 1928 C CA . ASP A 1 241 ? 7.533 -5.733 10.026 1.00 87.06 241 ASP A CA 1
ATOM 1929 C C . ASP A 1 241 ? 6.913 -5.842 8.646 1.00 87.06 241 ASP A C 1
ATOM 1931 O O . ASP A 1 241 ? 6.547 -6.939 8.235 1.00 87.06 241 ASP A O 1
ATOM 1935 N N . LEU A 1 242 ? 6.812 -4.724 7.929 1.00 88.38 242 LEU A N 1
ATOM 1936 C CA . LEU A 1 242 ? 6.373 -4.748 6.540 1.00 88.38 242 LEU A CA 1
ATOM 1937 C C . LEU A 1 242 ? 7.554 -4.919 5.598 1.00 88.38 242 LEU A C 1
ATOM 1939 O O . LEU A 1 242 ? 8.644 -4.392 5.819 1.00 88.38 242 LEU A O 1
ATOM 1943 N N . VAL A 1 243 ? 7.311 -5.688 4.550 1.00 89.94 243 VAL A N 1
ATOM 1944 C CA . VAL A 1 243 ? 8.256 -6.041 3.501 1.00 89.94 243 VAL A CA 1
ATOM 1945 C C . VAL A 1 243 ? 7.571 -5.895 2.155 1.00 89.94 243 VAL A C 1
ATOM 1947 O O . VAL A 1 243 ? 6.348 -5.968 2.046 1.00 89.94 243 VAL A O 1
ATOM 1950 N N . VAL A 1 244 ? 8.374 -5.701 1.122 1.00 89.31 244 VAL A N 1
ATOM 1951 C CA . VAL A 1 244 ? 7.947 -5.876 -0.259 1.00 89.31 244 VAL A CA 1
ATOM 1952 C C . VAL A 1 244 ? 8.370 -7.269 -0.684 1.00 89.31 244 VAL A C 1
ATOM 1954 O O . VAL A 1 244 ? 9.555 -7.594 -0.623 1.00 89.31 244 VAL A O 1
ATOM 1957 N N . ILE A 1 245 ? 7.416 -8.089 -1.107 1.00 81.62 245 ILE A N 1
ATOM 1958 C CA . ILE A 1 245 ? 7.710 -9.395 -1.701 1.00 81.62 245 ILE A CA 1
ATOM 1959 C C . ILE A 1 245 ? 7.526 -9.342 -3.210 1.00 81.62 245 ILE A C 1
ATOM 1961 O O . ILE A 1 245 ? 6.932 -8.391 -3.723 1.00 81.62 245 ILE A O 1
ATOM 1965 N N . LYS A 1 246 ? 8.089 -10.325 -3.918 1.00 83.50 246 LYS A N 1
ATOM 1966 C CA . LYS A 1 246 ? 8.071 -10.372 -5.379 1.00 83.50 246 LYS A CA 1
ATOM 1967 C C . LYS A 1 246 ? 7.429 -11.650 -5.927 1.00 83.50 246 LYS A C 1
ATOM 1969 O O . LYS A 1 246 ? 7.491 -12.702 -5.303 1.00 83.50 246 LYS A O 1
ATOM 1974 N N . GLU A 1 247 ? 6.900 -11.579 -7.145 1.00 69.25 247 GLU A N 1
ATOM 1975 C CA . GLU A 1 247 ? 6.593 -12.742 -7.993 1.00 69.25 247 GLU A CA 1
ATOM 1976 C C . GLU A 1 247 ? 7.070 -12.467 -9.415 1.00 69.25 247 GLU A C 1
ATOM 1978 O O . GLU A 1 247 ? 6.646 -11.508 -10.056 1.00 69.25 247 GLU A O 1
ATOM 1983 N N . THR A 1 248 ? 7.930 -13.337 -9.933 1.00 65.00 248 THR A N 1
ATOM 1984 C CA . THR A 1 248 ? 8.487 -13.202 -11.283 1.00 65.00 248 THR A CA 1
ATOM 1985 C C . THR A 1 248 ? 7.850 -14.244 -12.190 1.00 65.00 248 THR A C 1
ATOM 1987 O O . THR A 1 248 ? 7.993 -15.447 -11.961 1.00 65.00 248 THR A O 1
ATOM 1990 N N . LYS A 1 249 ? 7.165 -13.805 -13.251 1.00 61.81 249 LYS A N 1
ATOM 1991 C CA . LYS A 1 249 ? 6.693 -14.697 -14.317 1.00 61.81 249 LYS A CA 1
ATOM 1992 C C . LYS A 1 249 ? 7.623 -14.563 -15.517 1.00 61.81 249 LYS A C 1
ATOM 1994 O O . LYS A 1 249 ? 7.645 -13.538 -16.195 1.00 61.81 249 LYS A O 1
ATOM 1999 N N . ASN A 1 250 ? 8.388 -15.618 -15.793 1.00 55.41 250 ASN A N 1
ATOM 2000 C CA . ASN A 1 250 ? 9.230 -15.682 -16.985 1.00 55.41 250 ASN A CA 1
ATOM 2001 C C . ASN A 1 250 ? 8.384 -16.083 -18.197 1.00 55.41 250 ASN A C 1
ATOM 2003 O O . ASN A 1 250 ? 7.980 -17.239 -18.322 1.00 55.41 250 ASN A O 1
ATOM 2007 N N . SER A 1 251 ? 8.153 -15.144 -19.114 1.00 48.41 251 SER A N 1
ATOM 2008 C CA . SER A 1 251 ? 7.666 -15.445 -20.460 1.00 48.41 251 SER A CA 1
ATOM 2009 C C . SER A 1 251 ? 8.852 -15.668 -21.407 1.00 48.41 251 SER A C 1
ATOM 2011 O O . SER A 1 251 ? 9.659 -14.774 -21.644 1.00 48.41 251 SER A O 1
ATOM 2013 N N . THR A 1 252 ? 8.949 -16.875 -21.963 1.00 46.00 252 THR A N 1
ATOM 2014 C CA . THR A 1 252 ? 9.631 -17.196 -23.237 1.00 46.00 252 THR A CA 1
ATOM 2015 C C . THR A 1 252 ? 11.155 -17.052 -23.380 1.00 46.00 252 THR A C 1
ATOM 2017 O O . THR A 1 252 ? 11.669 -17.445 -24.425 1.00 46.00 252 THR A O 1
ATOM 2020 N N . ARG A 1 253 ? 11.933 -16.611 -22.381 1.00 47.94 253 ARG A N 1
ATOM 2021 C CA . ARG A 1 253 ? 13.394 -16.854 -22.400 1.00 47.94 253 ARG A CA 1
ATOM 2022 C C . ARG A 1 253 ? 13.680 -18.241 -21.821 1.00 47.94 253 ARG A C 1
ATOM 2024 O O . ARG A 1 253 ? 13.445 -18.470 -20.637 1.00 47.94 253 ARG A O 1
ATOM 2031 N N . GLN A 1 254 ? 14.171 -19.164 -22.658 1.00 42.06 254 GLN A N 1
ATOM 2032 C CA . GLN A 1 254 ? 14.756 -20.435 -22.213 1.00 42.06 254 GLN A CA 1
ATOM 2033 C C . GLN A 1 254 ? 15.777 -20.132 -21.112 1.00 42.06 254 GLN A C 1
ATOM 2035 O O . GLN A 1 254 ? 16.843 -19.577 -21.369 1.00 42.06 254 GLN A O 1
ATOM 2040 N N . ALA A 1 255 ? 15.408 -20.433 -19.869 1.00 42.66 255 ALA A N 1
ATOM 2041 C CA . ALA A 1 255 ? 16.245 -20.184 -18.715 1.00 42.66 255 ALA A CA 1
ATOM 2042 C C . ALA A 1 255 ? 17.437 -21.146 -18.752 1.00 42.66 255 ALA A C 1
ATOM 2044 O O . ALA A 1 255 ? 17.335 -22.301 -18.336 1.00 42.66 255 ALA A O 1
ATOM 2045 N N . THR A 1 256 ? 18.592 -20.670 -19.209 1.00 43.91 256 THR A N 1
ATOM 2046 C CA . THR A 1 256 ? 19.858 -21.241 -18.760 1.00 43.91 256 THR A CA 1
ATOM 2047 C C . THR A 1 256 ? 19.928 -20.999 -17.256 1.00 43.91 256 THR A C 1
ATOM 2049 O O . THR A 1 256 ? 20.049 -19.859 -16.812 1.00 43.91 256 THR A O 1
ATOM 2052 N N . LYS A 1 257 ? 19.769 -22.069 -16.466 1.00 43.72 257 LYS A N 1
ATOM 2053 C CA . LYS A 1 257 ? 19.976 -22.083 -15.012 1.00 43.72 257 LYS A CA 1
ATOM 2054 C C . LYS A 1 257 ? 21.433 -21.716 -14.711 1.00 43.72 257 LYS A C 1
ATOM 2056 O O . LYS A 1 257 ? 22.266 -22.595 -14.514 1.00 43.72 257 LYS A O 1
ATOM 2061 N N . THR A 1 258 ? 21.750 -20.430 -14.684 1.00 43.00 258 THR A N 1
ATOM 2062 C CA . THR A 1 258 ? 23.008 -19.933 -14.133 1.00 43.00 258 THR A CA 1
ATOM 2063 C C . THR A 1 258 ? 22.805 -19.527 -12.675 1.00 43.00 258 THR A C 1
ATOM 2065 O O . THR A 1 258 ? 21.909 -18.773 -12.317 1.00 43.00 258 THR A O 1
ATOM 2068 N N . VAL A 1 259 ? 23.658 -20.131 -11.857 1.00 46.84 259 VAL A N 1
ATOM 2069 C CA . VAL A 1 259 ? 23.895 -20.030 -10.413 1.00 46.84 259 VAL A CA 1
ATOM 2070 C C . VAL A 1 259 ? 23.621 -18.648 -9.777 1.00 46.84 259 VAL A C 1
ATOM 2072 O O . VAL A 1 259 ? 24.204 -17.650 -10.184 1.00 46.84 259 VAL A O 1
ATOM 2075 N N . ASN A 1 260 ? 22.794 -18.642 -8.718 1.00 53.62 260 ASN A N 1
ATOM 2076 C CA . ASN A 1 260 ? 22.753 -17.760 -7.527 1.00 53.62 260 ASN A CA 1
ATOM 2077 C C . ASN A 1 260 ? 22.930 -16.226 -7.635 1.00 53.62 260 ASN A C 1
ATOM 2079 O O . ASN A 1 260 ? 23.105 -15.587 -6.597 1.00 53.62 260 ASN A O 1
ATOM 2083 N N . SER A 1 261 ? 22.866 -15.582 -8.801 1.00 67.31 261 SER A N 1
ATOM 2084 C CA . SER A 1 261 ? 22.870 -14.112 -8.831 1.00 67.31 261 SER A CA 1
ATOM 2085 C C . SER A 1 261 ? 21.471 -13.563 -8.554 1.00 67.31 261 SER A C 1
ATOM 2087 O O . SER A 1 261 ? 20.552 -13.796 -9.338 1.00 67.31 261 SER A O 1
ATOM 2089 N N . MET A 1 262 ? 21.335 -12.816 -7.461 1.00 84.12 262 MET A N 1
ATOM 2090 C CA . MET A 1 262 ? 20.134 -12.060 -7.108 1.00 84.12 262 MET A CA 1
ATOM 2091 C C . MET A 1 262 ? 19.730 -11.123 -8.260 1.00 84.12 262 MET A C 1
ATOM 2093 O O . MET A 1 262 ? 20.527 -10.263 -8.654 1.00 84.12 262 MET A O 1
ATOM 2097 N N . GLY A 1 263 ? 18.528 -11.307 -8.817 1.00 89.38 263 GLY A N 1
ATOM 2098 C CA . GLY A 1 263 ? 18.026 -10.506 -9.935 1.00 89.38 263 GLY A CA 1
ATOM 2099 C C . GLY A 1 263 ? 17.675 -9.069 -9.522 1.00 89.38 263 GLY A C 1
ATOM 2100 O O . GLY A 1 263 ? 17.590 -8.779 -8.328 1.00 89.38 263 GLY A O 1
ATOM 2101 N N . PRO A 1 264 ? 17.462 -8.142 -10.474 1.00 90.44 264 PRO A N 1
ATOM 2102 C CA . PRO A 1 264 ? 17.052 -6.767 -10.157 1.00 90.44 264 PRO A CA 1
ATOM 2103 C C . PRO A 1 264 ? 15.768 -6.682 -9.320 1.00 90.44 264 PRO A C 1
ATOM 2105 O O . PRO A 1 264 ? 15.599 -5.775 -8.514 1.00 90.44 264 PRO A O 1
ATOM 2108 N N . ASP A 1 265 ? 14.862 -7.635 -9.513 1.00 88.00 265 ASP A N 1
ATOM 2109 C CA . ASP A 1 265 ? 13.597 -7.779 -8.799 1.00 88.00 265 ASP A CA 1
ATOM 2110 C C . ASP A 1 265 ? 13.808 -8.216 -7.345 1.00 88.00 265 ASP A C 1
ATOM 2112 O O . ASP A 1 265 ? 13.226 -7.619 -6.443 1.00 88.00 265 ASP A O 1
ATOM 2116 N N . ASP A 1 266 ? 14.689 -9.192 -7.105 1.00 90.81 266 ASP A N 1
ATOM 2117 C CA . ASP A 1 266 ? 15.108 -9.570 -5.748 1.00 90.81 266 ASP A CA 1
ATOM 2118 C C . ASP A 1 266 ? 15.807 -8.417 -5.026 1.00 90.81 266 ASP A C 1
ATOM 2120 O O . ASP A 1 266 ? 15.535 -8.150 -3.858 1.00 90.81 266 ASP A O 1
ATOM 2124 N N . GLN A 1 267 ? 16.716 -7.727 -5.722 1.00 93.75 267 GLN A N 1
ATOM 2125 C CA . GLN A 1 267 ? 17.450 -6.603 -5.147 1.00 93.75 267 GLN A CA 1
ATOM 2126 C C . GLN A 1 267 ? 16.491 -5.480 -4.759 1.00 93.75 267 GLN A C 1
ATOM 2128 O O . GLN A 1 267 ? 16.596 -4.948 -3.658 1.00 93.75 267 GLN A O 1
ATOM 2133 N N . PHE A 1 268 ? 15.525 -5.154 -5.622 1.00 94.38 268 PHE A N 1
ATOM 2134 C CA . PHE A 1 268 ? 14.539 -4.119 -5.335 1.00 94.38 268 PHE A CA 1
ATOM 2135 C C . PHE A 1 268 ? 13.667 -4.477 -4.130 1.00 94.38 268 PHE A C 1
ATOM 2137 O O . PHE A 1 268 ? 13.578 -3.688 -3.187 1.00 94.38 268 PHE A O 1
ATOM 2144 N N . SER A 1 269 ? 13.057 -5.669 -4.129 1.00 91.88 269 SER A N 1
ATOM 2145 C CA . SER A 1 269 ? 12.172 -6.097 -3.038 1.00 91.88 269 SER A CA 1
ATOM 2146 C C . SER A 1 269 ? 12.915 -6.110 -1.702 1.00 91.88 269 SER A C 1
ATOM 2148 O O . SER A 1 269 ? 12.411 -5.629 -0.684 1.00 91.88 269 SER A O 1
ATOM 2150 N N . GLN A 1 270 ? 14.166 -6.564 -1.720 1.00 94.44 270 GLN A N 1
ATOM 2151 C CA . GLN A 1 270 ? 15.031 -6.607 -0.561 1.00 94.44 270 GLN A CA 1
ATOM 2152 C C . GLN A 1 270 ? 15.432 -5.205 -0.080 1.00 94.44 270 GLN A C 1
ATOM 2154 O O . GLN A 1 270 ? 15.256 -4.896 1.099 1.00 94.44 270 GLN A O 1
ATOM 2159 N N . LEU A 1 271 ? 15.940 -4.338 -0.960 1.00 95.81 271 LEU A N 1
ATOM 2160 C CA . LEU A 1 271 ? 16.324 -2.969 -0.603 1.00 95.81 271 LEU A CA 1
ATOM 2161 C C . LEU A 1 271 ? 15.138 -2.194 -0.029 1.00 95.81 271 LEU A C 1
ATOM 2163 O O . LEU A 1 271 ? 15.281 -1.577 1.027 1.00 95.81 271 LEU A O 1
ATOM 2167 N N . PHE A 1 272 ? 13.964 -2.285 -0.656 1.00 95.31 272 PHE A N 1
ATOM 2168 C CA . PHE A 1 272 ? 12.755 -1.633 -0.158 1.00 95.31 272 PHE A CA 1
ATOM 2169 C C . PHE A 1 272 ? 12.367 -2.172 1.226 1.00 95.31 272 PHE A C 1
ATOM 2171 O O . PHE A 1 272 ? 12.127 -1.399 2.151 1.00 95.31 272 PHE A O 1
ATOM 2178 N N . SER A 1 273 ? 12.379 -3.497 1.401 1.00 94.94 273 SER A N 1
ATOM 2179 C CA . SER A 1 273 ? 12.026 -4.158 2.664 1.00 94.94 273 SER A CA 1
ATOM 2180 C C . SER A 1 273 ? 12.927 -3.762 3.832 1.00 94.94 273 SER A C 1
ATOM 2182 O O . SER A 1 273 ? 12.438 -3.486 4.924 1.00 94.94 273 SER A O 1
ATOM 2184 N N . ASN A 1 274 ? 14.246 -3.725 3.636 1.00 95.62 274 ASN A N 1
ATOM 2185 C CA . ASN A 1 274 ? 15.172 -3.412 4.734 1.00 95.62 274 ASN A CA 1
ATOM 2186 C C . ASN A 1 274 ? 15.151 -1.945 5.130 1.00 95.62 274 ASN A C 1
ATOM 2188 O O . ASN A 1 274 ? 15.493 -1.599 6.257 1.00 95.62 274 ASN A O 1
ATOM 2192 N N . ASN A 1 275 ? 14.754 -1.090 4.196 1.00 96.94 275 ASN A N 1
ATOM 2193 C CA . ASN A 1 275 ? 14.707 0.344 4.394 1.00 96.94 275 ASN A CA 1
ATOM 2194 C C . ASN A 1 275 ? 13.269 0.847 4.572 1.00 96.94 275 ASN A C 1
ATOM 2196 O O . ASN A 1 275 ? 13.049 2.055 4.526 1.00 96.94 275 ASN A O 1
ATOM 2200 N N . TYR A 1 276 ? 12.294 -0.039 4.820 1.00 95.06 276 TYR A N 1
ATOM 2201 C CA . TYR A 1 276 ? 10.880 0.325 4.957 1.00 95.06 276 TYR A CA 1
ATOM 2202 C C . TYR A 1 276 ? 10.674 1.468 5.964 1.00 95.06 276 TYR A C 1
ATOM 2204 O O . TYR A 1 276 ? 10.026 2.468 5.670 1.00 95.06 276 TYR A O 1
ATOM 2212 N N . TYR A 1 277 ? 11.300 1.381 7.140 1.00 93.31 277 TYR A N 1
ATOM 2213 C CA . TYR A 1 277 ? 11.181 2.421 8.165 1.00 93.31 277 TYR A CA 1
ATOM 2214 C C . TYR A 1 277 ? 11.936 3.715 7.829 1.00 93.31 277 TYR A C 1
ATOM 2216 O O . TYR A 1 277 ? 11.546 4.778 8.309 1.00 93.31 277 TYR A O 1
ATOM 2224 N N . ALA A 1 278 ? 12.983 3.659 7.002 1.00 94.94 278 ALA A N 1
ATOM 2225 C CA . ALA A 1 278 ? 13.614 4.865 6.469 1.00 94.94 278 ALA A CA 1
ATOM 2226 C C . ALA A 1 278 ? 12.688 5.542 5.448 1.00 94.94 278 ALA A C 1
ATOM 2228 O O . ALA A 1 278 ? 12.465 6.747 5.529 1.00 94.94 278 ALA A O 1
ATOM 2229 N N . LEU A 1 279 ? 12.059 4.759 4.566 1.00 94.75 279 LEU A N 1
ATOM 2230 C CA . LEU A 1 279 ? 11.055 5.234 3.612 1.00 94.75 279 LEU A CA 1
ATOM 2231 C C . LEU A 1 279 ? 9.854 5.875 4.322 1.00 94.75 279 LEU A C 1
ATOM 2233 O O . LEU A 1 279 ? 9.407 6.941 3.912 1.00 94.75 279 LEU A O 1
ATOM 2237 N N . CYS A 1 280 ? 9.388 5.308 5.437 1.00 94.31 280 CYS A N 1
ATOM 2238 C CA . CYS A 1 280 ? 8.328 5.894 6.265 1.00 94.31 280 CYS A CA 1
ATOM 2239 C C . CYS A 1 280 ? 8.616 7.330 6.729 1.00 94.31 280 CYS A C 1
ATOM 2241 O O . CYS A 1 280 ? 7.673 8.079 6.967 1.00 94.31 280 CYS A O 1
ATOM 2243 N N . LYS A 1 281 ? 9.883 7.740 6.870 1.00 93.12 281 LYS A N 1
ATOM 2244 C CA . LYS A 1 281 ? 10.233 9.125 7.243 1.00 93.12 281 LYS A CA 1
ATOM 2245 C C . LYS A 1 281 ? 9.948 10.124 6.120 1.00 93.12 281 LYS A C 1
ATOM 2247 O O . LYS A 1 281 ? 9.764 11.303 6.392 1.00 93.12 281 LYS A O 1
ATOM 2252 N N . HIS A 1 282 ? 9.914 9.649 4.878 1.00 93.62 282 HIS A N 1
ATOM 2253 C CA . HIS A 1 282 ? 9.674 10.458 3.685 1.00 93.62 282 HIS A CA 1
ATOM 2254 C C . HIS A 1 282 ? 8.260 10.273 3.126 1.00 93.62 282 HIS A C 1
ATOM 2256 O O . HIS A 1 282 ? 7.739 11.175 2.477 1.00 93.62 282 HIS A O 1
ATOM 2262 N N . PHE A 1 283 ? 7.630 9.129 3.404 1.00 94.62 283 PHE A N 1
ATOM 2263 C CA . PHE A 1 283 ? 6.342 8.745 2.841 1.00 94.62 283 PHE A CA 1
ATOM 2264 C C . PHE A 1 283 ? 5.333 8.393 3.944 1.00 94.62 283 PHE A C 1
ATOM 2266 O O . PHE A 1 283 ? 5.257 7.233 4.366 1.00 94.62 283 PHE A O 1
ATOM 2273 N N . PRO A 1 284 ? 4.508 9.361 4.395 1.00 94.75 284 PRO A N 1
ATOM 2274 C CA . PRO A 1 284 ? 3.503 9.141 5.440 1.00 94.75 284 PRO A CA 1
ATOM 2275 C C . PRO A 1 284 ? 2.518 8.007 5.127 1.00 94.75 284 PRO A C 1
ATOM 2277 O O . PRO A 1 284 ? 2.070 7.305 6.032 1.00 94.75 284 PRO A O 1
ATOM 2280 N N . VAL A 1 285 ? 2.235 7.758 3.845 1.00 93.38 285 VAL A N 1
ATOM 2281 C CA . VAL A 1 285 ? 1.385 6.638 3.411 1.00 93.38 285 VAL A CA 1
ATOM 2282 C C . VAL A 1 285 ? 1.929 5.272 3.858 1.00 93.38 285 VAL A C 1
ATOM 2284 O O . VAL A 1 285 ? 1.148 4.385 4.185 1.00 93.38 285 VAL A O 1
ATOM 2287 N N . LEU A 1 286 ? 3.252 5.101 3.983 1.00 95.25 286 LEU A N 1
ATOM 2288 C CA . LEU A 1 286 ? 3.850 3.862 4.496 1.00 95.25 286 LEU A CA 1
ATOM 2289 C C . LEU A 1 286 ? 3.732 3.745 6.022 1.00 95.25 286 LEU A C 1
ATOM 2291 O O . LEU A 1 286 ? 3.554 2.645 6.553 1.00 95.25 286 LEU A O 1
ATOM 2295 N N . GLN A 1 287 ? 3.775 4.867 6.749 1.00 95.12 287 GLN A N 1
ATOM 2296 C CA . GLN A 1 287 ? 3.463 4.867 8.184 1.00 95.12 287 GLN A CA 1
ATOM 2297 C C . GLN A 1 287 ? 2.009 4.454 8.407 1.00 95.12 287 GLN A C 1
ATOM 2299 O O . GLN A 1 287 ? 1.706 3.658 9.295 1.00 95.12 287 GLN A O 1
ATOM 2304 N N . ARG A 1 288 ? 1.120 4.969 7.555 1.00 96.31 288 ARG A N 1
ATOM 2305 C CA . ARG A 1 288 ? -0.298 4.655 7.585 1.00 96.31 288 ARG A CA 1
ATOM 2306 C C . ARG A 1 288 ? -0.551 3.185 7.275 1.00 96.31 288 ARG A C 1
ATOM 2308 O O . ARG A 1 288 ? -1.200 2.511 8.068 1.00 96.31 288 ARG A O 1
ATOM 2315 N N . LEU A 1 289 ? 0.043 2.667 6.201 1.00 94.06 289 LEU A N 1
ATOM 2316 C CA . LEU A 1 289 ? -0.046 1.257 5.827 1.00 94.06 289 LEU A CA 1
ATOM 2317 C C . LEU A 1 289 ? 0.388 0.337 6.977 1.00 94.06 289 LEU A C 1
ATOM 2319 O O . LEU A 1 289 ? -0.280 -0.654 7.265 1.00 94.06 289 LEU A O 1
ATOM 2323 N N . LYS A 1 290 ? 1.465 0.691 7.689 1.00 94.62 290 LYS A N 1
ATOM 2324 C CA . LYS A 1 290 ? 1.947 -0.081 8.840 1.00 94.62 290 LYS A CA 1
ATOM 2325 C C . LYS A 1 290 ? 0.891 -0.245 9.930 1.00 94.62 290 LYS A C 1
ATOM 2327 O O . LYS A 1 290 ? 0.729 -1.345 10.457 1.00 94.62 290 LYS A O 1
ATOM 2332 N N . LEU A 1 291 ? 0.193 0.836 10.260 1.00 95.81 291 LEU A N 1
ATOM 2333 C CA . LEU A 1 291 ? -0.887 0.824 11.238 1.00 95.81 291 LEU A CA 1
ATOM 2334 C C . LEU A 1 291 ? -2.068 -0.037 10.771 1.00 95.81 291 LEU A C 1
ATOM 2336 O O . LEU A 1 291 ? -2.621 -0.793 11.566 1.00 95.81 291 LEU A O 1
ATOM 2340 N N . LEU A 1 292 ? -2.419 0.014 9.483 1.00 96.56 292 LEU A N 1
ATOM 2341 C CA . LEU A 1 292 ? -3.490 -0.827 8.944 1.00 96.56 292 LEU A CA 1
ATOM 2342 C C . LEU A 1 292 ? -3.154 -2.320 9.045 1.00 96.56 292 LEU A C 1
ATOM 2344 O O . LEU A 1 292 ? -4.004 -3.111 9.441 1.00 96.56 292 LEU A O 1
ATOM 2348 N N . PHE A 1 293 ? -1.906 -2.709 8.769 1.00 92.56 293 PHE A N 1
ATOM 2349 C CA . PHE A 1 293 ? -1.454 -4.087 8.980 1.00 92.56 293 PHE A CA 1
ATOM 2350 C C . PHE A 1 293 ? -1.483 -4.501 10.459 1.00 92.56 293 PHE A C 1
ATOM 2352 O O . PHE A 1 293 ? -1.833 -5.643 10.752 1.00 92.56 293 PHE A O 1
ATOM 2359 N N . ASP A 1 294 ? -1.168 -3.592 11.390 1.00 90.38 294 ASP A N 1
ATOM 2360 C CA . ASP A 1 294 ? -1.291 -3.867 12.829 1.00 90.38 294 ASP A CA 1
ATOM 2361 C C . ASP A 1 294 ? -2.758 -4.146 13.217 1.00 90.38 294 ASP A C 1
ATOM 2363 O O . ASP A 1 294 ? -3.033 -5.089 13.959 1.00 90.38 294 ASP A O 1
ATOM 2367 N N . LEU A 1 295 ? -3.715 -3.393 12.660 1.00 96.56 295 LEU A N 1
ATOM 2368 C CA . LEU A 1 295 ? -5.152 -3.615 12.872 1.00 96.56 295 LEU A CA 1
ATOM 2369 C C . LEU A 1 295 ? -5.646 -4.931 12.255 1.00 96.56 295 LEU A C 1
ATOM 2371 O O . LEU A 1 295 ? -6.441 -5.637 12.873 1.00 96.56 295 LEU A O 1
ATOM 2375 N N . VAL A 1 296 ? -5.156 -5.300 11.068 1.00 93.00 296 VAL A N 1
ATOM 2376 C CA . VAL A 1 296 ? -5.482 -6.589 10.432 1.00 93.00 296 VAL A CA 1
ATOM 2377 C C . VAL A 1 296 ? -4.930 -7.760 11.240 1.00 93.00 296 VAL A C 1
ATOM 2379 O O . VAL A 1 296 ? -5.639 -8.743 11.446 1.00 93.00 296 VAL A O 1
ATOM 2382 N N . ALA A 1 297 ? -3.695 -7.655 11.738 1.00 87.50 297 ALA A N 1
ATOM 2383 C CA . ALA A 1 297 ? -3.099 -8.678 12.593 1.00 87.50 297 ALA A CA 1
ATOM 2384 C C . ALA A 1 297 ? -3.849 -8.824 13.922 1.00 87.50 297 ALA A C 1
ATOM 2386 O O . ALA A 1 297 ? -4.039 -9.943 14.396 1.00 87.50 297 ALA A O 1
ATOM 2387 N N . LEU A 1 298 ? -4.317 -7.711 14.496 1.00 93.38 298 LEU A N 1
ATOM 2388 C CA . LEU A 1 298 ? -5.189 -7.719 15.667 1.00 93.38 298 LEU A CA 1
ATOM 2389 C C . LEU A 1 298 ? -6.523 -8.413 15.375 1.00 93.38 298 LEU A C 1
ATOM 2391 O O . LEU A 1 298 ? -6.926 -9.284 16.141 1.00 93.38 298 LEU A O 1
ATOM 2395 N N . ALA A 1 299 ? -7.183 -8.080 14.263 1.00 95.19 299 ALA A N 1
ATOM 2396 C CA . ALA A 1 299 ? -8.435 -8.717 13.863 1.00 95.19 299 ALA A CA 1
ATOM 2397 C C . ALA A 1 299 ? -8.264 -10.230 13.637 1.00 95.19 299 ALA A C 1
ATOM 2399 O O . ALA A 1 299 ? -9.105 -11.018 14.066 1.00 95.19 299 ALA A O 1
ATOM 2400 N N . GLU A 1 300 ? -7.154 -10.647 13.020 1.00 89.38 300 GLU A N 1
ATOM 2401 C CA . GLU A 1 300 ? -6.826 -12.066 12.861 1.00 89.38 300 GLU A CA 1
ATOM 2402 C C . GLU A 1 300 ? -6.579 -12.757 14.207 1.00 89.38 300 GLU A C 1
ATOM 2404 O O . GLU A 1 300 ? -7.062 -13.866 14.429 1.00 89.38 300 GLU A O 1
ATOM 2409 N N . GLY A 1 301 ? -5.879 -12.088 15.126 1.00 88.44 301 GLY A N 1
ATOM 2410 C CA . GLY A 1 301 ? -5.649 -12.577 16.482 1.00 88.44 301 GLY A CA 1
ATOM 2411 C C . GLY A 1 301 ? -6.940 -12.796 17.262 1.00 88.44 301 GLY A C 1
ATOM 2412 O O . GLY A 1 301 ? -7.154 -13.875 17.811 1.00 88.44 301 GLY A O 1
ATOM 2413 N N . LEU A 1 302 ? -7.827 -11.796 17.263 1.00 92.25 302 LEU A N 1
ATOM 2414 C CA . LEU A 1 302 ? -9.122 -11.854 17.945 1.00 92.25 302 LEU A CA 1
ATOM 2415 C C . LEU A 1 302 ? -10.009 -12.981 17.417 1.00 92.25 302 LEU A C 1
ATOM 2417 O O . LEU A 1 302 ? -10.687 -13.645 18.195 1.00 92.25 302 LEU A O 1
ATOM 2421 N N . LYS A 1 303 ? -9.980 -13.236 16.107 1.00 91.88 303 LYS A N 1
ATOM 2422 C CA . LYS A 1 303 ? -10.751 -14.316 15.481 1.00 91.88 303 LYS A CA 1
ATOM 2423 C C . LYS A 1 303 ? -10.370 -15.707 15.999 1.00 91.88 303 LYS A C 1
ATOM 2425 O O . LYS A 1 303 ? -11.188 -16.623 15.949 1.00 91.88 303 LYS A O 1
ATOM 2430 N N . GLY A 1 304 ? -9.140 -15.876 16.487 1.00 87.50 304 GLY A N 1
ATOM 2431 C CA . GLY A 1 304 ? -8.659 -17.125 17.080 1.00 87.50 304 GLY A CA 1
ATOM 2432 C C . GLY A 1 304 ? -9.058 -17.339 18.546 1.00 87.50 304 GLY A C 1
ATOM 2433 O O . GLY A 1 304 ? -8.825 -18.427 19.075 1.00 87.50 304 GLY A O 1
ATOM 2434 N N . ILE A 1 305 ? -9.634 -16.335 19.215 1.00 87.75 305 ILE A N 1
ATOM 2435 C CA . ILE A 1 305 ? -9.988 -16.398 20.638 1.00 87.75 305 ILE A CA 1
ATOM 2436 C C . ILE A 1 305 ? -11.375 -17.031 20.814 1.00 87.75 305 ILE A C 1
ATOM 2438 O O . ILE A 1 305 ? -12.336 -16.664 20.142 1.00 87.75 305 ILE A O 1
ATOM 2442 N N . ARG A 1 306 ? -11.486 -17.986 21.748 1.00 89.12 306 ARG A N 1
ATOM 2443 C CA . ARG A 1 306 ? -12.767 -18.597 22.142 1.00 89.12 306 ARG A CA 1
ATOM 2444 C C . ARG A 1 306 ? -13.527 -17.689 23.107 1.00 89.12 306 ARG A C 1
ATOM 2446 O O . ARG A 1 306 ? -12.903 -17.026 23.933 1.00 89.12 306 ARG A O 1
ATOM 2453 N N . ASP A 1 307 ? -14.855 -17.732 23.032 1.00 89.62 307 ASP A N 1
ATOM 2454 C CA . ASP A 1 307 ? -15.764 -16.993 23.921 1.00 89.62 307 ASP A CA 1
ATOM 2455 C C . ASP A 1 307 ? -15.496 -15.478 23.913 1.00 89.62 307 ASP A C 1
ATOM 2457 O O . ASP A 1 307 ? -15.401 -14.828 24.956 1.00 89.62 307 ASP A O 1
ATOM 2461 N N . LEU A 1 308 ? -15.306 -14.927 22.710 1.00 93.25 308 LEU A N 1
ATOM 2462 C CA . LEU A 1 308 ? -15.079 -13.501 22.510 1.00 93.25 308 LEU A CA 1
ATOM 2463 C C . LEU A 1 308 ? -16.331 -12.700 22.933 1.00 93.25 308 LEU A C 1
ATOM 2465 O O . LEU A 1 308 ? -17.438 -13.093 22.555 1.00 93.25 308 LEU A O 1
ATOM 2469 N N . PRO A 1 309 ? -16.183 -11.580 23.670 1.00 93.38 309 PRO A N 1
ATOM 2470 C CA . PRO A 1 309 ? -17.300 -10.695 23.984 1.00 93.38 309 PRO A CA 1
ATOM 2471 C C . PRO A 1 309 ? -18.052 -10.216 22.739 1.00 93.38 309 PRO A C 1
ATOM 2473 O O . PRO A 1 309 ? -17.487 -10.129 21.645 1.00 93.38 309 PRO A O 1
ATOM 2476 N N . GLN A 1 310 ? -19.331 -9.881 22.915 1.00 92.75 310 GLN A N 1
ATOM 2477 C CA . GLN A 1 310 ? -20.215 -9.539 21.805 1.00 92.75 310 GLN A CA 1
ATOM 2478 C C . GLN A 1 310 ? -19.789 -8.237 21.109 1.00 92.75 310 GLN A C 1
ATOM 2480 O O . GLN A 1 310 ? -19.835 -7.154 21.693 1.00 92.75 310 GLN A O 1
ATOM 2485 N N . ILE A 1 311 ? -19.454 -8.351 19.823 1.00 95.00 311 ILE A N 1
ATOM 2486 C CA . ILE A 1 311 ? -19.088 -7.232 18.940 1.00 95.00 311 ILE A CA 1
ATOM 2487 C C . ILE A 1 311 ? -19.962 -7.165 17.679 1.00 95.00 311 ILE A C 1
ATOM 2489 O O . ILE A 1 311 ? -19.580 -6.529 16.697 1.00 95.00 311 ILE A O 1
ATOM 2493 N N . ASP A 1 312 ? -21.130 -7.815 17.685 1.00 95.00 312 ASP A N 1
ATOM 2494 C CA . ASP A 1 312 ? -21.997 -7.958 16.503 1.00 95.00 312 ASP A CA 1
ATOM 2495 C C . ASP A 1 312 ? -22.370 -6.612 15.881 1.00 95.00 312 ASP A C 1
ATOM 2497 O O . ASP A 1 312 ? -22.282 -6.451 14.663 1.00 95.00 312 ASP A O 1
ATOM 2501 N N . TYR A 1 313 ? -22.692 -5.613 16.708 1.00 96.19 313 TYR A N 1
ATOM 2502 C CA . TYR A 1 313 ? -23.004 -4.276 16.210 1.00 96.19 313 TYR A CA 1
ATOM 2503 C C . TYR A 1 313 ? -21.805 -3.662 15.470 1.00 96.19 313 TYR A C 1
ATOM 2505 O O . TYR A 1 313 ? -21.971 -3.089 14.396 1.00 96.19 313 TYR A O 1
ATOM 2513 N N . LEU A 1 314 ? -20.574 -3.833 15.965 1.00 95.88 314 LEU A N 1
ATOM 2514 C CA . LEU A 1 314 ? -19.371 -3.378 15.254 1.00 95.88 314 LEU A CA 1
ATOM 2515 C C . LEU A 1 314 ? -19.176 -4.135 13.929 1.00 95.88 314 LEU A C 1
ATOM 2517 O O . LEU A 1 314 ? -18.812 -3.537 12.913 1.00 95.88 314 LEU A O 1
ATOM 2521 N N . LEU A 1 315 ? -19.457 -5.439 13.905 1.00 96.19 315 LEU A N 1
ATOM 2522 C CA . LEU A 1 315 ? -19.288 -6.281 12.719 1.00 96.19 315 LEU A CA 1
ATOM 2523 C C . LEU A 1 315 ? -20.344 -6.028 11.636 1.00 96.19 315 LEU A C 1
ATOM 2525 O O . LEU A 1 315 ? -20.007 -6.108 10.455 1.00 96.19 315 LEU A O 1
ATOM 2529 N N . HIS A 1 316 ? -21.577 -5.686 12.006 1.00 95.81 316 HIS A N 1
ATOM 2530 C CA . HIS A 1 316 ? -22.706 -5.697 11.070 1.00 95.81 316 HIS A CA 1
ATOM 2531 C C . HIS A 1 316 ? -23.427 -4.357 10.929 1.00 95.81 316 HIS A C 1
ATOM 2533 O O . HIS A 1 316 ? -23.769 -3.977 9.810 1.00 95.81 316 HIS A O 1
ATOM 2539 N N . ASP A 1 317 ? -23.598 -3.615 12.020 1.00 95.56 317 ASP A N 1
ATOM 2540 C CA . ASP A 1 317 ? -24.556 -2.505 12.062 1.00 95.56 317 ASP A CA 1
ATOM 2541 C C . ASP A 1 317 ? -23.885 -1.128 12.081 1.00 95.56 317 ASP A C 1
ATOM 2543 O O . ASP A 1 317 ? -24.442 -0.150 11.584 1.00 95.56 317 ASP A O 1
ATOM 2547 N N . CYS A 1 318 ? -22.664 -1.036 12.616 1.00 93.25 318 CYS A N 1
ATOM 2548 C CA . CYS A 1 318 ? -21.958 0.232 12.734 1.00 93.25 318 CYS A CA 1
ATOM 2549 C C . CYS A 1 318 ? -21.659 0.815 11.337 1.00 93.25 318 CYS A C 1
ATOM 2551 O O . CYS A 1 318 ? -21.044 0.139 10.500 1.00 93.25 318 CYS A O 1
ATOM 2553 N N . PRO A 1 319 ? -22.058 2.059 11.035 1.00 93.19 319 PRO A N 1
ATOM 2554 C CA . PRO A 1 319 ? -21.715 2.668 9.761 1.00 93.19 319 PRO A CA 1
ATOM 2555 C C . PRO A 1 319 ? -20.200 2.873 9.665 1.00 93.19 319 PRO A C 1
ATOM 2557 O O . PRO A 1 319 ? -19.519 3.086 10.663 1.00 93.19 319 PRO A O 1
ATOM 2560 N N . VAL A 1 320 ? -19.689 2.803 8.440 1.00 94.00 320 VAL A N 1
ATOM 2561 C CA . VAL A 1 320 ? -18.295 3.104 8.102 1.00 94.00 320 VAL A CA 1
ATOM 2562 C C . VAL A 1 320 ? -18.310 4.230 7.080 1.00 94.00 320 VAL A C 1
ATOM 2564 O O . VAL A 1 320 ? -19.151 4.233 6.171 1.00 94.00 320 VAL A O 1
ATOM 2567 N N . GLN A 1 321 ? -17.389 5.179 7.215 1.00 93.00 321 GLN A N 1
ATOM 2568 C CA . GLN A 1 321 ? -17.205 6.261 6.266 1.00 93.00 321 GLN A CA 1
ATOM 2569 C C . GLN A 1 321 ? -16.971 5.691 4.869 1.00 93.00 321 GLN A C 1
ATOM 2571 O O . GLN A 1 321 ? -16.074 4.881 4.626 1.00 93.00 321 GLN A O 1
ATOM 2576 N N . LYS A 1 322 ? -17.778 6.167 3.925 1.00 94.69 322 LYS A N 1
ATOM 2577 C CA . LYS A 1 322 ? -17.593 5.869 2.512 1.00 94.69 322 LYS A CA 1
ATOM 2578 C C . LYS A 1 322 ? -16.630 6.882 1.913 1.00 94.69 322 LYS A C 1
ATOM 2580 O O . LYS A 1 322 ? -16.768 8.083 2.135 1.00 94.69 322 LYS A O 1
ATOM 2585 N N . LEU A 1 323 ? -15.684 6.388 1.132 1.00 93.56 323 LEU A N 1
ATOM 2586 C CA . LEU A 1 323 ? -14.801 7.197 0.304 1.00 93.56 323 LEU A CA 1
ATOM 2587 C C . LEU A 1 323 ? -14.658 6.479 -1.024 1.00 93.56 323 LEU A C 1
ATOM 2589 O O . LEU A 1 323 ? -14.123 5.377 -1.046 1.00 93.56 323 LEU A O 1
ATOM 2593 N N . GLU A 1 324 ? -15.143 7.075 -2.108 1.00 92.44 324 GLU A N 1
ATOM 2594 C CA . GLU A 1 324 ? -15.048 6.463 -3.431 1.00 92.44 324 GLU A CA 1
ATOM 2595 C C . GLU A 1 324 ? -13.589 6.133 -3.767 1.00 92.44 324 GLU A C 1
ATOM 2597 O O . GLU A 1 324 ? -12.704 6.986 -3.694 1.00 92.44 324 GLU A O 1
ATOM 2602 N N . THR A 1 325 ? -13.343 4.872 -4.115 1.00 88.50 325 THR A N 1
ATOM 2603 C CA . THR A 1 325 ? -12.034 4.413 -4.582 1.00 88.50 325 THR A CA 1
ATOM 2604 C C . THR A 1 325 ? -12.094 4.226 -6.093 1.00 88.50 325 THR A C 1
ATOM 2606 O O . THR A 1 325 ? -13.012 3.545 -6.566 1.00 88.50 325 THR A O 1
ATOM 2609 N N . PRO A 1 326 ? -11.138 4.774 -6.863 1.00 85.25 326 PRO A N 1
ATOM 2610 C CA . PRO A 1 326 ? -11.153 4.648 -8.313 1.00 85.25 326 PRO A CA 1
ATOM 2611 C C . PRO A 1 326 ? -11.071 3.173 -8.719 1.00 85.25 326 PRO A C 1
ATOM 2613 O O . PRO A 1 326 ? -10.325 2.392 -8.131 1.00 85.25 326 PRO A O 1
ATOM 2616 N N . LYS A 1 327 ? -11.856 2.798 -9.732 1.00 86.56 327 LYS A N 1
ATOM 2617 C CA . LYS A 1 327 ? -11.891 1.432 -10.287 1.00 86.56 327 LYS A CA 1
ATOM 2618 C C . LYS A 1 327 ? -10.882 1.220 -11.407 1.00 86.56 327 LYS A C 1
ATOM 2620 O O . LYS A 1 327 ? -10.576 0.085 -11.759 1.00 86.56 327 LYS A O 1
ATOM 2625 N N . THR A 1 328 ? -10.390 2.313 -11.972 1.00 81.88 328 THR A N 1
ATOM 2626 C CA . THR A 1 328 ? -9.429 2.304 -13.064 1.00 81.88 328 THR A CA 1
ATOM 2627 C C . THR A 1 328 ? -8.282 3.249 -12.766 1.00 81.88 328 THR A C 1
ATOM 2629 O O . THR A 1 328 ? -8.452 4.243 -12.059 1.00 81.88 328 THR A O 1
ATOM 2632 N N . TYR A 1 329 ? -7.122 2.953 -13.333 1.00 73.44 329 TYR A N 1
ATOM 2633 C CA . TYR A 1 329 ? -5.938 3.791 -13.244 1.00 73.44 329 TYR A CA 1
ATOM 2634 C C . TYR A 1 329 ? -5.215 3.822 -14.590 1.00 73.44 329 TYR A C 1
ATOM 2636 O O . TYR A 1 329 ? -5.217 2.826 -15.298 1.00 73.44 329 TYR A O 1
ATOM 2644 N N . ASN A 1 330 ? -4.590 4.933 -14.961 1.00 73.06 330 ASN A N 1
ATOM 2645 C CA . ASN A 1 330 ? -3.817 5.004 -16.202 1.00 73.06 330 ASN A CA 1
ATOM 2646 C C . ASN A 1 330 ? -2.436 4.313 -16.071 1.00 73.06 330 ASN A C 1
ATOM 2648 O O . ASN A 1 330 ? -1.887 4.200 -14.977 1.00 73.06 330 ASN A O 1
ATOM 2652 N N . LEU A 1 331 ? -1.878 3.824 -17.181 1.00 76.19 331 LEU A N 1
ATOM 2653 C CA . LEU A 1 331 ? -0.612 3.082 -17.247 1.00 76.19 331 LEU A CA 1
ATOM 2654 C C . LEU A 1 331 ? 0.605 4.001 -17.449 1.00 76.19 331 LEU A C 1
ATOM 2656 O O . LEU A 1 331 ? 0.722 4.650 -18.485 1.00 76.19 331 LEU A O 1
ATOM 2660 N N . ILE A 1 332 ? 1.594 3.952 -16.546 1.00 70.56 332 ILE A N 1
ATOM 2661 C CA . ILE A 1 332 ? 2.883 4.644 -16.707 1.00 70.56 332 ILE A CA 1
ATOM 2662 C C . ILE A 1 332 ? 3.765 3.750 -17.543 1.00 70.56 332 ILE A C 1
ATOM 2664 O O . ILE A 1 332 ? 3.920 2.552 -17.277 1.00 70.56 332 ILE A O 1
ATOM 2668 N N . LYS A 1 333 ? 4.472 4.391 -18.466 1.00 74.12 333 LYS A N 1
ATOM 2669 C CA . LYS A 1 333 ? 5.592 3.807 -19.187 1.00 74.12 333 LYS A CA 1
ATOM 2670 C C . LYS A 1 333 ? 6.807 4.716 -19.015 1.00 74.12 333 LYS A C 1
ATOM 2672 O O . LYS A 1 333 ? 6.712 5.933 -19.131 1.00 74.12 333 LYS A O 1
ATOM 2677 N N . ARG A 1 334 ? 7.968 4.121 -18.760 1.00 78.88 334 ARG A N 1
ATOM 2678 C CA . ARG A 1 334 ? 9.278 4.769 -18.867 1.00 78.88 334 ARG A CA 1
ATOM 2679 C C . ARG A 1 334 ? 10.101 3.973 -19.860 1.00 78.88 334 ARG A C 1
ATOM 2681 O O . ARG A 1 334 ? 10.372 2.797 -19.625 1.00 78.88 334 ARG A O 1
ATOM 2688 N N . CYS A 1 335 ? 10.518 4.612 -20.947 1.00 83.88 335 CYS A N 1
ATOM 2689 C CA . CYS A 1 335 ? 11.431 4.012 -21.908 1.00 83.88 335 CYS A CA 1
ATOM 2690 C C . CYS A 1 335 ? 12.827 4.616 -21.759 1.00 83.88 335 CYS A C 1
ATOM 2692 O O . CYS A 1 335 ? 12.987 5.814 -21.547 1.00 83.88 335 CYS A O 1
ATOM 2694 N N . THR A 1 336 ? 13.853 3.777 -21.847 1.00 84.88 336 THR A N 1
ATOM 2695 C CA . THR A 1 336 ? 15.255 4.194 -21.837 1.00 84.88 336 THR A CA 1
ATOM 2696 C C . THR A 1 336 ? 15.958 3.635 -23.068 1.00 84.88 336 THR A C 1
ATOM 2698 O O . THR A 1 336 ? 15.894 2.432 -23.320 1.00 84.88 336 THR A O 1
ATOM 2701 N N . ALA A 1 337 ? 16.640 4.499 -23.821 1.00 86.81 337 ALA A N 1
ATOM 2702 C CA . ALA A 1 337 ? 17.566 4.099 -24.875 1.00 86.81 337 ALA A CA 1
ATOM 2703 C C . ALA A 1 337 ? 18.973 3.958 -24.311 1.00 86.81 337 ALA A C 1
ATOM 2705 O O . ALA A 1 337 ? 19.495 4.874 -23.672 1.00 86.81 337 ALA A O 1
ATOM 2706 N N . LEU A 1 338 ? 19.604 2.838 -24.642 1.00 88.69 338 LEU A N 1
ATOM 2707 C CA . LEU A 1 338 ? 21.020 2.575 -24.437 1.00 88.69 338 LEU A CA 1
ATOM 2708 C C . LEU A 1 338 ? 21.699 2.588 -25.808 1.00 88.69 338 LEU A C 1
ATOM 2710 O O . LEU A 1 338 ? 21.514 1.661 -26.605 1.00 88.69 338 LEU A O 1
ATOM 2714 N N . ARG A 1 339 ? 22.475 3.637 -26.099 1.00 89.12 339 ARG A N 1
ATOM 2715 C CA . ARG A 1 339 ? 23.332 3.679 -27.292 1.00 89.12 339 ARG A CA 1
ATOM 2716 C C . ARG A 1 339 ? 24.556 2.808 -27.054 1.00 89.12 339 ARG A C 1
ATOM 2718 O O . ARG A 1 339 ? 25.186 2.901 -26.002 1.00 89.12 339 ARG A O 1
ATOM 2725 N N . ARG A 1 340 ? 24.884 1.955 -28.019 1.00 90.06 340 ARG A N 1
ATOM 2726 C CA . ARG A 1 340 ? 25.928 0.934 -27.891 1.00 90.06 340 ARG A CA 1
ATOM 2727 C C . ARG A 1 340 ? 27.119 1.232 -28.794 1.00 90.06 340 ARG A C 1
ATOM 2729 O O . ARG A 1 340 ? 26.975 1.856 -29.843 1.00 90.06 340 ARG A O 1
ATOM 2736 N N . SER A 1 341 ? 28.291 0.731 -28.413 1.00 88.75 341 SER A N 1
ATOM 2737 C CA . SER A 1 341 ? 29.529 0.840 -29.195 1.00 88.75 341 SER A CA 1
ATOM 2738 C C . SER A 1 341 ? 29.483 0.094 -30.532 1.00 88.75 341 SER A C 1
ATOM 2740 O O . SER A 1 341 ? 30.246 0.424 -31.431 1.00 88.75 341 SER A O 1
ATOM 2742 N N . ASP A 1 342 ? 28.581 -0.879 -30.690 1.00 86.06 342 ASP A N 1
ATOM 2743 C CA . ASP A 1 342 ? 28.362 -1.623 -31.939 1.00 86.06 342 ASP A CA 1
ATOM 2744 C C . ASP A 1 342 ? 27.402 -0.916 -32.917 1.00 86.06 342 ASP A C 1
ATOM 2746 O O . ASP A 1 342 ? 26.931 -1.526 -33.876 1.00 86.06 342 ASP A O 1
ATOM 2750 N N . GLY A 1 343 ? 27.076 0.355 -32.658 1.00 86.19 343 GLY A N 1
ATOM 2751 C CA . GLY A 1 343 ? 26.184 1.167 -33.488 1.00 86.19 343 GLY A CA 1
ATOM 2752 C C . GLY A 1 343 ? 24.692 0.859 -33.316 1.00 86.19 343 GLY A C 1
ATOM 2753 O O . GLY A 1 343 ? 23.867 1.465 -33.995 1.00 86.19 343 GLY A O 1
ATOM 2754 N N . LYS A 1 344 ? 24.314 -0.060 -32.417 1.00 88.25 344 LYS A N 1
ATOM 2755 C CA . LYS A 1 344 ? 22.909 -0.421 -32.160 1.00 88.25 344 LYS A CA 1
ATOM 2756 C C . LYS A 1 344 ? 22.322 0.374 -30.996 1.00 88.25 344 LYS A C 1
ATOM 2758 O O . LYS A 1 344 ? 23.041 0.952 -30.178 1.00 88.25 344 LYS A O 1
ATOM 2763 N N . THR A 1 345 ? 20.997 0.340 -30.874 1.00 87.56 345 THR A N 1
ATOM 2764 C CA . THR A 1 345 ? 20.280 0.901 -29.722 1.00 87.56 345 THR A CA 1
ATOM 2765 C C . THR A 1 345 ? 19.472 -0.188 -29.024 1.00 87.56 345 THR A C 1
ATOM 2767 O O . THR A 1 345 ? 18.650 -0.847 -29.655 1.00 87.56 345 THR A O 1
ATOM 2770 N N . SER A 1 346 ? 19.682 -0.380 -27.720 1.00 87.56 346 SER A N 1
ATOM 2771 C CA . SER A 1 346 ? 18.774 -1.191 -26.897 1.00 87.56 346 SER A CA 1
ATOM 2772 C C . SER A 1 346 ? 17.715 -0.282 -26.276 1.00 87.56 346 SER A C 1
ATOM 2774 O O . SER A 1 346 ? 18.055 0.680 -25.592 1.00 87.56 346 SER A O 1
ATOM 2776 N N . LEU A 1 347 ? 16.443 -0.593 -26.499 1.00 86.12 347 LEU A N 1
ATOM 2777 C CA . LEU A 1 347 ? 15.300 0.048 -25.861 1.00 86.12 347 LEU A CA 1
ATOM 2778 C C . LEU A 1 347 ? 14.841 -0.820 -24.691 1.00 86.12 347 LEU A C 1
ATOM 2780 O O . LEU A 1 347 ? 14.609 -2.019 -24.856 1.00 86.12 347 LEU A O 1
ATOM 2784 N N . VAL A 1 348 ? 14.709 -0.214 -23.515 1.00 83.12 348 VAL A N 1
ATOM 2785 C CA . VAL A 1 348 ? 14.181 -0.857 -22.308 1.00 83.12 348 VAL A CA 1
ATOM 2786 C C . VAL A 1 348 ? 12.970 -0.057 -21.849 1.00 83.12 348 VAL A C 1
ATOM 2788 O O . VAL A 1 348 ? 13.119 1.080 -21.401 1.00 83.12 348 VAL A O 1
ATOM 2791 N N . GLN A 1 349 ? 11.779 -0.641 -21.962 1.00 82.50 349 GLN A N 1
ATOM 2792 C CA . GLN A 1 349 ? 10.547 -0.080 -21.422 1.00 82.50 349 GLN A CA 1
ATOM 2793 C C . GLN A 1 349 ? 10.180 -0.787 -20.126 1.00 82.50 349 GLN A C 1
ATOM 2795 O O . GLN A 1 349 ? 10.043 -2.009 -20.079 1.00 82.50 349 GLN A O 1
ATOM 2800 N N . LEU A 1 350 ? 9.957 0.006 -19.087 1.00 78.88 350 LEU A N 1
ATOM 2801 C CA . LEU A 1 350 ? 9.276 -0.427 -17.883 1.00 78.88 350 LEU A CA 1
ATOM 2802 C C . LEU A 1 350 ? 7.890 0.191 -17.900 1.00 78.88 350 LEU A C 1
ATOM 2804 O O . LEU A 1 350 ? 7.743 1.398 -18.078 1.00 78.88 350 LEU A O 1
ATOM 2808 N N . SER A 1 351 ? 6.879 -0.636 -17.702 1.00 71.81 351 SER A N 1
ATOM 2809 C CA . SER A 1 351 ? 5.512 -0.184 -17.519 1.00 71.81 351 SER A CA 1
ATOM 2810 C C . SER A 1 351 ? 4.991 -0.726 -16.201 1.00 71.81 351 SER A C 1
ATOM 2812 O O . SER A 1 351 ? 4.954 -1.940 -15.993 1.00 71.81 351 SER A O 1
ATOM 2814 N N . GLY A 1 352 ? 4.632 0.175 -15.301 1.00 62.62 352 GLY A N 1
ATOM 2815 C CA . GLY A 1 352 ? 4.081 -0.134 -13.991 1.00 62.62 352 GLY A CA 1
ATOM 2816 C C . GLY A 1 352 ? 2.876 0.758 -13.789 1.00 62.62 352 GLY A C 1
ATOM 2817 O O . GLY A 1 352 ? 2.902 1.929 -14.143 1.00 62.62 352 GLY A O 1
ATOM 2818 N N . GLY A 1 353 ? 1.784 0.182 -13.313 1.00 56.25 353 GLY A N 1
ATOM 2819 C CA . GLY A 1 353 ? 0.518 0.870 -13.459 1.00 56.25 353 GLY A CA 1
ATOM 2820 C C . GLY A 1 353 ? 0.235 1.984 -12.490 1.00 56.25 353 GLY A C 1
ATOM 2821 O O . GLY A 1 353 ? -0.208 1.637 -11.410 1.00 56.25 353 GLY A O 1
ATOM 2822 N N . ILE A 1 354 ? 0.479 3.232 -12.891 1.00 41.12 354 ILE A N 1
ATOM 2823 C CA . ILE A 1 354 ? -0.045 4.511 -12.376 1.00 41.12 354 ILE A CA 1
ATOM 2824 C C . ILE A 1 354 ? 0.171 5.591 -13.424 1.00 41.12 354 ILE A C 1
ATOM 2826 O O . ILE A 1 354 ? 0.736 5.283 -14.442 1.00 41.12 354 ILE A O 1
ATOM 2830 N N . GLU A 1 355 ? -0.213 6.834 -13.192 1.00 32.97 355 GLU A N 1
ATOM 2831 C CA . GLU A 1 355 ? 0.060 8.041 -13.960 1.00 32.97 355 GLU A CA 1
ATOM 2832 C C . GLU A 1 355 ? 0.629 9.075 -12.973 1.00 32.97 355 GLU A C 1
ATOM 2834 O O . GLU A 1 355 ? 0.134 9.184 -11.840 1.00 32.97 355 GLU A O 1
ATOM 2839 N N . PRO A 1 356 ? 1.700 9.812 -13.301 1.00 32.59 356 PRO A N 1
ATOM 2840 C CA . PRO A 1 356 ? 1.959 11.071 -12.628 1.00 32.59 356 PRO A CA 1
ATOM 2841 C C . PRO A 1 356 ? 0.844 12.041 -13.028 1.00 32.59 356 PRO A C 1
ATOM 2843 O O . PRO A 1 356 ? 0.520 12.148 -14.203 1.00 32.59 356 PRO A O 1
ATOM 2846 N N . SER A 1 357 ? 0.280 12.796 -12.087 1.00 28.34 357 SER A N 1
ATOM 2847 C CA . SER A 1 357 ? -0.381 14.047 -12.468 1.00 28.34 357 SER A CA 1
ATOM 2848 C C . SER A 1 357 ? 0.642 14.867 -13.264 1.00 28.34 357 SER A C 1
ATOM 2850 O O . SER A 1 357 ? 1.720 15.183 -12.745 1.00 28.34 357 SER A O 1
ATOM 2852 N N . VAL A 1 358 ? 0.340 15.111 -14.538 1.00 37.47 358 VAL A N 1
ATOM 2853 C CA . VAL A 1 358 ? 1.247 15.622 -15.580 1.00 37.47 358 VAL A CA 1
ATOM 2854 C C . VAL A 1 358 ? 1.725 17.062 -15.301 1.00 37.47 358 VAL A C 1
ATOM 2856 O O . VAL A 1 358 ? 2.561 17.605 -16.018 1.00 37.47 358 VAL A O 1
ATOM 2859 N N . GLU A 1 359 ? 1.312 17.688 -14.200 1.00 38.75 359 GLU A N 1
ATOM 2860 C CA . GLU A 1 359 ? 1.750 19.034 -13.824 1.00 38.75 359 GLU A CA 1
ATOM 2861 C C . GLU A 1 359 ? 3.118 19.125 -13.105 1.00 38.75 359 GLU A C 1
ATOM 2863 O O . GLU A 1 359 ? 3.616 20.235 -12.914 1.00 38.75 359 GLU A O 1
ATOM 2868 N N . LEU A 1 360 ? 3.774 18.013 -12.736 1.00 38.72 360 LEU A N 1
ATOM 2869 C CA . LEU A 1 360 ? 5.038 18.041 -11.965 1.00 38.72 360 LEU A CA 1
ATOM 2870 C C . LEU A 1 360 ? 6.327 17.756 -12.762 1.00 38.72 360 LEU A C 1
ATOM 2872 O O . LEU A 1 360 ? 7.415 17.968 -12.229 1.00 38.72 360 LEU A O 1
ATOM 2876 N N . GLU A 1 361 ? 6.248 17.372 -14.042 1.00 42.06 361 GLU A N 1
ATOM 2877 C CA . GLU A 1 361 ? 7.447 17.192 -14.890 1.00 42.06 361 GLU A CA 1
ATOM 2878 C C . GLU A 1 361 ? 7.835 18.448 -15.704 1.00 42.06 361 GLU A C 1
ATOM 2880 O O . GLU A 1 361 ? 8.999 18.593 -16.074 1.00 42.06 361 GLU A O 1
ATOM 2885 N N . PHE A 1 362 ? 6.938 19.428 -15.889 1.00 39.94 362 PHE A N 1
ATOM 2886 C CA . PHE A 1 362 ? 7.231 20.651 -16.664 1.00 39.94 362 PHE A CA 1
ATOM 2887 C C . PHE A 1 362 ? 7.877 21.802 -15.870 1.00 39.94 362 PHE A C 1
ATOM 2889 O O . PHE A 1 362 ? 8.442 22.721 -16.467 1.00 39.94 362 PHE A O 1
ATOM 2896 N N . LEU A 1 363 ? 7.874 21.752 -14.535 1.00 38.44 363 LEU A N 1
ATOM 2897 C CA . LEU A 1 363 ? 8.544 22.762 -13.699 1.00 38.44 363 LEU A CA 1
ATOM 2898 C C . LEU A 1 363 ? 10.069 22.582 -13.640 1.00 38.44 363 LEU A C 1
ATOM 2900 O O . LEU A 1 363 ? 10.789 23.553 -13.417 1.00 38.44 363 LEU A O 1
ATOM 2904 N N . ASN A 1 364 ? 10.577 21.383 -13.939 1.00 43.28 364 ASN A N 1
ATOM 2905 C CA . ASN A 1 364 ? 12.015 21.095 -13.930 1.00 43.28 364 ASN A CA 1
ATOM 2906 C C . ASN A 1 364 ? 12.751 21.510 -15.220 1.00 43.28 364 ASN A C 1
ATOM 2908 O O . ASN A 1 364 ? 13.967 21.353 -15.297 1.00 43.28 364 ASN A O 1
ATOM 2912 N N . ALA A 1 365 ? 12.047 22.075 -16.210 1.00 41.31 365 ALA A N 1
ATOM 2913 C CA . ALA A 1 365 ? 12.625 22.532 -17.481 1.00 41.31 365 ALA A CA 1
ATOM 2914 C C . ALA A 1 365 ? 12.591 24.065 -17.689 1.00 41.31 365 ALA A C 1
ATOM 2916 O O . ALA A 1 365 ? 13.013 24.547 -18.737 1.00 41.31 365 ALA A O 1
ATOM 2917 N N . GLY A 1 366 ? 12.125 24.849 -16.705 1.00 38.47 366 GLY A N 1
ATOM 2918 C CA . GLY A 1 366 ? 12.313 26.308 -16.696 1.00 38.47 366 GLY A CA 1
ATOM 2919 C C . GLY A 1 366 ? 11.378 27.141 -17.587 1.00 38.47 366 GLY A C 1
ATOM 2920 O O . GLY A 1 366 ? 11.787 28.202 -18.054 1.00 38.47 366 GLY A O 1
ATOM 2921 N N . ASN A 1 367 ? 10.121 26.731 -17.804 1.00 43.84 367 ASN A N 1
ATOM 2922 C CA . ASN A 1 367 ? 9.133 27.551 -18.522 1.00 43.84 367 ASN A CA 1
ATOM 2923 C C . ASN A 1 367 ? 8.001 28.046 -17.594 1.00 43.84 367 ASN A C 1
ATOM 2925 O O . ASN A 1 367 ? 7.159 27.277 -17.142 1.00 43.84 367 ASN A O 1
ATOM 2929 N N . ILE A 1 368 ? 7.980 29.356 -17.321 1.00 51.59 368 ILE A N 1
ATOM 2930 C CA . ILE A 1 368 ? 7.145 30.029 -16.300 1.00 51.59 368 ILE A CA 1
ATOM 2931 C C . ILE A 1 368 ? 5.774 30.527 -16.794 1.00 51.59 368 ILE A C 1
ATOM 2933 O O . ILE A 1 368 ? 5.077 31.256 -16.086 1.00 51.59 368 ILE A O 1
ATOM 2937 N N . SER A 1 369 ? 5.342 30.139 -17.991 1.00 44.81 369 SER A N 1
ATOM 2938 C CA . SER A 1 369 ? 4.127 30.686 -18.619 1.00 44.81 369 SER A CA 1
ATOM 2939 C C . SER A 1 369 ? 2.790 30.234 -17.987 1.00 44.81 369 SER A C 1
ATOM 2941 O O . SER A 1 369 ? 1.745 30.786 -18.323 1.00 44.81 369 SER A O 1
ATOM 2943 N N . TYR A 1 370 ? 2.797 29.324 -17.002 1.00 46.28 370 TYR A N 1
ATOM 2944 C CA . TYR A 1 370 ? 1.589 28.859 -16.292 1.00 46.28 370 TYR A CA 1
ATOM 2945 C C . TYR A 1 370 ? 1.376 29.456 -14.887 1.00 46.28 370 TYR A C 1
ATOM 2947 O O . TYR A 1 370 ? 0.281 29.339 -14.331 1.00 46.28 370 TYR A O 1
ATOM 2955 N N . LEU A 1 371 ? 2.366 30.161 -14.322 1.00 46.16 371 LEU A N 1
ATOM 2956 C CA . LEU A 1 371 ? 2.302 30.706 -12.955 1.00 46.16 371 LEU A CA 1
ATOM 2957 C C . LEU A 1 371 ? 1.220 31.789 -12.800 1.00 46.16 371 LEU A C 1
ATOM 2959 O O . LEU A 1 371 ? 0.502 31.840 -11.801 1.00 46.16 371 LEU A O 1
ATOM 2963 N N . GLN A 1 372 ? 1.041 32.612 -13.833 1.00 49.69 372 GLN A N 1
ATOM 2964 C CA . GLN A 1 372 ? 0.036 33.674 -13.854 1.00 49.69 372 GLN A CA 1
ATOM 2965 C C . GLN A 1 372 ? -1.393 33.117 -13.731 1.00 49.69 372 GLN A C 1
ATOM 2967 O O . GLN A 1 372 ? -2.239 33.707 -13.064 1.00 49.69 372 GLN A O 1
ATOM 2972 N N . LYS A 1 373 ? -1.658 31.946 -14.320 1.00 49.41 373 LYS A N 1
ATOM 2973 C CA . LYS A 1 373 ? -2.988 31.323 -14.328 1.00 49.41 373 LYS A CA 1
ATOM 2974 C C . LYS A 1 373 ? -3.364 30.753 -12.951 1.00 49.41 373 LYS A C 1
ATOM 2976 O O . LYS A 1 373 ? -4.508 30.885 -12.531 1.00 49.41 373 LYS A O 1
ATOM 2981 N N . PHE A 1 374 ? -2.396 30.203 -12.211 1.00 46.44 374 PHE A N 1
ATOM 2982 C CA . PHE A 1 374 ? -2.593 29.685 -10.848 1.00 46.44 374 PHE A CA 1
ATOM 2983 C C . PHE A 1 374 ? -2.839 30.787 -9.807 1.00 46.44 374 PHE A C 1
ATOM 2985 O O . PHE A 1 374 ? -3.676 30.630 -8.916 1.00 46.44 374 PHE A O 1
ATOM 2992 N N . VAL A 1 375 ? -2.158 31.927 -9.933 1.00 54.84 375 VAL A N 1
ATOM 2993 C CA . VAL A 1 375 ? -2.331 33.070 -9.019 1.00 54.84 375 VAL A CA 1
ATOM 2994 C C . VAL A 1 375 ? -3.677 33.766 -9.242 1.00 54.84 375 VAL A C 1
ATOM 2996 O O . VAL A 1 375 ? -4.342 34.145 -8.280 1.00 54.84 375 VAL A O 1
ATOM 2999 N N . LEU A 1 376 ? -4.116 33.892 -10.498 1.00 59.44 376 LEU A N 1
ATOM 3000 C CA . LEU A 1 376 ? -5.394 34.526 -10.832 1.00 59.44 376 LEU A CA 1
ATOM 3001 C C . LEU A 1 376 ? -6.605 33.647 -10.483 1.00 59.44 376 LEU A C 1
ATOM 3003 O O . LEU A 1 376 ? -7.614 34.179 -10.029 1.00 59.44 376 LEU A O 1
ATOM 3007 N N . ASN A 1 377 ? -6.493 32.322 -10.621 1.00 52.56 377 ASN A N 1
ATOM 3008 C CA . ASN A 1 377 ? -7.584 31.386 -10.318 1.00 52.56 377 ASN A CA 1
ATOM 3009 C C . ASN A 1 377 ? -7.711 31.040 -8.826 1.00 52.56 377 ASN A C 1
ATOM 3011 O O . ASN A 1 377 ? -8.779 30.627 -8.389 1.00 52.56 377 ASN A O 1
ATOM 3015 N N . SER A 1 378 ? -6.641 31.201 -8.039 1.00 56.31 378 SER A N 1
ATOM 3016 C CA . SER A 1 378 ? -6.674 31.005 -6.579 1.00 56.31 378 SER A CA 1
ATOM 3017 C C . SER A 1 378 ? -7.209 32.222 -5.823 1.00 56.31 378 SER A C 1
ATOM 3019 O O . SER A 1 378 ? -7.385 32.159 -4.607 1.00 56.31 378 SER A O 1
ATOM 3021 N N . ARG A 1 379 ? -7.484 33.329 -6.527 1.00 63.97 379 ARG A N 1
ATOM 3022 C CA . ARG A 1 379 ? -8.042 34.541 -5.936 1.00 63.97 379 ARG A CA 1
ATOM 3023 C C . ARG A 1 379 ? -9.532 34.330 -5.643 1.00 63.97 379 ARG A C 1
ATOM 3025 O O . ARG A 1 379 ? -10.310 34.219 -6.587 1.00 63.97 379 ARG A O 1
ATOM 3032 N N . PRO A 1 380 ? -9.967 34.335 -4.369 1.00 57.78 380 PRO A N 1
ATOM 3033 C CA . PRO A 1 380 ? -11.329 33.934 -4.014 1.00 57.78 380 PRO A CA 1
ATOM 3034 C C . PRO A 1 380 ? -12.403 34.885 -4.564 1.00 57.78 380 PRO A C 1
ATOM 3036 O O . PRO A 1 380 ? -13.525 34.457 -4.813 1.00 57.78 380 PRO A O 1
ATOM 3039 N N . HIS A 1 381 ? -12.067 36.162 -4.793 1.00 73.56 381 HIS A N 1
ATOM 3040 C CA . HIS A 1 381 ? -12.886 37.112 -5.556 1.00 73.56 381 HIS A CA 1
ATOM 3041 C C . HIS A 1 381 ? -12.094 38.376 -5.941 1.00 73.56 381 HIS A C 1
ATOM 3043 O O . HIS A 1 381 ? -11.045 38.678 -5.367 1.00 73.56 381 HIS A O 1
ATOM 3049 N N . ALA A 1 382 ? -12.631 39.169 -6.877 1.00 59.56 382 ALA A N 1
ATOM 3050 C CA . ALA A 1 382 ? -11.952 40.309 -7.513 1.00 59.56 382 ALA A CA 1
ATOM 3051 C C . ALA A 1 382 ? -11.438 41.405 -6.552 1.00 59.56 382 ALA A C 1
ATOM 3053 O O . ALA A 1 382 ? -10.464 42.082 -6.873 1.00 59.56 382 ALA A O 1
ATOM 3054 N N . ASN A 1 383 ? -12.029 41.528 -5.357 1.00 49.31 383 ASN A N 1
ATOM 3055 C CA . ASN A 1 383 ? -11.649 42.525 -4.344 1.00 49.31 383 ASN A CA 1
ATOM 3056 C C . ASN A 1 383 ? -10.929 41.921 -3.121 1.00 49.31 383 ASN A C 1
ATOM 3058 O O . ASN A 1 383 ? -10.863 42.556 -2.073 1.00 49.31 383 ASN A O 1
ATOM 3062 N N . ALA A 1 384 ? -10.428 40.681 -3.210 1.00 59.50 384 ALA A N 1
ATOM 3063 C CA . ALA A 1 384 ? -9.710 40.051 -2.099 1.00 59.50 384 ALA A CA 1
ATOM 3064 C C . ALA A 1 384 ? -8.418 40.829 -1.787 1.00 59.50 384 ALA A C 1
ATOM 3066 O O . ALA A 1 384 ? -7.598 41.025 -2.693 1.00 59.50 384 ALA A O 1
ATOM 3067 N N . LEU A 1 385 ? -8.277 41.278 -0.530 1.00 45.31 385 LEU A N 1
ATOM 3068 C CA . LEU A 1 385 ? -7.161 42.102 -0.038 1.00 45.31 385 LEU A CA 1
ATOM 3069 C C . LEU A 1 385 ? -5.879 41.275 0.176 1.00 45.31 385 LEU A C 1
ATOM 3071 O O . LEU A 1 385 ? -4.783 41.764 -0.070 1.00 45.31 385 LEU A O 1
ATOM 3075 N N . SER A 1 386 ? -6.012 40.007 0.565 1.00 39.56 386 SER A N 1
ATOM 3076 C CA . SER A 1 386 ? -4.954 38.994 0.526 1.00 39.56 386 SER A CA 1
ATOM 3077 C C . SER A 1 386 ? -5.584 37.598 0.533 1.00 39.56 386 SER A C 1
ATOM 3079 O O . SER A 1 386 ? -6.712 37.415 0.993 1.00 39.56 386 SER A O 1
ATOM 3081 N N . TRP A 1 387 ? -4.883 36.616 -0.029 1.00 56.53 387 TRP A N 1
ATOM 3082 C CA . TRP A 1 387 ? -5.263 35.206 0.013 1.00 56.53 387 TRP A CA 1
ATOM 3083 C C . TRP A 1 387 ? -4.004 34.346 -0.060 1.00 56.53 387 TRP A C 1
ATOM 3085 O O . TRP A 1 387 ? -2.971 34.768 -0.583 1.00 56.53 387 TRP A O 1
ATOM 3095 N N . GLN A 1 388 ? -4.083 33.147 0.505 1.00 42.94 388 GLN A N 1
ATOM 3096 C CA . GLN A 1 388 ? -2.957 32.231 0.545 1.00 42.94 388 GLN A CA 1
ATOM 3097 C C . GLN A 1 388 ? -2.781 31.579 -0.825 1.00 42.94 388 GLN A C 1
ATOM 3099 O O . GLN A 1 388 ? -3.657 30.864 -1.307 1.00 42.94 388 GLN A O 1
ATOM 3104 N N . VAL A 1 389 ? -1.625 31.818 -1.436 1.00 51.16 389 VAL A N 1
ATOM 3105 C CA . VAL A 1 389 ? -1.194 31.075 -2.618 1.00 51.16 389 VAL A CA 1
ATOM 3106 C C . VAL A 1 389 ? -0.406 29.858 -2.116 1.00 51.16 389 VAL A C 1
ATOM 3108 O O . VAL A 1 389 ? 0.494 30.031 -1.287 1.00 51.16 389 VAL A O 1
ATOM 3111 N N . PRO A 1 390 ? -0.738 28.627 -2.539 1.00 48.28 390 PRO A N 1
ATOM 3112 C CA . PRO A 1 390 ? -0.217 27.409 -1.925 1.00 48.28 390 PRO A CA 1
ATOM 3113 C C . PRO A 1 390 ? 1.190 27.090 -2.452 1.00 48.28 390 PRO A C 1
ATOM 3115 O O . PRO A 1 390 ? 1.378 26.152 -3.217 1.00 48.28 390 PRO A O 1
ATOM 3118 N N . ILE A 1 391 ? 2.184 27.894 -2.065 1.00 50.69 391 ILE A N 1
ATOM 3119 C CA . ILE A 1 391 ? 3.597 27.715 -2.459 1.00 50.69 391 ILE A CA 1
ATOM 3120 C C . ILE A 1 391 ? 4.541 27.576 -1.258 1.00 50.69 391 ILE A C 1
ATOM 3122 O O . ILE A 1 391 ? 5.748 27.757 -1.372 1.00 50.69 391 ILE A O 1
ATOM 3126 N N . SER A 1 392 ? 4.015 27.197 -0.093 1.00 39.56 392 SER A N 1
ATOM 3127 C CA . SER A 1 392 ? 4.756 27.115 1.175 1.00 39.56 392 SER A CA 1
ATOM 3128 C C . SER A 1 392 ? 5.812 25.997 1.260 1.00 39.56 392 SER A C 1
ATOM 3130 O O . SER A 1 392 ? 6.305 25.726 2.348 1.00 39.56 392 SER A O 1
ATOM 3132 N N . LEU A 1 393 ? 6.157 25.341 0.147 1.00 39.00 393 LEU A N 1
ATOM 3133 C CA . LEU A 1 393 ? 7.168 24.275 0.074 1.00 39.00 393 LEU A CA 1
ATOM 3134 C C . LEU A 1 393 ? 8.309 24.571 -0.910 1.00 39.00 393 LEU A C 1
ATOM 3136 O O . LEU A 1 393 ? 9.083 23.670 -1.229 1.00 39.00 393 LEU A O 1
ATOM 3140 N N . TRP A 1 394 ? 8.440 25.804 -1.407 1.00 40.53 394 TRP A N 1
ATOM 3141 C CA . TRP A 1 394 ? 9.576 26.136 -2.265 1.00 40.53 394 TRP A CA 1
ATOM 3142 C C . TRP A 1 394 ? 10.809 26.499 -1.425 1.00 40.53 394 TRP A C 1
ATOM 3144 O O . TRP A 1 394 ? 10.959 27.638 -0.989 1.00 40.53 394 TRP A O 1
ATOM 3154 N N . ASP A 1 395 ? 11.668 25.507 -1.187 1.00 37.31 395 ASP A N 1
ATOM 3155 C CA . ASP A 1 395 ? 12.977 25.664 -0.544 1.00 37.31 395 ASP A CA 1
ATOM 3156 C C . ASP A 1 395 ? 14.066 25.841 -1.621 1.00 37.31 395 ASP A C 1
ATOM 3158 O O . ASP A 1 395 ? 14.151 25.058 -2.574 1.00 37.31 395 ASP A O 1
ATOM 3162 N N . MET A 1 396 ? 14.846 26.922 -1.531 1.00 33.53 396 MET A N 1
ATOM 3163 C CA . MET A 1 396 ? 15.859 27.303 -2.525 1.00 33.53 396 MET A CA 1
ATOM 3164 C C . MET A 1 396 ? 17.146 26.479 -2.343 1.00 33.53 396 MET A C 1
ATOM 3166 O O . MET A 1 396 ? 17.553 26.211 -1.214 1.00 33.53 396 MET A O 1
ATOM 3170 N N . PRO A 1 397 ? 17.846 26.098 -3.428 1.00 30.92 397 PRO A N 1
ATOM 3171 C CA . PRO A 1 397 ? 18.946 25.144 -3.358 1.00 30.92 397 PRO A CA 1
ATOM 3172 C C . PRO A 1 397 ? 20.224 25.797 -2.811 1.00 30.92 397 PRO A C 1
ATOM 3174 O O . PRO A 1 397 ? 21.086 26.201 -3.587 1.00 30.92 397 PRO A O 1
ATOM 3177 N N . ASN A 1 398 ? 20.347 25.904 -1.480 1.00 37.97 398 ASN A N 1
ATOM 3178 C CA . ASN A 1 398 ? 21.646 26.005 -0.798 1.00 37.97 398 ASN A CA 1
ATOM 3179 C C . ASN A 1 398 ? 21.656 25.651 0.712 1.00 37.97 398 ASN A C 1
ATOM 3181 O O . ASN A 1 398 ? 22.471 26.191 1.454 1.00 37.97 398 ASN A O 1
ATOM 3185 N N . ALA A 1 399 ? 20.802 24.742 1.192 1.00 29.12 399 ALA A N 1
ATOM 3186 C CA . ALA A 1 399 ? 20.811 24.302 2.595 1.00 29.12 399 ALA A CA 1
ATOM 3187 C C . ALA A 1 399 ? 21.236 22.821 2.717 1.00 29.12 399 ALA A C 1
ATOM 3189 O O . ALA A 1 399 ? 20.401 21.928 2.666 1.00 29.12 399 ALA A O 1
ATOM 3190 N N . GLU A 1 400 ? 22.558 22.601 2.752 1.00 31.31 400 GLU A N 1
ATOM 3191 C CA . GLU A 1 400 ? 23.356 21.511 3.375 1.00 31.31 400 GLU A CA 1
ATOM 3192 C C . GLU A 1 400 ? 22.640 20.186 3.761 1.00 31.31 400 GLU A C 1
ATOM 3194 O O . GLU A 1 400 ? 21.617 20.182 4.428 1.00 31.31 400 GLU A O 1
ATOM 3199 N N . GLY A 1 401 ? 23.118 18.967 3.489 1.00 28.05 401 GLY A N 1
ATOM 3200 C CA . GLY A 1 401 ? 24.478 18.419 3.476 1.00 28.05 401 GLY A CA 1
ATOM 3201 C C . GLY A 1 401 ? 24.403 16.950 3.972 1.00 28.05 401 GLY A C 1
ATOM 3202 O O . GLY A 1 401 ? 23.472 16.572 4.675 1.00 28.05 401 GLY A O 1
ATOM 3203 N N . MET A 1 402 ? 25.329 16.098 3.531 1.00 32.66 402 MET A N 1
ATOM 3204 C CA . MET A 1 402 ? 25.322 14.618 3.604 1.00 32.66 402 MET A CA 1
ATOM 3205 C C . MET A 1 402 ? 25.335 13.968 5.011 1.00 32.66 402 MET A C 1
ATOM 3207 O O . MET A 1 402 ? 25.848 14.580 5.938 1.00 32.66 402 MET A O 1
ATOM 3211 N N . SER A 1 403 ? 24.933 12.681 5.145 1.00 29.55 403 SER A N 1
ATOM 3212 C CA . SER A 1 403 ? 25.800 11.551 5.603 1.00 29.55 403 SER A CA 1
ATOM 3213 C C . SER A 1 403 ? 25.045 10.200 5.794 1.00 29.55 403 SER A C 1
ATOM 3215 O O . SER A 1 403 ? 23.823 10.135 5.736 1.00 29.55 403 SER A O 1
ATOM 3217 N N . GLU A 1 404 ? 25.818 9.124 5.976 1.00 33.53 404 GLU A N 1
ATOM 3218 C CA . GLU A 1 404 ? 25.683 7.713 5.562 1.00 33.53 404 GLU A CA 1
ATOM 3219 C C . GLU A 1 404 ? 24.999 6.705 6.536 1.00 33.53 404 GLU A C 1
ATOM 3221 O O . GLU A 1 404 ? 24.798 6.977 7.715 1.00 33.53 404 GLU A O 1
ATOM 3226 N N . VAL A 1 405 ? 24.738 5.475 6.038 1.00 35.22 405 VAL A N 1
ATOM 3227 C CA . VAL A 1 405 ? 25.292 4.155 6.491 1.00 35.22 405 VAL A CA 1
ATOM 3228 C C . VAL A 1 405 ? 24.295 2.978 6.339 1.00 35.22 405 VAL A C 1
ATOM 3230 O O . VAL A 1 405 ? 23.093 3.092 6.560 1.00 35.22 405 VAL A O 1
ATOM 3233 N N . ALA A 1 406 ? 24.861 1.838 5.922 1.00 33.22 406 ALA A N 1
ATOM 3234 C CA . ALA A 1 406 ? 24.288 0.572 5.457 1.00 33.22 406 ALA A CA 1
ATOM 3235 C C . ALA A 1 406 ? 23.909 -0.470 6.539 1.00 33.22 406 ALA A C 1
ATOM 3237 O O . ALA A 1 406 ? 24.437 -0.432 7.647 1.00 33.22 406 ALA A O 1
ATOM 3238 N N . ALA A 1 407 ? 23.121 -1.499 6.166 1.00 31.38 407 ALA A N 1
ATOM 3239 C CA . ALA A 1 407 ? 23.111 -2.823 6.819 1.00 31.38 407 ALA A CA 1
ATOM 3240 C C . ALA A 1 407 ? 22.467 -3.950 5.965 1.00 31.38 407 ALA A C 1
ATOM 3242 O O . ALA A 1 407 ? 21.772 -3.701 4.987 1.00 31.38 407 ALA A O 1
ATOM 3243 N N . LYS A 1 408 ? 22.781 -5.195 6.360 1.00 31.19 408 LYS A N 1
ATOM 3244 C CA . LYS A 1 408 ? 22.863 -6.474 5.617 1.00 31.19 408 LYS A CA 1
ATOM 3245 C C . LYS A 1 408 ? 21.560 -7.286 5.496 1.00 31.19 408 LYS A C 1
ATOM 3247 O O . LYS A 1 408 ? 20.591 -7.044 6.200 1.00 31.19 408 LYS A O 1
ATOM 3252 N N . ASN A 1 409 ? 21.620 -8.328 4.658 1.00 30.48 409 ASN A N 1
ATOM 3253 C CA . ASN A 1 409 ? 20.499 -9.161 4.231 1.00 30.48 409 ASN A CA 1
ATOM 3254 C C . ASN A 1 409 ? 20.645 -10.669 4.444 1.00 30.48 409 ASN A C 1
ATOM 3256 O O . ASN A 1 409 ? 21.738 -11.222 4.340 1.00 30.48 409 ASN A O 1
ATOM 3260 N N . THR A 1 410 ? 19.506 -11.343 4.625 1.00 30.62 410 THR A N 1
ATOM 3261 C CA . THR A 1 410 ? 19.357 -12.806 4.570 1.00 30.62 410 THR A CA 1
ATOM 3262 C C . THR A 1 410 ? 18.074 -13.148 3.802 1.00 30.62 410 THR A C 1
ATOM 3264 O O . THR A 1 410 ? 17.064 -12.464 3.954 1.00 30.62 410 THR A O 1
ATOM 3267 N N . ALA A 1 411 ? 18.142 -14.151 2.922 1.00 33.38 411 ALA A N 1
ATOM 3268 C CA . ALA A 1 411 ? 17.109 -14.489 1.939 1.00 33.38 411 ALA A CA 1
ATOM 3269 C C . ALA A 1 411 ? 16.022 -15.427 2.495 1.00 33.38 411 ALA A C 1
ATOM 3271 O O . ALA A 1 411 ? 16.307 -16.299 3.316 1.00 33.38 411 ALA A O 1
ATOM 3272 N N . GLN A 1 412 ? 14.796 -15.277 1.987 1.00 33.72 412 GLN A N 1
ATOM 3273 C CA . GLN A 1 412 ? 13.614 -16.065 2.341 1.00 33.72 412 GLN A CA 1
ATOM 3274 C C . GLN A 1 412 ? 12.908 -16.573 1.071 1.00 33.72 412 GLN A C 1
ATOM 3276 O O . GLN A 1 412 ? 13.117 -16.042 -0.014 1.00 33.72 412 GLN A O 1
ATOM 3281 N N . LYS A 1 413 ? 12.154 -17.668 1.205 1.00 30.38 413 LYS A N 1
ATOM 3282 C CA . LYS A 1 413 ? 11.659 -18.531 0.122 1.00 30.38 413 LYS A CA 1
ATOM 3283 C C . LYS A 1 413 ? 10.152 -18.315 -0.085 1.00 30.38 413 LYS A C 1
ATOM 3285 O O . LYS A 1 413 ? 9.395 -18.459 0.873 1.00 30.38 413 LYS A O 1
ATOM 3290 N N . ASP A 1 414 ? 9.737 -18.009 -1.314 1.00 35.62 414 ASP A N 1
ATOM 3291 C CA . ASP A 1 414 ? 8.380 -17.537 -1.636 1.00 35.62 414 ASP A CA 1
ATOM 3292 C C . ASP A 1 414 ? 7.312 -18.642 -1.767 1.00 35.62 414 ASP A C 1
ATOM 3294 O O . ASP A 1 414 ? 7.560 -19.744 -2.267 1.00 35.62 414 ASP A O 1
ATOM 3298 N N . LYS A 1 415 ? 6.081 -18.286 -1.371 1.00 34.78 415 LYS A N 1
ATOM 3299 C CA . LYS A 1 415 ? 4.804 -18.927 -1.729 1.00 34.78 415 LYS A CA 1
ATOM 3300 C C . LYS A 1 415 ? 3.931 -17.894 -2.452 1.00 34.78 415 LYS A C 1
ATOM 3302 O O . LYS A 1 415 ? 3.973 -16.717 -2.112 1.00 34.78 415 LYS A O 1
ATOM 3307 N N . SER A 1 416 ? 3.125 -18.336 -3.418 1.00 33.25 416 SER A N 1
ATOM 3308 C CA . SER A 1 416 ? 2.298 -17.461 -4.259 1.00 33.25 416 SER A CA 1
ATOM 3309 C C . SER A 1 416 ? 1.164 -16.784 -3.484 1.00 33.25 416 SER A C 1
ATOM 3311 O O . SER A 1 416 ? 0.310 -17.466 -2.909 1.00 33.25 416 SER A O 1
ATOM 3313 N N . SER A 1 417 ? 1.114 -15.458 -3.553 1.00 42.03 417 SER A N 1
ATOM 3314 C CA . SER A 1 417 ? -0.013 -14.615 -3.150 1.00 42.03 417 SER A CA 1
ATOM 3315 C C . SER A 1 417 ? -0.097 -13.390 -4.073 1.00 42.03 417 SER A C 1
ATOM 3317 O O . SER A 1 417 ? 0.753 -13.194 -4.935 1.00 42.03 417 SER A O 1
ATOM 3319 N N . SER A 1 418 ? -1.192 -12.646 -3.981 1.00 38.34 418 SER A N 1
ATOM 3320 C CA . SER A 1 418 ? -1.578 -11.543 -4.869 1.00 38.34 418 SER A CA 1
ATOM 3321 C C . SER A 1 418 ? -0.775 -10.258 -4.643 1.00 38.34 418 SER A C 1
ATOM 3323 O O . SER A 1 418 ? -0.553 -9.867 -3.499 1.00 38.34 418 SER A O 1
ATOM 3325 N N . GLY A 1 419 ? -0.456 -9.554 -5.733 1.00 45.31 419 GLY A N 1
ATOM 3326 C CA . GLY A 1 419 ? 0.175 -8.236 -5.723 1.00 45.31 419 GLY A CA 1
ATOM 3327 C C . GLY A 1 419 ? 0.201 -7.572 -7.097 1.00 45.31 419 GLY A C 1
ATOM 3328 O O . GLY A 1 419 ? -0.317 -8.129 -8.066 1.00 45.31 419 GLY A O 1
ATOM 3329 N N . PHE A 1 420 ? 0.807 -6.391 -7.201 1.00 59.22 420 PHE A N 1
ATOM 3330 C CA . PHE A 1 420 ? 0.756 -5.594 -8.424 1.00 59.22 420 PHE A CA 1
ATOM 3331 C C . PHE A 1 420 ? 1.878 -5.946 -9.397 1.00 59.22 420 PHE A C 1
ATOM 3333 O O . PHE A 1 420 ? 2.958 -6.335 -8.972 1.00 59.22 420 PHE A O 1
ATOM 3340 N N . SER A 1 421 ? 1.680 -5.746 -10.708 1.00 54.84 421 SER A N 1
ATOM 3341 C CA . SER A 1 421 ? 2.703 -6.058 -11.724 1.00 54.84 421 SER A CA 1
ATOM 3342 C C . SER A 1 421 ? 3.406 -4.858 -12.349 1.00 54.84 421 SER A C 1
ATOM 3344 O O . SER A 1 421 ? 2.766 -3.860 -12.685 1.00 54.84 421 SER A O 1
ATOM 3346 N N . ILE A 1 422 ? 4.702 -5.029 -12.598 1.00 62.06 422 ILE A N 1
ATOM 3347 C CA . ILE A 1 422 ? 5.540 -4.256 -13.513 1.00 62.06 422 ILE A CA 1
ATOM 3348 C C . ILE A 1 422 ? 5.892 -5.157 -14.694 1.00 62.06 422 ILE A C 1
ATOM 3350 O O . ILE A 1 422 ? 6.455 -6.239 -14.524 1.00 62.06 422 ILE A O 1
ATOM 3354 N N . ASN A 1 423 ? 5.572 -4.704 -15.900 1.00 63.22 423 ASN A N 1
ATOM 3355 C CA . ASN A 1 423 ? 6.027 -5.339 -17.128 1.00 63.22 423 ASN A CA 1
ATOM 3356 C C . ASN A 1 423 ? 7.286 -4.632 -17.614 1.00 63.22 423 ASN A C 1
ATOM 3358 O O . ASN A 1 423 ? 7.320 -3.411 -17.758 1.00 63.22 423 ASN A O 1
ATOM 3362 N N . VAL A 1 424 ? 8.310 -5.418 -17.891 1.00 69.44 424 VAL A N 1
ATOM 3363 C CA . VAL A 1 424 ? 9.540 -5.004 -18.545 1.00 69.44 424 VAL A CA 1
ATOM 3364 C C . VAL A 1 424 ? 9.505 -5.564 -19.953 1.00 69.44 424 VAL A C 1
ATOM 3366 O O . VAL A 1 424 ? 9.276 -6.755 -20.145 1.00 69.44 424 VAL A O 1
ATOM 3369 N N . SER A 1 425 ? 9.731 -4.717 -20.946 1.00 70.38 425 SER A N 1
ATOM 3370 C CA . SER A 1 425 ? 9.918 -5.134 -22.333 1.00 70.38 425 SER A CA 1
ATOM 3371 C C . SER A 1 425 ? 11.214 -4.539 -22.867 1.00 70.38 425 SER A C 1
ATOM 3373 O O . SER A 1 425 ? 11.534 -3.379 -22.615 1.00 70.38 425 SER A O 1
ATOM 3375 N N . GLN A 1 426 ? 11.984 -5.349 -23.580 1.00 69.88 426 GLN A N 1
ATOM 3376 C CA . GLN A 1 426 ? 13.287 -5.003 -24.124 1.00 69.88 426 GLN A CA 1
ATOM 3377 C C . GLN A 1 426 ? 13.308 -5.305 -25.618 1.00 69.88 426 GLN A C 1
ATOM 3379 O O . GLN A 1 426 ? 12.909 -6.389 -26.038 1.00 69.88 426 GLN A O 1
ATOM 3384 N N . SER A 1 427 ? 13.845 -4.377 -26.404 1.00 75.94 427 SER A N 1
ATOM 3385 C CA . SER A 1 427 ? 13.985 -4.508 -27.855 1.00 75.94 427 SER A CA 1
ATOM 3386 C C . SER A 1 427 ? 15.343 -3.974 -28.300 1.00 75.94 427 SER A C 1
ATOM 3388 O O . SER A 1 427 ? 15.779 -2.925 -27.834 1.00 75.94 427 SER A O 1
ATOM 3390 N N . VAL A 1 428 ? 16.034 -4.668 -29.203 1.00 74.62 428 VAL A N 1
ATOM 3391 C CA . VAL A 1 428 ? 17.312 -4.196 -29.770 1.00 74.62 428 VAL A CA 1
ATOM 3392 C C . VAL A 1 428 ? 17.098 -3.765 -31.215 1.00 74.62 428 VAL A C 1
ATOM 3394 O O . VAL A 1 428 ? 16.798 -4.599 -32.064 1.00 74.62 428 VAL A O 1
ATOM 3397 N N . VAL A 1 429 ? 17.274 -2.474 -31.496 1.00 73.81 429 VAL A N 1
ATOM 3398 C CA . VAL A 1 429 ? 16.917 -1.827 -32.765 1.00 73.81 429 VAL A CA 1
ATOM 3399 C C . VAL A 1 429 ? 18.165 -1.314 -33.499 1.00 73.81 429 VAL A C 1
ATOM 3401 O O . VAL A 1 429 ? 19.130 -0.866 -32.870 1.00 73.81 429 VAL A O 1
ATOM 3404 N N . PHE A 1 430 ? 18.148 -1.367 -34.834 1.00 76.81 430 PHE A N 1
ATOM 3405 C CA . PHE A 1 430 ? 19.241 -0.897 -35.697 1.00 76.81 430 PHE A CA 1
ATOM 3406 C C . PHE A 1 430 ? 18.905 0.429 -36.387 1.00 76.81 430 PHE A C 1
ATOM 3408 O O . PHE A 1 430 ? 17.833 0.560 -36.981 1.00 76.81 430 PHE A O 1
ATOM 3415 N N . ASP A 1 431 ? 19.846 1.376 -36.401 1.00 59.34 431 ASP A N 1
ATOM 3416 C CA . ASP A 1 431 ? 19.828 2.459 -37.388 1.00 59.34 431 ASP A CA 1
ATOM 3417 C C . ASP A 1 431 ? 20.250 1.871 -38.738 1.00 59.34 431 ASP A C 1
ATOM 3419 O O . ASP A 1 431 ? 21.274 1.199 -38.830 1.00 59.34 431 ASP A O 1
ATOM 3423 N N . ARG A 1 432 ? 19.399 2.020 -39.761 1.00 48.81 432 ARG A N 1
ATOM 3424 C CA . ARG A 1 432 ? 19.548 1.408 -41.092 1.00 48.81 432 ARG A CA 1
ATOM 3425 C C . ARG A 1 432 ? 21.003 1.392 -41.573 1.00 48.81 432 ARG A C 1
ATOM 3427 O O . ARG A 1 432 ? 21.597 2.456 -41.686 1.00 48.81 432 ARG A O 1
ATOM 3434 N N . LEU A 1 433 ? 21.480 0.216 -41.990 1.00 46.88 433 LEU A N 1
ATOM 3435 C CA . LEU A 1 433 ? 22.162 -0.027 -43.270 1.00 46.88 433 LEU A CA 1
ATOM 3436 C C . LEU A 1 433 ? 22.442 -1.534 -43.447 1.00 46.88 433 LEU A C 1
ATOM 3438 O O . LEU A 1 433 ? 23.043 -2.176 -42.595 1.00 46.88 433 LEU A O 1
ATOM 3442 N N . ALA A 1 434 ? 21.987 -2.055 -44.590 1.00 44.66 434 ALA A N 1
ATOM 3443 C CA . ALA A 1 434 ? 22.493 -3.228 -45.306 1.00 44.66 434 ALA A CA 1
ATOM 3444 C C . ALA A 1 434 ? 22.682 -4.549 -44.533 1.00 44.66 434 ALA A C 1
ATOM 3446 O O . ALA A 1 434 ? 23.803 -4.923 -44.207 1.00 44.66 434 ALA A O 1
ATOM 3447 N N . VAL A 1 435 ? 21.625 -5.360 -44.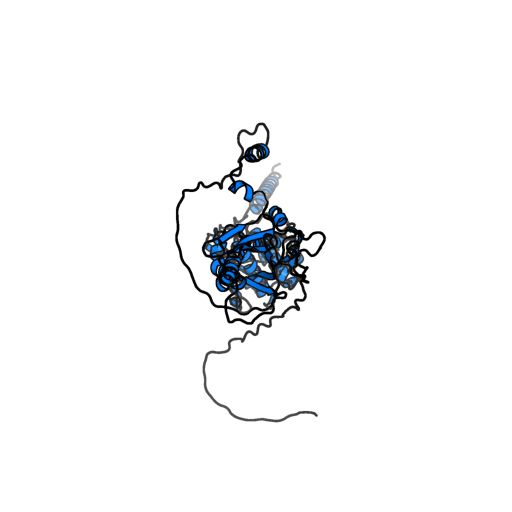416 1.00 49.19 435 VAL A N 1
ATOM 3448 C CA . VAL A 1 435 ? 21.824 -6.818 -44.440 1.00 49.19 435 VAL A CA 1
ATOM 3449 C C . VAL A 1 435 ? 20.702 -7.479 -45.244 1.00 49.19 435 VAL A C 1
ATOM 3451 O O . VAL A 1 435 ? 19.529 -7.374 -44.893 1.00 49.19 435 VAL A O 1
ATOM 3454 N N . ASN A 1 436 ? 21.070 -8.155 -46.336 1.00 49.97 436 ASN A N 1
ATOM 3455 C CA . ASN A 1 436 ? 20.209 -9.086 -47.069 1.00 49.97 436 ASN A CA 1
ATOM 3456 C C . ASN A 1 436 ? 19.941 -10.312 -46.181 1.00 49.97 436 ASN A C 1
ATOM 3458 O O . ASN A 1 436 ? 20.624 -11.326 -46.299 1.00 49.97 436 ASN A O 1
ATOM 3462 N N . VAL A 1 437 ? 18.980 -10.220 -45.260 1.00 53.09 437 VAL A N 1
ATOM 3463 C CA . VAL A 1 437 ? 18.506 -11.375 -44.483 1.00 53.09 437 VAL A CA 1
ATOM 3464 C C . VAL A 1 437 ? 16.992 -11.422 -44.572 1.00 53.09 437 VAL A C 1
ATOM 3466 O O . VAL A 1 437 ? 16.303 -10.480 -44.191 1.00 53.09 437 VAL A O 1
ATOM 3469 N N . SER A 1 438 ? 16.470 -12.533 -45.073 1.00 48.88 438 SER A N 1
ATOM 3470 C CA . SER A 1 438 ? 15.061 -12.747 -45.412 1.00 48.88 438 SER A CA 1
ATOM 3471 C C . SER A 1 438 ? 14.116 -12.916 -44.209 1.00 48.88 438 SER A C 1
ATOM 3473 O O . SER A 1 438 ? 12.971 -13.311 -44.399 1.00 48.88 438 SER A O 1
ATOM 3475 N N . SER A 1 439 ? 14.554 -12.645 -42.972 1.00 53.91 439 SER A N 1
ATOM 3476 C CA . SER A 1 439 ? 13.750 -12.916 -41.767 1.00 53.91 439 SER A CA 1
ATOM 3477 C C . SER A 1 439 ? 14.054 -12.004 -40.569 1.00 53.91 439 SER A C 1
ATOM 3479 O O . SER A 1 439 ? 14.145 -12.480 -39.437 1.00 53.91 439 SER A O 1
ATOM 3481 N N . ILE A 1 440 ? 14.243 -10.700 -40.786 1.00 61.59 440 ILE A N 1
ATOM 3482 C CA . ILE A 1 440 ? 14.355 -9.733 -39.681 1.00 61.59 440 ILE A CA 1
ATOM 3483 C C . ILE A 1 440 ? 12.978 -9.118 -39.405 1.00 61.59 440 ILE A C 1
ATOM 3485 O O . ILE A 1 440 ? 12.359 -8.555 -40.306 1.00 61.59 440 ILE A O 1
ATOM 3489 N N . GLY A 1 441 ? 12.502 -9.212 -38.160 1.00 73.75 441 GLY A N 1
ATOM 3490 C CA . GLY A 1 441 ? 11.314 -8.483 -37.714 1.00 73.75 441 GLY A CA 1
ATOM 3491 C C . GLY A 1 441 ? 11.571 -6.974 -37.686 1.00 73.75 441 GLY A C 1
ATOM 3492 O O . GLY A 1 441 ? 12.698 -6.524 -37.487 1.00 73.75 441 GLY A O 1
ATOM 3493 N N . THR A 1 442 ? 10.534 -6.169 -37.882 1.00 80.12 442 THR A N 1
ATOM 3494 C CA . THR A 1 442 ? 10.601 -4.708 -37.723 1.00 80.12 442 THR A CA 1
ATOM 3495 C C . THR A 1 442 ? 10.010 -4.311 -36.376 1.00 80.12 442 THR A C 1
ATOM 3497 O O . THR A 1 442 ? 8.991 -4.875 -35.982 1.00 80.12 442 THR A O 1
ATOM 3500 N N . PHE A 1 443 ? 10.585 -3.324 -35.695 1.00 82.94 443 PHE A N 1
ATOM 3501 C CA . PHE A 1 443 ? 10.025 -2.777 -34.465 1.00 82.94 443 PHE A CA 1
ATOM 3502 C C . PHE A 1 443 ? 8.674 -2.109 -34.756 1.00 82.94 443 PHE A C 1
ATOM 3504 O O . PHE A 1 443 ? 8.609 -1.108 -35.470 1.00 82.94 443 PHE A O 1
ATOM 3511 N N . GLN A 1 444 ? 7.603 -2.685 -34.209 1.00 81.81 444 GLN A N 1
ATOM 3512 C CA . GLN A 1 444 ? 6.229 -2.174 -34.312 1.00 81.81 444 GLN A CA 1
ATOM 3513 C C . GLN A 1 444 ? 5.783 -1.444 -33.031 1.00 81.81 444 GLN A C 1
ATOM 3515 O O . GLN A 1 444 ? 4.625 -1.061 -32.904 1.00 81.81 444 GLN A O 1
ATOM 3520 N N . GLY A 1 445 ? 6.701 -1.247 -32.078 1.00 80.12 445 GLY A N 1
ATOM 3521 C CA . GLY A 1 445 ? 6.394 -0.816 -30.715 1.00 80.12 445 GLY A CA 1
ATOM 3522 C C . GLY A 1 445 ? 6.485 -1.966 -29.713 1.00 80.12 445 GLY A C 1
ATOM 3523 O O . GLY A 1 445 ? 6.704 -3.118 -30.085 1.00 80.12 445 GLY A O 1
ATOM 3524 N N . PHE A 1 446 ? 6.341 -1.641 -28.428 1.00 78.50 446 PHE A N 1
ATOM 3525 C CA . PHE A 1 446 ? 6.308 -2.647 -27.369 1.00 78.50 446 PHE A CA 1
ATOM 3526 C C . PHE A 1 446 ? 4.953 -3.372 -27.347 1.00 78.50 446 PHE A C 1
ATOM 3528 O O . PHE A 1 446 ? 3.917 -2.718 -27.503 1.00 78.50 446 PHE A O 1
ATOM 3535 N N . PRO A 1 447 ? 4.931 -4.697 -27.125 1.00 68.69 447 PRO A N 1
ATOM 3536 C CA . PRO A 1 447 ? 3.698 -5.467 -27.091 1.00 68.69 447 PRO A CA 1
ATOM 3537 C C . PRO A 1 447 ? 2.818 -5.019 -25.922 1.00 68.69 447 PRO A C 1
ATOM 3539 O O . PRO A 1 447 ? 3.300 -4.763 -24.815 1.00 68.69 447 PRO A O 1
ATOM 3542 N N . VAL A 1 448 ? 1.505 -4.969 -26.153 1.00 63.12 448 VAL A N 1
ATOM 3543 C CA . VAL A 1 448 ? 0.533 -4.766 -25.076 1.00 63.12 448 VAL A CA 1
ATOM 3544 C C . VAL A 1 448 ? 0.562 -6.000 -24.177 1.00 63.12 448 VAL A C 1
ATOM 3546 O O . VAL A 1 448 ? 0.436 -7.134 -24.648 1.00 63.12 448 VAL A O 1
ATOM 3549 N N . SER A 1 449 ? 0.750 -5.793 -22.874 1.00 53.38 449 SER A N 1
ATOM 3550 C CA . SER A 1 449 ? 0.737 -6.885 -21.904 1.00 53.38 449 SER A CA 1
ATOM 3551 C C . SER A 1 449 ? -0.622 -7.579 -21.918 1.00 53.38 449 SER A C 1
ATOM 3553 O O . S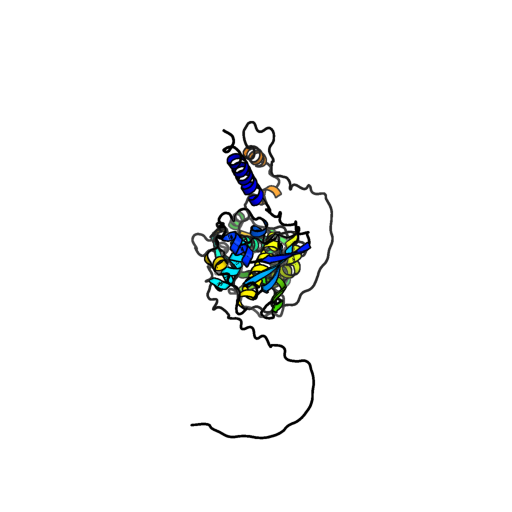ER A 1 449 ? -1.646 -6.916 -21.765 1.00 53.38 449 SER A O 1
ATOM 3555 N N . LYS A 1 450 ? -0.639 -8.908 -22.066 1.00 55.03 450 LYS A N 1
ATOM 3556 C CA . LYS A 1 450 ? -1.888 -9.672 -21.979 1.00 55.03 450 LYS A CA 1
ATOM 3557 C C . LYS A 1 450 ? -2.461 -9.603 -20.553 1.00 55.03 450 LYS A C 1
ATOM 3559 O O . LYS A 1 450 ? -1.675 -9.674 -19.600 1.00 55.03 450 LYS A O 1
ATOM 3564 N N . PRO A 1 451 ? -3.796 -9.530 -20.392 1.00 44.88 451 PRO A N 1
ATOM 3565 C CA . PRO A 1 451 ? -4.430 -9.633 -19.084 1.00 44.88 451 PRO A CA 1
ATOM 3566 C C . PRO A 1 451 ? -4.051 -10.964 -18.427 1.00 44.88 451 PRO A C 1
ATOM 3568 O O . PRO A 1 451 ? -4.055 -12.010 -19.079 1.00 44.88 451 PRO A O 1
ATOM 3571 N N . LEU A 1 452 ? -3.732 -10.940 -17.136 1.00 49.97 452 LEU A N 1
ATOM 3572 C CA . LEU A 1 452 ? -3.568 -12.159 -16.345 1.00 49.97 452 LEU A CA 1
ATOM 3573 C C . LEU A 1 452 ? -4.866 -12.457 -15.595 1.00 49.97 452 LEU A C 1
ATOM 3575 O O . LEU A 1 452 ? -5.432 -11.564 -14.965 1.00 49.97 452 LEU A O 1
ATOM 3579 N N . GLU A 1 453 ? -5.294 -13.722 -15.613 1.00 45.66 453 GLU A N 1
ATOM 3580 C CA . GLU A 1 453 ? -6.386 -14.185 -14.754 1.00 45.66 453 GLU A CA 1
ATOM 3581 C C . GLU A 1 453 ? -5.955 -14.125 -13.279 1.00 45.66 453 GLU A C 1
ATOM 3583 O O . GLU A 1 453 ? -4.876 -14.630 -12.946 1.00 45.66 453 GLU A O 1
ATOM 3588 N N . PRO A 1 454 ? -6.744 -13.531 -12.371 1.00 41.88 454 PRO A N 1
ATOM 3589 C CA . PRO A 1 454 ? -6.153 -12.933 -11.178 1.00 41.88 454 PRO A CA 1
ATOM 3590 C C . PRO A 1 454 ? -6.430 -13.718 -9.888 1.00 41.88 454 PRO A C 1
ATOM 3592 O O . PRO A 1 454 ? -5.743 -13.492 -8.899 1.00 41.88 454 PRO A O 1
ATOM 3595 N N . PHE A 1 455 ? -7.380 -14.665 -9.877 1.00 46.62 455 PHE A N 1
ATOM 3596 C CA . PHE A 1 455 ? -7.934 -15.189 -8.616 1.00 46.62 455 PHE A CA 1
ATOM 3597 C C . PHE A 1 455 ? -8.127 -16.708 -8.544 1.00 46.62 455 PHE A C 1
ATOM 3599 O O . PHE A 1 455 ? -8.967 -17.192 -7.789 1.00 46.62 455 PHE A O 1
ATOM 3606 N N . LYS A 1 456 ? -7.310 -17.510 -9.236 1.00 37.62 456 LYS A N 1
ATOM 3607 C CA . LYS A 1 456 ? -7.160 -18.928 -8.850 1.00 37.62 456 LYS A CA 1
ATOM 3608 C C . LYS A 1 456 ? -6.171 -19.074 -7.691 1.00 37.62 456 LYS A C 1
ATOM 3610 O O . LYS A 1 456 ? -5.170 -19.774 -7.805 1.00 37.62 456 LYS A O 1
ATOM 3615 N N . THR A 1 457 ? -6.445 -18.423 -6.565 1.00 37.34 457 THR A N 1
ATOM 3616 C CA . THR A 1 457 ? -5.802 -18.745 -5.288 1.00 37.34 457 THR A CA 1
ATOM 3617 C C . THR A 1 457 ? -6.774 -19.610 -4.494 1.00 37.34 457 THR A C 1
ATOM 3619 O O . THR A 1 457 ? -7.688 -19.131 -3.832 1.00 37.34 457 THR A O 1
ATOM 3622 N N . GLY A 1 458 ? -6.609 -20.932 -4.598 1.00 29.08 458 GLY A N 1
ATOM 3623 C CA . GLY A 1 458 ? -7.240 -21.850 -3.653 1.00 29.08 458 GLY A CA 1
ATOM 3624 C C . GLY A 1 458 ? -6.752 -21.482 -2.256 1.00 29.08 458 GLY A C 1
ATOM 3625 O O . GLY A 1 458 ? -5.567 -21.635 -1.968 1.00 29.08 458 GLY A O 1
ATOM 3626 N N . GLY A 1 459 ? -7.642 -20.913 -1.439 1.00 24.92 459 GLY A N 1
ATOM 3627 C CA . GLY A 1 459 ? -7.318 -20.389 -0.118 1.00 24.92 459 GLY A CA 1
ATOM 3628 C C . GLY A 1 459 ? -6.519 -21.395 0.704 1.00 24.92 459 GLY A C 1
ATOM 3629 O O . GLY A 1 459 ? -6.978 -22.503 0.982 1.00 24.92 459 GLY A O 1
ATOM 3630 N N . VAL A 1 460 ? -5.308 -21.011 1.097 1.00 23.86 460 VAL A N 1
ATOM 3631 C CA . VAL A 1 460 ? -4.513 -21.792 2.041 1.00 23.86 460 VAL A CA 1
ATOM 3632 C C . VAL A 1 460 ? -5.081 -21.536 3.435 1.00 23.86 460 VAL A C 1
ATOM 3634 O O . VAL A 1 460 ? -4.975 -20.430 3.958 1.00 23.86 460 VAL A O 1
ATOM 3637 N N . ARG A 1 461 ? -5.679 -22.564 4.052 1.00 26.61 461 ARG A N 1
ATOM 3638 C CA . ARG A 1 461 ? -5.924 -22.592 5.502 1.00 26.61 461 ARG A CA 1
ATOM 3639 C C . ARG A 1 461 ? -4.584 -22.765 6.212 1.00 26.61 461 ARG A C 1
ATOM 3641 O O . ARG A 1 461 ? -3.885 -23.745 5.962 1.00 26.61 461 ARG A O 1
ATOM 3648 N N . MET A 1 462 ? -4.240 -21.848 7.112 1.00 23.41 462 MET A N 1
ATOM 3649 C CA . MET A 1 462 ? -3.175 -22.080 8.085 1.00 23.41 462 MET A CA 1
ATOM 3650 C C . MET A 1 462 ? -3.760 -22.799 9.304 1.00 23.41 462 MET A C 1
ATOM 3652 O O . MET A 1 462 ? -4.690 -22.305 9.934 1.00 23.41 462 MET A O 1
ATOM 3656 N N . HIS A 1 463 ? -3.212 -23.970 9.630 1.00 21.42 463 HIS A N 1
ATOM 3657 C CA . HIS A 1 463 ? -3.379 -24.588 10.942 1.00 21.42 463 HIS A CA 1
ATOM 3658 C C . HIS A 1 463 ? -2.263 -24.078 11.853 1.00 21.42 463 HIS A C 1
ATOM 3660 O O . HIS A 1 463 ? -1.086 -24.323 11.594 1.00 21.42 463 HIS A O 1
ATOM 3666 N N . MET A 1 464 ? -2.640 -23.383 12.923 1.00 24.50 464 MET A N 1
ATOM 3667 C CA . MET A 1 464 ? -1.749 -23.094 14.038 1.00 24.50 464 MET A CA 1
ATOM 3668 C C . MET A 1 464 ? -1.738 -24.321 14.957 1.00 24.50 464 MET A C 1
ATOM 3670 O O . MET A 1 464 ? -2.719 -24.586 15.648 1.00 24.50 464 MET A O 1
ATOM 3674 N N . VAL A 1 465 ? -0.645 -25.085 14.950 1.00 25.53 465 VAL A N 1
ATOM 3675 C CA . VAL A 1 465 ? -0.355 -26.035 16.030 1.00 25.53 465 VAL A CA 1
ATOM 3676 C C . VAL A 1 465 ? 0.392 -25.246 17.096 1.00 25.53 465 VAL A C 1
ATOM 3678 O O . VAL A 1 465 ? 1.571 -24.938 16.940 1.00 25.53 465 VAL A O 1
ATOM 3681 N N . VAL A 1 466 ? -0.326 -24.847 18.144 1.00 25.97 466 VAL A N 1
ATOM 3682 C CA . VAL A 1 466 ? 0.297 -24.385 19.383 1.00 25.97 466 VAL A CA 1
ATOM 3683 C C . VAL A 1 466 ? 0.633 -25.644 20.164 1.00 25.97 466 VAL A C 1
ATOM 3685 O O . VAL A 1 466 ? -0.268 -26.274 20.714 1.00 25.97 466 VAL A O 1
ATOM 3688 N N . ASP A 1 467 ? 1.909 -26.021 20.208 1.00 27.61 467 ASP A N 1
ATOM 3689 C CA . ASP A 1 467 ? 2.366 -26.907 21.274 1.00 27.61 467 ASP A CA 1
ATOM 3690 C C . ASP A 1 467 ? 2.178 -26.148 22.589 1.00 27.61 467 ASP A C 1
ATOM 3692 O O . ASP A 1 467 ? 2.896 -25.193 22.905 1.00 27.61 467 ASP A O 1
ATOM 3696 N N . SER A 1 468 ? 1.135 -26.525 23.328 1.00 29.27 468 SER A N 1
ATOM 3697 C CA . SER A 1 468 ? 0.925 -26.063 24.689 1.00 29.27 468 SER A CA 1
ATOM 3698 C C . SER A 1 468 ? 2.104 -26.525 25.534 1.00 29.27 468 SER A C 1
ATOM 3700 O O . SER A 1 468 ? 2.387 -27.719 25.629 1.00 29.27 468 SER A O 1
ATOM 3702 N N . ILE A 1 469 ? 2.770 -25.568 26.165 1.00 33.62 469 ILE A N 1
ATOM 3703 C CA . ILE A 1 469 ? 3.791 -25.811 27.175 1.00 33.62 469 ILE A CA 1
ATOM 3704 C C . ILE A 1 469 ? 3.205 -26.696 28.284 1.00 33.62 469 ILE A C 1
ATOM 3706 O O . ILE A 1 469 ? 2.297 -26.291 29.003 1.00 33.62 469 ILE A O 1
ATOM 3710 N N . ALA A 1 470 ? 3.802 -27.868 28.453 1.00 32.44 470 ALA A N 1
ATOM 3711 C CA . ALA A 1 470 ? 3.887 -28.628 29.692 1.00 32.44 470 ALA A CA 1
ATOM 3712 C C . ALA A 1 470 ? 5.255 -29.342 29.603 1.00 32.44 470 ALA A C 1
ATOM 3714 O O . ALA A 1 470 ? 5.506 -30.035 28.628 1.00 32.44 470 ALA A O 1
ATOM 3715 N N . SER A 1 471 ? 6.243 -29.230 30.491 1.00 32.88 471 SER A N 1
ATOM 3716 C CA . SER A 1 471 ? 6.303 -28.731 31.864 1.00 32.88 471 SER A CA 1
ATOM 3717 C C . SER A 1 471 ? 7.792 -28.621 32.263 1.00 32.88 471 SER A C 1
ATOM 3719 O O . SER A 1 471 ? 8.592 -29.465 31.868 1.00 32.88 471 SER A O 1
ATOM 3721 N N . PHE A 1 472 ? 8.155 -27.650 33.099 1.00 32.75 472 PHE A N 1
ATOM 3722 C CA . PHE A 1 472 ? 9.236 -27.759 34.100 1.00 32.75 472 PHE A CA 1
ATOM 3723 C C . PHE A 1 472 ? 8.501 -28.039 35.437 1.00 32.75 472 PHE A C 1
ATOM 3725 O O . PHE A 1 472 ? 7.487 -27.390 35.662 1.00 32.75 472 PHE A O 1
ATOM 3732 N N . HIS A 1 473 ? 8.843 -28.930 36.377 1.00 35.50 473 HIS A N 1
ATOM 3733 C CA . HIS A 1 473 ? 9.984 -29.813 36.638 1.00 35.50 473 HIS A CA 1
ATOM 3734 C C . HIS A 1 473 ? 9.557 -30.851 37.721 1.00 35.50 473 HIS A C 1
ATOM 3736 O O . HIS A 1 473 ? 8.736 -30.513 38.567 1.00 35.50 473 HIS A O 1
ATOM 3742 N N . LEU A 1 474 ? 10.221 -32.023 37.746 1.00 33.81 474 LEU A N 1
ATOM 3743 C CA . LEU A 1 474 ? 10.493 -32.924 38.898 1.00 33.81 474 LEU A CA 1
ATOM 3744 C C . LEU A 1 474 ? 9.328 -33.689 39.578 1.00 33.81 474 LEU A C 1
ATOM 3746 O O . LEU A 1 474 ? 8.483 -33.101 40.236 1.00 33.81 474 LEU A O 1
ATOM 3750 N N . VAL A 1 475 ? 9.357 -35.032 39.541 1.00 29.20 475 VAL A N 1
ATOM 3751 C CA . VAL A 1 475 ? 10.005 -35.924 40.538 1.00 29.20 475 VAL A CA 1
ATOM 3752 C C . VAL A 1 475 ? 9.901 -37.389 40.058 1.00 29.20 475 VAL A C 1
ATOM 3754 O O . VAL A 1 475 ? 8.863 -37.829 39.569 1.00 29.20 475 VAL A O 1
ATOM 3757 N N . ASP A 1 476 ? 11.010 -38.120 40.192 1.00 32.81 476 ASP A N 1
ATOM 3758 C CA . ASP A 1 476 ? 11.145 -39.575 40.067 1.00 32.81 476 ASP A CA 1
ATOM 3759 C C . ASP A 1 476 ? 10.097 -40.364 40.866 1.00 32.81 476 ASP A C 1
ATOM 3761 O O . ASP A 1 476 ? 9.845 -40.037 42.023 1.00 32.81 476 ASP A O 1
ATOM 3765 N N . SER A 1 477 ? 9.629 -41.492 40.310 1.00 30.00 477 SER A N 1
ATOM 3766 C CA . SER A 1 477 ? 9.525 -42.820 40.966 1.00 30.00 477 SER A CA 1
ATOM 3767 C C . SER A 1 477 ? 8.288 -43.622 40.534 1.00 30.00 477 SER A C 1
ATOM 3769 O O . SER A 1 477 ? 7.162 -43.285 40.869 1.00 30.00 477 SER A O 1
ATOM 3771 N N . LEU A 1 478 ? 8.561 -44.776 39.912 1.00 26.08 478 LEU A N 1
ATOM 3772 C CA . LEU A 1 478 ? 7.970 -46.092 40.220 1.00 26.08 478 LEU A CA 1
ATOM 3773 C C . LEU A 1 478 ? 6.436 -46.277 40.195 1.00 26.08 478 LEU A C 1
ATOM 3775 O O . LEU A 1 478 ? 5.733 -45.874 41.109 1.00 26.08 478 LEU A O 1
ATOM 3779 N N . ILE A 1 479 ? 5.970 -47.100 39.242 1.00 33.09 479 ILE A N 1
ATOM 3780 C CA . ILE A 1 479 ? 5.303 -48.422 39.420 1.00 33.09 479 ILE A CA 1
ATOM 3781 C C . ILE A 1 479 ? 4.746 -48.823 38.034 1.00 33.09 479 ILE A C 1
ATOM 3783 O O . ILE A 1 479 ? 3.851 -48.192 37.495 1.00 33.09 479 ILE A O 1
ATOM 3787 N N . ARG A 1 480 ? 5.432 -49.682 37.268 1.00 30.25 480 ARG A N 1
ATOM 3788 C CA . ARG A 1 480 ? 5.211 -51.142 37.171 1.00 30.25 480 ARG A CA 1
ATOM 3789 C C . ARG A 1 480 ? 3.741 -51.593 37.002 1.00 30.25 480 ARG A C 1
ATOM 3791 O O . ARG A 1 480 ? 3.002 -51.649 37.968 1.00 30.25 480 ARG A O 1
ATOM 3798 N N . VAL A 1 481 ? 3.495 -52.193 35.826 1.00 28.34 481 VAL A N 1
ATOM 3799 C CA . VAL A 1 481 ? 2.837 -53.509 35.621 1.00 28.34 481 VAL A CA 1
ATOM 3800 C C . VAL A 1 481 ? 1.294 -53.575 35.510 1.00 28.34 481 VAL A C 1
ATOM 3802 O O . VAL A 1 481 ? 0.584 -53.257 36.450 1.00 28.34 481 VAL A O 1
ATOM 3805 N N . LYS A 1 482 ? 0.858 -54.230 34.406 1.00 27.78 482 LYS A N 1
ATOM 3806 C CA . LYS A 1 482 ? -0.419 -54.958 34.128 1.00 27.78 482 LYS A CA 1
ATOM 3807 C C . LYS A 1 482 ? -1.707 -54.128 33.989 1.00 27.78 482 LYS A C 1
ATOM 3809 O O . LYS A 1 482 ? -1.956 -53.252 34.791 1.00 27.78 482 LYS A O 1
ATOM 3814 N N . GLY A 1 483 ? -2.625 -54.408 33.059 1.00 29.47 483 GLY A N 1
ATOM 3815 C CA . GLY A 1 483 ? -2.797 -55.464 32.042 1.00 29.47 483 GLY A CA 1
ATOM 3816 C C . GLY A 1 483 ? -3.747 -54.927 30.951 1.00 29.47 483 GLY A C 1
ATOM 3817 O O . GLY A 1 483 ? -4.494 -53.995 31.203 1.00 29.47 483 GLY A O 1
ATOM 3818 N N . ARG A 1 484 ? -3.587 -55.252 29.666 1.00 31.62 484 ARG A N 1
ATOM 3819 C CA . ARG A 1 484 ? -4.009 -56.471 28.952 1.00 31.62 484 ARG A CA 1
ATOM 3820 C C . ARG A 1 484 ? -5.512 -56.814 29.080 1.00 31.62 484 ARG A C 1
ATOM 3822 O O . ARG A 1 484 ? -5.951 -57.242 30.139 1.00 31.62 484 ARG A O 1
ATOM 3829 N N . ILE A 1 485 ? -6.138 -56.831 27.894 1.00 31.72 485 ILE A N 1
ATOM 3830 C CA . ILE A 1 485 ? -7.302 -57.602 27.404 1.00 31.72 485 ILE A CA 1
ATOM 3831 C C . ILE A 1 485 ? -8.675 -56.898 27.408 1.00 31.72 485 ILE A C 1
ATOM 3833 O O . ILE A 1 485 ? -9.212 -56.572 28.460 1.00 31.72 485 ILE A O 1
ATOM 3837 N N . LEU A 1 486 ? -9.217 -56.830 26.177 1.00 31.08 486 LEU A N 1
ATOM 3838 C CA . LEU A 1 486 ? -10.607 -56.919 25.675 1.00 31.08 486 LEU A CA 1
ATOM 3839 C C . LEU A 1 486 ? -10.902 -55.701 24.779 1.00 31.08 486 LEU A C 1
ATOM 3841 O O . LEU A 1 486 ? -10.822 -54.579 25.255 1.00 31.08 486 LEU A O 1
ATOM 3845 N N . SER A 1 487 ? -11.235 -55.796 23.493 1.00 32.19 487 SER A N 1
ATOM 3846 C CA . SER A 1 487 ? -11.459 -56.911 22.565 1.00 32.19 487 SER A CA 1
ATOM 3847 C C . SER A 1 487 ? -11.668 -56.283 21.179 1.00 32.19 487 SER A C 1
ATOM 3849 O O . SER A 1 487 ? -12.512 -55.395 21.060 1.00 32.19 487 SER A O 1
ATOM 3851 N N . ASP A 1 488 ? -10.939 -56.750 20.166 1.00 38.47 488 ASP A N 1
ATOM 3852 C CA . ASP A 1 488 ? -11.343 -56.599 18.766 1.00 38.47 488 ASP A CA 1
ATOM 3853 C C . ASP A 1 488 ? -12.527 -57.536 18.492 1.00 38.47 488 ASP A C 1
ATOM 3855 O O . ASP A 1 488 ? -12.530 -58.692 18.930 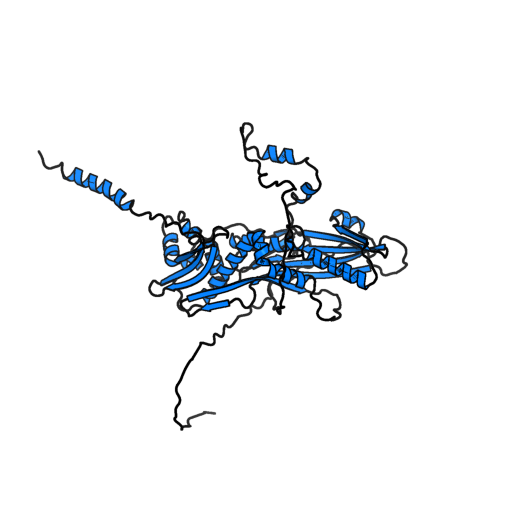1.00 38.47 488 ASP A O 1
ATOM 3859 N N . HIS A 1 489 ? -13.516 -57.013 17.772 1.00 41.38 489 HIS A N 1
ATOM 3860 C CA . HIS A 1 489 ? -14.418 -57.784 16.929 1.00 41.38 489 HIS A CA 1
ATOM 3861 C C . HIS A 1 489 ? -14.006 -57.506 15.474 1.00 41.38 489 HIS A C 1
ATOM 3863 O O . HIS A 1 489 ? -13.998 -56.345 15.068 1.00 41.38 489 HIS A O 1
ATOM 3869 N N . ASP A 1 490 ? -13.718 -58.609 14.777 1.00 38.00 490 ASP A N 1
ATOM 3870 C CA . ASP A 1 490 ? -13.538 -58.842 13.330 1.00 38.00 490 ASP A CA 1
ATOM 3871 C C . ASP A 1 490 ? -12.240 -58.409 12.622 1.00 38.00 490 ASP A C 1
ATOM 3873 O O . ASP A 1 490 ? -11.923 -57.201 12.537 1.00 38.00 490 ASP A O 1
#

pLDDT: mean 71.95, std 22.39, range [21.42, 97.94]